Protein AF-A0A0W0X150-F1 (afdb_monomer_lite)

Structure (mmCIF, N/CA/C/O backbone):
data_AF-A0A0W0X150-F1
#
_entry.id   AF-A0A0W0X150-F1
#
loop_
_atom_site.group_PDB
_atom_site.id
_atom_site.type_symbol
_atom_site.label_atom_id
_atom_site.label_alt_id
_atom_site.label_comp_id
_atom_site.label_asym_id
_atom_site.label_entity_id
_atom_site.label_seq_id
_atom_site.pdbx_PDB_ins_code
_atom_site.Cartn_x
_atom_site.Cartn_y
_atom_site.Cartn_z
_atom_site.occupancy
_atom_site.B_iso_or_equiv
_atom_site.auth_seq_id
_atom_site.auth_comp_id
_atom_site.auth_asym_id
_atom_site.auth_atom_id
_atom_site.pdbx_PDB_model_num
ATOM 1 N N . MET A 1 1 ? 81.281 4.777 -25.202 1.00 36.00 1 MET A N 1
ATOM 2 C CA . MET A 1 1 ? 81.314 6.003 -26.032 1.00 36.00 1 MET A CA 1
ATOM 3 C C . MET A 1 1 ? 80.060 6.037 -26.894 1.00 36.00 1 MET A C 1
ATOM 5 O O . MET A 1 1 ? 79.896 5.154 -27.713 1.00 36.00 1 MET A O 1
ATOM 9 N N . SER A 1 2 ? 79.093 6.901 -26.568 1.00 34.28 2 SER A N 1
ATOM 10 C CA . SER A 1 2 ? 78.618 8.022 -27.421 1.00 34.28 2 SER A CA 1
ATOM 11 C C . SER A 1 2 ? 77.226 7.690 -27.981 1.00 34.28 2 SER A C 1
ATOM 13 O O . SER A 1 2 ? 77.055 6.601 -28.500 1.00 34.28 2 SER A O 1
ATOM 15 N N . LYS A 1 3 ? 76.172 8.507 -27.938 1.00 34.38 3 LYS A N 1
ATOM 16 C CA . LYS A 1 3 ? 75.819 9.760 -27.252 1.00 34.38 3 LYS A CA 1
ATOM 17 C C . LYS A 1 3 ? 74.277 9.763 -27.249 1.00 34.38 3 LYS A C 1
ATOM 19 O O . LYS A 1 3 ? 73.666 9.504 -28.280 1.00 34.38 3 LYS A O 1
ATOM 24 N N . LYS A 1 4 ? 73.656 10.029 -26.097 1.00 40.16 4 LYS A N 1
ATOM 25 C CA . LYS A 1 4 ? 72.238 10.409 -25.986 1.00 40.16 4 LYS A CA 1
ATOM 26 C C . LYS A 1 4 ? 72.115 11.868 -26.438 1.00 40.16 4 LYS A C 1
ATOM 28 O O . LYS A 1 4 ? 72.812 12.707 -25.876 1.00 40.16 4 LYS A O 1
ATOM 33 N N . THR A 1 5 ? 71.206 12.169 -27.363 1.00 36.09 5 THR A N 1
ATOM 34 C CA . THR A 1 5 ? 70.790 13.548 -27.674 1.00 36.09 5 THR A CA 1
ATOM 35 C C . THR A 1 5 ? 69.266 13.620 -27.784 1.00 36.09 5 THR A C 1
ATOM 37 O O . THR A 1 5 ? 68.652 13.138 -28.729 1.00 36.09 5 THR A O 1
ATOM 40 N N . THR A 1 6 ? 68.695 14.145 -26.703 1.00 43.50 6 THR A N 1
ATOM 41 C CA . THR A 1 6 ? 67.537 15.045 -26.579 1.00 43.50 6 THR A CA 1
ATOM 42 C C . THR A 1 6 ? 66.741 15.405 -27.843 1.00 43.50 6 THR A C 1
ATOM 44 O O . THR A 1 6 ? 67.219 16.131 -28.708 1.00 43.50 6 THR A O 1
ATOM 47 N N . PHE A 1 7 ? 65.462 15.008 -27.852 1.00 33.72 7 PHE A N 1
ATOM 48 C CA . PHE A 1 7 ? 64.378 15.597 -28.652 1.00 33.72 7 PHE A CA 1
ATOM 49 C C . PHE A 1 7 ? 63.140 15.748 -27.747 1.00 33.72 7 PHE A C 1
ATOM 51 O O . PHE A 1 7 ? 62.187 14.978 -27.816 1.00 33.72 7 PHE A O 1
ATOM 58 N N . LEU A 1 8 ? 63.198 16.697 -26.813 1.00 37.88 8 LEU A N 1
ATOM 59 C CA . LEU A 1 8 ? 62.084 17.098 -25.948 1.00 37.88 8 LEU A CA 1
ATOM 60 C C . LEU A 1 8 ? 62.239 18.590 -25.648 1.00 37.88 8 LEU A C 1
ATOM 62 O O . LEU A 1 8 ? 62.600 18.967 -24.550 1.00 37.88 8 LEU A O 1
ATOM 66 N N . GLU A 1 9 ? 62.034 19.430 -26.658 1.00 40.25 9 GLU A N 1
ATOM 67 C CA . GLU A 1 9 ? 61.907 20.884 -26.506 1.00 40.25 9 GLU A CA 1
ATOM 68 C C . GLU A 1 9 ? 61.312 21.407 -27.818 1.00 40.25 9 GLU A C 1
ATOM 70 O O . GLU A 1 9 ? 62.031 21.621 -28.785 1.00 40.25 9 GLU A O 1
ATOM 75 N N . ASN A 1 10 ? 59.975 21.439 -27.908 1.00 38.06 10 ASN A N 1
ATOM 76 C CA . ASN A 1 10 ? 59.202 22.262 -28.865 1.00 38.06 10 ASN A CA 1
ATOM 77 C C . ASN A 1 10 ? 57.669 22.090 -28.747 1.00 38.06 10 ASN A C 1
ATOM 79 O O . ASN A 1 10 ? 56.921 22.730 -29.488 1.00 38.06 10 ASN A O 1
ATOM 83 N N . SER A 1 11 ? 57.154 21.273 -27.815 1.00 38.38 11 SER A N 1
ATOM 84 C CA . SER A 1 11 ? 55.702 21.138 -27.585 1.00 38.38 11 SER A CA 1
ATOM 85 C C . SER A 1 11 ? 55.129 22.058 -26.501 1.00 38.38 11 SER A C 1
ATOM 87 O O . SER A 1 11 ? 53.908 22.157 -26.395 1.00 38.38 11 SER A O 1
ATOM 89 N N . GLU A 1 12 ? 55.958 22.746 -25.712 1.00 38.12 12 GLU A N 1
ATOM 90 C CA . GLU A 1 12 ? 55.471 23.629 -24.635 1.00 38.12 12 GLU A CA 1
ATOM 91 C C . GLU A 1 12 ? 55.167 25.059 -25.110 1.00 38.12 12 GLU A C 1
ATOM 93 O O . GLU A 1 12 ? 54.197 25.660 -24.655 1.00 38.12 12 GLU A O 1
ATOM 98 N N . VAL A 1 13 ? 55.850 25.557 -26.146 1.00 38.59 13 VAL A N 1
ATOM 99 C CA . VAL A 1 13 ? 55.680 26.947 -26.624 1.00 38.59 13 VAL A CA 1
ATOM 100 C C . VAL A 1 13 ? 54.357 27.168 -27.393 1.00 38.59 13 VAL A C 1
ATOM 102 O O . VAL A 1 13 ? 53.830 28.281 -27.455 1.00 38.59 13 VAL A O 1
ATOM 105 N N . LYS A 1 14 ? 53.740 26.109 -27.944 1.00 39.78 14 LYS A N 1
ATOM 106 C CA . LYS A 1 14 ? 52.446 26.211 -28.661 1.00 39.78 14 LYS A CA 1
ATOM 107 C C . LYS A 1 14 ? 51.209 26.117 -27.757 1.00 39.78 14 LYS A C 1
ATOM 109 O O . LYS A 1 14 ? 50.135 26.546 -28.172 1.00 39.78 14 LYS A O 1
ATOM 114 N N . ASN A 1 15 ? 51.340 25.608 -26.528 1.00 39.72 15 ASN A N 1
ATOM 115 C CA . ASN A 1 15 ? 50.216 25.520 -25.585 1.00 39.72 15 ASN A CA 1
ATOM 116 C C . ASN A 1 15 ? 50.018 26.810 -24.771 1.00 39.72 15 ASN A C 1
ATOM 118 O O . ASN A 1 15 ? 48.884 27.128 -24.409 1.00 39.72 15 ASN A O 1
ATOM 122 N N . GLU A 1 16 ? 51.072 27.597 -24.542 1.00 38.59 16 GLU A N 1
ATOM 123 C CA . GLU A 1 16 ? 50.953 28.884 -23.841 1.00 38.59 16 GLU A CA 1
ATOM 124 C C . GLU A 1 16 ? 50.303 29.975 -24.699 1.00 38.59 16 GLU A C 1
ATOM 126 O O . GLU A 1 16 ? 49.507 30.770 -24.200 1.00 38.59 16 GLU A O 1
ATOM 131 N N . THR A 1 17 ? 50.551 29.979 -26.010 1.00 42.19 17 THR A N 1
ATOM 132 C CA . THR A 1 17 ? 49.971 30.976 -26.926 1.00 42.19 17 THR A CA 1
ATOM 133 C C . THR A 1 17 ? 48.467 30.776 -27.140 1.00 42.19 17 THR A C 1
ATOM 135 O O . THR A 1 17 ? 47.725 31.755 -27.178 1.00 42.19 17 THR A O 1
ATOM 138 N N . HIS A 1 18 ? 47.974 29.532 -27.186 1.00 40.69 18 HIS A N 1
ATOM 139 C CA . HIS A 1 18 ? 46.530 29.252 -27.240 1.00 40.69 18 HIS A CA 1
ATOM 140 C C . HIS A 1 18 ? 45.820 29.497 -25.900 1.00 40.69 18 HIS A C 1
ATOM 142 O O . HIS A 1 18 ? 44.736 30.077 -25.895 1.00 40.69 18 HIS A O 1
ATOM 148 N N . SER A 1 19 ? 46.448 29.144 -24.773 1.00 48.34 19 SER A N 1
ATOM 149 C CA . SER A 1 19 ? 45.926 29.436 -23.428 1.00 48.34 19 SER A CA 1
ATOM 150 C C . SER A 1 19 ? 45.799 30.946 -23.180 1.00 48.34 19 SER A C 1
ATOM 152 O O . SER A 1 19 ? 44.786 31.411 -22.658 1.00 48.34 19 SER A O 1
ATOM 154 N N . ASN A 1 20 ? 46.778 31.744 -23.623 1.00 44.44 20 ASN A N 1
ATOM 155 C CA . ASN A 1 20 ? 46.743 33.198 -23.463 1.00 44.44 20 ASN A CA 1
ATOM 156 C C . ASN A 1 20 ? 45.708 33.876 -24.368 1.00 44.44 20 ASN A C 1
ATOM 158 O O . ASN A 1 20 ? 45.008 34.771 -23.905 1.00 44.44 20 ASN A O 1
ATOM 162 N N . ILE A 1 21 ? 45.524 33.425 -25.614 1.00 43.38 21 ILE A N 1
ATOM 163 C CA . ILE A 1 21 ? 44.463 33.955 -26.490 1.00 43.38 21 ILE A CA 1
ATOM 164 C C . ILE A 1 21 ? 43.072 33.575 -25.951 1.00 43.38 21 ILE A C 1
ATOM 166 O O . ILE A 1 21 ? 42.173 34.417 -25.918 1.00 43.38 21 ILE A O 1
ATOM 170 N N . GLU A 1 22 ? 42.890 32.345 -25.453 1.00 43.34 22 GLU A N 1
ATOM 171 C CA . GLU A 1 22 ? 41.641 31.917 -24.810 1.00 43.34 22 GLU A CA 1
ATOM 172 C C . GLU A 1 22 ? 41.333 32.721 -23.544 1.00 43.34 22 GLU A C 1
ATOM 174 O O . GLU A 1 22 ? 40.193 33.149 -23.357 1.00 43.34 22 GLU A O 1
ATOM 179 N N . ASN A 1 23 ? 42.325 32.964 -22.688 1.00 48.62 23 ASN A N 1
ATOM 180 C CA . ASN A 1 23 ? 42.135 33.727 -21.457 1.00 48.62 23 ASN A CA 1
ATOM 181 C C . ASN A 1 23 ? 41.847 35.208 -21.732 1.00 48.62 23 ASN A C 1
ATOM 183 O O . ASN A 1 23 ? 40.995 35.782 -21.051 1.00 48.62 23 ASN A O 1
ATOM 187 N N . THR A 1 24 ? 42.465 35.803 -22.757 1.00 51.09 24 THR A N 1
ATOM 188 C CA . THR A 1 24 ? 42.191 37.185 -23.182 1.00 51.09 24 THR A CA 1
ATOM 189 C C . THR A 1 24 ? 40.777 37.321 -23.742 1.00 51.09 24 THR A C 1
ATOM 191 O O . THR A 1 24 ? 40.008 38.140 -23.249 1.00 51.09 24 THR A O 1
ATOM 194 N N . ILE A 1 25 ? 40.349 36.432 -24.649 1.00 46.19 25 ILE A N 1
ATOM 195 C CA . ILE A 1 25 ? 38.984 36.463 -25.209 1.00 46.19 25 ILE A CA 1
ATOM 196 C C . ILE A 1 25 ? 37.925 36.203 -24.121 1.00 46.19 25 ILE A C 1
ATOM 198 O O . ILE A 1 25 ? 36.866 36.833 -24.112 1.00 46.19 25 ILE A O 1
ATOM 202 N N . ILE A 1 26 ? 38.198 35.298 -23.170 1.00 47.09 26 ILE A N 1
ATOM 203 C CA . ILE A 1 26 ? 37.326 35.042 -22.009 1.00 47.09 26 ILE A CA 1
ATOM 204 C C . ILE A 1 26 ? 37.263 36.263 -21.083 1.00 47.09 26 ILE A C 1
ATOM 206 O O . ILE A 1 26 ? 36.188 36.567 -20.559 1.00 47.09 26 ILE A O 1
ATOM 210 N N . SER A 1 27 ? 38.387 36.947 -20.864 1.00 52.75 27 SER A N 1
ATOM 211 C CA . SER A 1 27 ? 38.464 38.171 -20.065 1.00 52.75 27 SER A CA 1
ATOM 212 C C . SER A 1 27 ? 37.675 39.307 -20.719 1.00 52.75 27 SER A C 1
ATOM 214 O O . SER A 1 27 ? 36.865 39.946 -20.048 1.00 52.75 27 SER A O 1
ATOM 216 N N . ASP A 1 28 ? 37.798 39.481 -22.033 1.00 52.59 28 ASP A N 1
ATOM 217 C CA . ASP A 1 28 ? 37.138 40.553 -22.781 1.00 52.59 28 ASP A CA 1
ATOM 218 C C . ASP A 1 28 ? 35.619 40.360 -22.846 1.00 52.59 28 ASP A C 1
ATOM 220 O O . ASP A 1 28 ? 34.867 41.277 -22.515 1.00 52.59 28 ASP A O 1
ATOM 224 N N . LEU A 1 29 ? 35.137 39.143 -23.128 1.00 46.56 29 LEU A N 1
ATOM 225 C CA . LEU A 1 29 ? 33.701 38.817 -23.081 1.00 46.56 29 LEU A CA 1
ATOM 226 C C . LEU A 1 29 ? 33.121 38.927 -21.664 1.00 46.56 29 LEU A C 1
ATOM 228 O O . LEU A 1 29 ? 31.984 39.372 -21.481 1.00 46.56 29 LEU A O 1
ATOM 232 N N . ARG A 1 30 ? 33.894 38.536 -20.642 1.00 51.78 30 ARG A N 1
ATOM 233 C CA . ARG A 1 30 ? 33.520 38.705 -19.231 1.00 51.78 30 ARG A CA 1
ATOM 234 C C . ARG A 1 30 ? 33.397 40.184 -18.881 1.00 51.78 30 ARG A C 1
ATOM 236 O O . ARG A 1 30 ? 32.416 40.558 -18.240 1.00 51.78 30 ARG A O 1
ATOM 243 N N . ASN A 1 31 ? 34.357 41.002 -19.297 1.00 55.19 31 ASN A N 1
ATOM 244 C CA . ASN A 1 31 ? 34.361 42.434 -19.043 1.00 55.19 31 ASN A CA 1
ATOM 245 C C . ASN A 1 31 ? 33.222 43.117 -19.795 1.00 55.19 31 ASN A C 1
ATOM 247 O O . ASN A 1 31 ? 32.507 43.901 -19.188 1.00 55.19 31 ASN A O 1
ATOM 251 N N . GLN A 1 32 ? 32.951 42.746 -21.045 1.00 59.16 32 GLN A N 1
ATOM 252 C CA . GLN A 1 32 ? 31.874 43.341 -21.833 1.00 59.16 32 GLN A CA 1
ATOM 253 C C . GLN A 1 32 ? 30.483 43.034 -21.260 1.00 59.16 32 GLN A C 1
ATOM 255 O O . GLN A 1 32 ? 29.685 43.947 -21.069 1.00 59.16 32 GLN A O 1
ATOM 260 N N . ILE A 1 33 ? 30.213 41.786 -20.857 1.00 53.03 33 ILE A N 1
ATOM 261 C CA . ILE A 1 33 ? 28.928 41.413 -20.235 1.00 53.03 33 ILE A CA 1
ATOM 262 C C . ILE A 1 33 ? 28.765 42.061 -18.854 1.00 53.03 33 ILE A C 1
ATOM 264 O O . ILE A 1 33 ? 27.673 42.511 -18.502 1.00 53.03 33 ILE A O 1
ATOM 268 N N . VAL A 1 34 ? 29.836 42.121 -18.054 1.00 56.03 34 VAL A N 1
ATOM 269 C CA . VAL A 1 34 ? 29.802 42.812 -16.758 1.00 56.03 34 VAL A CA 1
ATOM 270 C C . VAL A 1 34 ? 29.566 44.305 -16.962 1.00 56.03 34 VAL A C 1
ATOM 272 O O . VAL A 1 34 ? 28.715 44.854 -16.272 1.00 56.03 34 VAL A O 1
ATOM 275 N N . GLN A 1 35 ? 30.232 44.941 -17.927 1.00 61.25 35 GLN A N 1
ATOM 276 C CA . GLN A 1 35 ? 30.029 46.349 -18.267 1.00 61.25 35 GLN A CA 1
ATOM 277 C C . GLN A 1 35 ? 28.609 46.611 -18.781 1.00 61.25 35 GLN A C 1
ATOM 279 O O . GLN A 1 35 ? 28.001 47.589 -18.364 1.00 61.25 35 GLN A O 1
ATOM 284 N N . ASP A 1 36 ? 28.015 45.719 -19.576 1.00 59.16 36 ASP A N 1
ATOM 285 C CA . ASP A 1 36 ? 26.637 45.870 -20.063 1.00 59.16 36 ASP A CA 1
ATOM 286 C C . ASP A 1 36 ? 25.598 45.753 -18.942 1.00 59.16 36 ASP A C 1
ATOM 288 O O . ASP A 1 36 ? 24.645 46.538 -18.870 1.00 59.16 36 ASP A O 1
ATOM 292 N N . ILE A 1 37 ? 25.784 44.792 -18.030 1.00 57.75 37 ILE A N 1
ATOM 293 C CA . ILE A 1 37 ? 24.934 44.633 -16.844 1.00 57.75 37 ILE A CA 1
ATOM 294 C C . ILE A 1 37 ? 25.127 45.832 -15.911 1.00 57.75 37 ILE A C 1
ATOM 296 O O . ILE A 1 37 ? 24.142 46.399 -15.441 1.00 57.75 37 ILE A O 1
ATOM 300 N N . PHE A 1 38 ? 26.368 46.252 -15.663 1.00 58.53 38 PHE A N 1
ATOM 301 C CA . PHE A 1 38 ? 26.680 47.361 -14.764 1.00 58.53 38 PHE A CA 1
ATOM 302 C C . PHE A 1 38 ? 26.182 48.694 -15.324 1.00 58.53 38 PHE A C 1
ATOM 304 O O . PHE A 1 38 ? 25.575 49.465 -14.589 1.00 58.53 38 PHE A O 1
ATOM 311 N N . LYS A 1 39 ? 26.323 48.934 -16.632 1.00 63.09 39 LYS A N 1
ATOM 312 C CA . LYS A 1 39 ? 25.773 50.100 -17.333 1.00 63.09 39 LYS A CA 1
ATOM 313 C C . LYS A 1 39 ? 24.250 50.119 -17.236 1.00 63.09 39 LYS A C 1
ATOM 315 O O . LYS A 1 39 ? 23.700 51.125 -16.808 1.00 63.09 39 LYS A O 1
ATOM 320 N N . LYS A 1 40 ? 23.562 48.998 -17.502 1.00 60.22 40 LYS A N 1
ATOM 321 C CA . LYS A 1 40 ? 22.093 48.907 -17.352 1.00 60.22 40 LYS A CA 1
ATOM 322 C C . LYS A 1 40 ? 21.628 49.136 -15.912 1.00 60.22 40 LYS A C 1
ATOM 324 O O . LYS A 1 40 ? 20.663 49.866 -15.696 1.00 60.22 40 LYS A O 1
ATOM 329 N N . VAL A 1 41 ? 22.314 48.550 -14.931 1.00 56.91 41 VAL A N 1
ATOM 330 C CA . VAL A 1 41 ? 22.003 48.725 -13.504 1.00 56.91 41 VAL A CA 1
ATOM 331 C C . VAL A 1 41 ? 22.292 50.157 -13.046 1.00 56.91 41 VAL A C 1
ATOM 333 O O . VAL A 1 41 ? 21.482 50.725 -12.322 1.00 56.91 41 VAL A O 1
ATOM 336 N N . SER A 1 42 ? 23.382 50.770 -13.509 1.00 56.66 42 SER A N 1
ATOM 337 C CA . SER A 1 42 ? 23.773 52.142 -13.166 1.00 56.66 42 SER A CA 1
ATOM 338 C C . SER A 1 42 ? 22.843 53.185 -13.798 1.00 56.66 42 SER A C 1
ATOM 340 O O . SER A 1 42 ? 22.397 54.098 -13.112 1.00 56.66 42 SER A O 1
ATOM 342 N N . THR A 1 43 ? 22.420 53.003 -15.056 1.00 61.09 43 THR A N 1
ATOM 343 C CA . THR A 1 43 ? 21.396 53.855 -15.695 1.00 61.09 43 THR A CA 1
ATOM 344 C C . THR A 1 43 ? 20.043 53.760 -14.981 1.00 61.09 43 THR A C 1
ATOM 346 O O . THR A 1 43 ? 19.336 54.758 -14.856 1.00 61.09 43 THR A O 1
ATOM 349 N N . LEU A 1 44 ? 19.678 52.577 -14.474 1.00 55.22 44 LEU A N 1
ATOM 350 C CA . LEU A 1 44 ? 18.490 52.399 -13.629 1.00 55.22 44 LEU A CA 1
ATOM 351 C C . LEU A 1 44 ? 18.666 53.043 -12.246 1.00 55.22 44 LEU A C 1
ATOM 353 O O . LEU A 1 44 ? 17.704 53.576 -11.699 1.00 55.22 44 LEU A O 1
ATOM 357 N N . HIS A 1 45 ? 19.885 53.026 -11.702 1.00 52.19 45 HIS A N 1
ATOM 358 C CA . HIS A 1 45 ? 20.218 53.644 -10.422 1.00 52.19 45 HIS A CA 1
ATOM 359 C C . HIS A 1 45 ? 20.229 55.178 -10.489 1.00 52.19 45 HIS A C 1
ATOM 361 O O . HIS A 1 45 ? 19.740 55.827 -9.576 1.00 52.19 45 HIS A O 1
ATOM 367 N N . GLN A 1 46 ? 20.696 55.775 -11.587 1.00 51.94 46 GLN A N 1
ATOM 368 C CA . GLN A 1 46 ? 20.675 57.231 -11.788 1.00 51.94 46 GLN A CA 1
ATOM 369 C C . GLN A 1 46 ? 19.266 57.791 -12.039 1.00 51.94 46 GLN A C 1
ATOM 371 O O . GLN A 1 46 ? 19.007 58.952 -11.745 1.00 51.94 46 GLN A O 1
ATOM 376 N N . LYS A 1 47 ? 18.327 56.967 -12.523 1.00 53.19 47 LYS A N 1
ATOM 377 C CA . LYS A 1 47 ? 16.906 57.340 -12.663 1.00 53.19 47 LYS A CA 1
ATOM 378 C C . LYS A 1 47 ? 16.121 57.294 -11.340 1.00 53.19 47 LYS A C 1
ATOM 380 O O . LYS A 1 47 ? 14.937 57.619 -11.327 1.00 53.19 47 LYS A O 1
ATOM 385 N N . LEU A 1 48 ? 16.757 56.911 -10.229 1.00 43.34 48 LEU A N 1
ATOM 386 C CA . LEU A 1 48 ? 16.172 56.929 -8.885 1.00 43.34 48 LEU A CA 1
ATOM 387 C C . LEU A 1 48 ? 16.381 58.300 -8.213 1.00 43.34 48 LEU A C 1
ATOM 389 O O . LEU A 1 48 ? 17.160 58.434 -7.274 1.00 43.34 48 LEU A O 1
ATOM 393 N N . ILE A 1 49 ? 15.631 59.308 -8.662 1.00 46.19 49 ILE A N 1
ATOM 394 C CA . ILE A 1 49 ? 15.291 60.485 -7.846 1.00 46.19 49 ILE A CA 1
ATOM 395 C C . ILE A 1 49 ? 13.778 60.421 -7.571 1.00 46.19 49 ILE A C 1
ATOM 397 O O . ILE A 1 49 ? 12.982 60.068 -8.441 1.00 46.19 49 ILE A O 1
ATOM 401 N N . TYR A 1 50 ? 13.409 60.615 -6.305 1.00 52.78 50 TYR A N 1
ATOM 402 C CA . TYR A 1 50 ? 12.191 60.097 -5.674 1.00 52.78 50 TYR A CA 1
ATOM 403 C C . TYR A 1 50 ? 10.892 60.842 -6.039 1.00 52.78 50 TYR A C 1
ATOM 405 O O . TYR A 1 50 ? 10.730 61.994 -5.650 1.00 52.78 50 TYR A O 1
ATOM 413 N N . THR A 1 51 ? 9.915 60.123 -6.616 1.00 51.81 51 THR A N 1
ATOM 414 C CA . THR A 1 51 ? 8.459 60.382 -6.502 1.00 51.81 51 THR A CA 1
ATOM 415 C C . THR A 1 51 ? 7.666 59.051 -6.458 1.00 51.81 51 THR A C 1
ATOM 417 O O . THR A 1 51 ? 8.209 57.978 -6.739 1.00 51.81 51 THR A O 1
ATOM 420 N N . GLU A 1 52 ? 6.394 59.073 -6.024 1.00 51.66 52 GLU A N 1
ATOM 421 C CA . GLU A 1 52 ? 5.549 57.868 -5.844 1.00 51.66 52 GLU A CA 1
ATOM 422 C C . GLU A 1 52 ? 5.271 57.094 -7.147 1.00 51.66 52 GLU A C 1
ATOM 424 O O . GLU A 1 52 ? 5.227 55.858 -7.128 1.00 51.66 52 GLU A O 1
ATOM 429 N N . ASP A 1 53 ? 5.152 57.785 -8.281 1.00 53.34 53 ASP A N 1
ATOM 430 C CA . ASP A 1 53 ? 4.916 57.153 -9.584 1.00 53.34 53 ASP A CA 1
ATOM 431 C C . ASP A 1 53 ? 6.134 56.359 -10.073 1.00 53.34 53 ASP A C 1
ATOM 433 O O . ASP A 1 53 ? 5.997 55.259 -10.623 1.00 53.34 53 ASP A O 1
ATOM 437 N N . THR A 1 54 ? 7.345 56.812 -9.734 1.00 52.81 54 THR A N 1
ATOM 438 C CA . THR A 1 54 ? 8.598 56.104 -10.030 1.00 52.81 54 THR A CA 1
ATOM 439 C C . THR A 1 54 ? 8.644 54.735 -9.348 1.00 52.81 54 THR A C 1
ATOM 441 O O . THR A 1 54 ? 9.220 53.791 -9.884 1.00 52.81 54 THR A O 1
ATOM 444 N N . LYS A 1 55 ? 7.987 54.566 -8.190 1.00 53.47 55 LYS A N 1
ATOM 445 C CA . LYS A 1 55 ? 7.981 53.309 -7.419 1.00 53.47 55 LYS A CA 1
ATOM 446 C C . LYS A 1 55 ? 7.085 52.229 -8.035 1.00 53.47 55 LYS A C 1
ATOM 448 O O . LYS A 1 55 ? 7.455 51.052 -8.005 1.00 53.47 55 LYS A O 1
ATOM 453 N N . LYS A 1 56 ? 5.934 52.602 -8.611 1.00 58.34 56 LYS A N 1
ATOM 454 C CA . LYS A 1 56 ? 5.088 51.674 -9.391 1.00 58.34 56 LYS A CA 1
ATOM 455 C C . LYS A 1 56 ? 5.797 51.254 -10.678 1.00 58.34 56 LYS A C 1
ATOM 457 O O . LYS A 1 56 ? 5.840 50.059 -10.976 1.00 58.34 56 LYS A O 1
ATOM 462 N N . GLN A 1 57 ? 6.429 52.208 -11.361 1.00 58.12 57 GLN A N 1
ATOM 463 C CA . GLN A 1 57 ? 7.224 51.938 -12.556 1.00 58.12 57 GLN A CA 1
ATOM 464 C C . GLN A 1 57 ? 8.405 51.000 -12.250 1.00 58.12 57 GLN A C 1
ATOM 466 O O . GLN A 1 57 ? 8.592 50.004 -12.939 1.00 58.12 57 GLN A O 1
ATOM 471 N N . LEU A 1 58 ? 9.113 51.209 -11.134 1.00 52.00 58 LEU A N 1
ATOM 472 C CA . LEU A 1 58 ? 10.211 50.345 -10.675 1.00 52.00 58 LEU A CA 1
ATOM 473 C C . LEU A 1 58 ? 9.781 48.911 -10.341 1.00 52.00 58 LEU A C 1
ATOM 475 O O . LEU A 1 58 ? 10.538 47.970 -10.578 1.00 52.00 58 LEU A O 1
ATOM 479 N N . LEU A 1 59 ? 8.589 48.714 -9.770 1.00 57.97 59 LEU A N 1
ATOM 480 C CA . LEU A 1 59 ? 8.069 47.369 -9.496 1.00 57.97 59 LEU A CA 1
ATOM 481 C C . LEU A 1 59 ? 7.679 46.643 -10.788 1.00 57.97 59 LEU A C 1
ATOM 483 O O . LEU A 1 59 ? 7.965 45.449 -10.912 1.00 57.97 59 LEU A O 1
ATOM 487 N N . SER A 1 60 ? 7.099 47.369 -11.747 1.00 65.31 60 SER A N 1
ATOM 488 C CA . SER A 1 60 ? 6.802 46.864 -13.092 1.00 65.31 60 SER A CA 1
ATOM 489 C C . SER A 1 60 ? 8.086 46.496 -13.846 1.00 65.31 60 SER A C 1
ATOM 491 O O . SER A 1 60 ? 8.244 45.361 -14.300 1.00 65.31 60 SER A O 1
ATOM 493 N N . ASP A 1 61 ? 9.075 47.393 -13.863 1.00 55.69 61 ASP A N 1
ATOM 494 C CA . ASP A 1 61 ? 10.372 47.168 -14.506 1.00 55.69 61 ASP A CA 1
ATOM 495 C C . ASP A 1 61 ? 11.149 46.019 -13.850 1.00 55.69 61 ASP A C 1
ATOM 497 O O . ASP A 1 61 ? 11.779 45.217 -14.541 1.00 55.69 61 ASP A O 1
ATOM 501 N N . ARG A 1 62 ? 11.051 45.862 -12.523 1.00 58.09 62 ARG A N 1
ATOM 502 C CA . ARG A 1 62 ? 11.620 44.712 -11.808 1.00 58.09 62 ARG A CA 1
ATOM 503 C C . ARG A 1 62 ? 10.948 43.400 -12.208 1.00 58.09 62 ARG A C 1
ATOM 505 O O . ARG A 1 62 ? 11.648 42.406 -12.389 1.00 58.09 62 ARG A O 1
ATOM 512 N N . ALA A 1 63 ? 9.620 43.367 -12.313 1.00 61.00 63 ALA A N 1
ATOM 513 C CA . ALA A 1 63 ? 8.894 42.173 -12.742 1.00 61.00 63 ALA A CA 1
ATOM 514 C C . ALA A 1 63 ? 9.262 41.793 -14.184 1.00 61.00 63 ALA A C 1
ATOM 516 O O . ALA A 1 63 ? 9.573 40.627 -14.446 1.00 61.00 63 ALA A O 1
ATOM 517 N N . ARG A 1 64 ? 9.340 42.787 -15.081 1.00 68.62 64 ARG A N 1
ATOM 518 C CA . ARG A 1 64 ? 9.807 42.616 -16.462 1.00 68.62 64 ARG A CA 1
ATOM 519 C C . ARG A 1 64 ? 11.226 42.046 -16.511 1.00 68.62 64 ARG A C 1
ATOM 521 O O . ARG A 1 64 ? 11.435 41.018 -17.144 1.00 68.62 64 ARG A O 1
ATOM 528 N N . LEU A 1 65 ? 12.173 42.631 -15.774 1.00 53.12 65 LEU A N 1
ATOM 529 C CA . LEU A 1 65 ? 13.567 42.168 -15.729 1.00 53.12 65 LEU A CA 1
ATOM 530 C C . LEU A 1 65 ? 13.704 40.748 -15.165 1.00 53.12 65 LEU A C 1
ATOM 532 O O . LEU A 1 65 ? 14.473 39.945 -15.688 1.00 53.12 65 LEU A O 1
ATOM 536 N N . VAL A 1 66 ? 12.942 40.396 -14.124 1.00 58.69 66 VAL A N 1
ATOM 537 C CA . VAL A 1 66 ? 12.922 39.019 -13.599 1.00 58.69 66 VAL A CA 1
ATOM 538 C C . VAL A 1 66 ? 12.402 38.043 -14.655 1.00 58.69 66 VAL A C 1
ATOM 540 O O . VAL A 1 66 ? 12.920 36.930 -14.759 1.00 58.69 66 VAL A O 1
ATOM 543 N N . ASN A 1 67 ? 11.404 38.441 -15.443 1.00 63.00 67 ASN A N 1
ATOM 544 C CA . ASN A 1 67 ? 10.875 37.613 -16.519 1.00 63.00 67 ASN A CA 1
ATOM 545 C C . ASN A 1 67 ? 11.882 37.456 -17.671 1.00 63.00 67 ASN A C 1
ATOM 547 O O . ASN A 1 67 ? 12.149 36.337 -18.101 1.00 63.00 67 ASN A O 1
ATOM 551 N N . GLU A 1 68 ? 12.525 38.543 -18.100 1.00 62.84 68 GLU A N 1
ATOM 552 C CA . GLU A 1 68 ? 13.593 38.514 -19.108 1.00 62.84 68 GLU A CA 1
ATOM 553 C C . GLU A 1 68 ? 14.770 37.634 -18.664 1.00 62.84 68 GLU A C 1
ATOM 555 O O . GLU A 1 68 ? 15.257 36.810 -19.439 1.00 62.84 68 GLU A O 1
ATOM 560 N N . MET A 1 69 ? 15.182 37.718 -17.392 1.00 57.62 69 MET A N 1
ATOM 561 C CA . MET A 1 69 ? 16.221 36.842 -16.839 1.00 57.62 69 MET A CA 1
ATOM 562 C C . MET A 1 69 ? 15.795 35.370 -16.839 1.00 57.62 69 MET A C 1
ATOM 564 O O . MET A 1 69 ? 16.608 34.505 -17.162 1.00 57.62 69 MET A O 1
ATOM 568 N N . LYS A 1 70 ? 14.534 35.060 -16.510 1.00 57.81 70 LYS A N 1
ATOM 569 C CA . LYS A 1 70 ? 14.012 33.684 -16.579 1.00 57.81 70 LYS A CA 1
ATOM 570 C C . LYS A 1 70 ? 14.031 33.144 -18.008 1.00 57.81 70 LYS A C 1
ATOM 572 O O . LYS A 1 70 ? 14.489 32.021 -18.210 1.00 57.81 70 LYS A O 1
ATOM 577 N N . ILE A 1 71 ? 13.596 33.943 -18.983 1.00 68.62 71 ILE A N 1
ATOM 578 C CA . ILE A 1 71 ? 13.614 33.582 -20.408 1.00 68.62 71 ILE A CA 1
ATOM 579 C C . ILE A 1 71 ? 15.054 33.318 -20.867 1.00 68.62 71 ILE A C 1
ATOM 581 O O . ILE A 1 71 ? 15.332 32.285 -21.478 1.00 68.62 71 ILE A O 1
ATOM 585 N N . LEU A 1 72 ? 15.994 34.198 -20.506 1.00 60.22 72 LEU A N 1
ATOM 586 C CA . LEU A 1 72 ? 17.407 34.050 -20.857 1.00 60.22 72 LEU A CA 1
ATOM 587 C C . LEU A 1 72 ? 18.034 32.793 -20.227 1.00 60.22 72 LEU A C 1
ATOM 589 O O . LEU A 1 72 ? 18.802 32.085 -20.880 1.00 60.22 72 LEU A O 1
ATOM 593 N N . ILE A 1 73 ? 17.696 32.482 -18.970 1.00 58.00 73 ILE A N 1
ATOM 594 C CA . ILE A 1 73 ? 18.142 31.256 -18.291 1.00 58.00 73 ILE A CA 1
ATOM 595 C C . ILE A 1 73 ? 17.560 30.016 -18.980 1.00 58.00 73 ILE A C 1
ATOM 597 O O . ILE A 1 73 ? 18.305 29.070 -19.237 1.00 58.00 73 ILE A O 1
ATOM 601 N N . SER A 1 74 ? 16.268 30.028 -19.321 1.00 62.41 74 SER A N 1
ATOM 602 C CA . SER A 1 74 ? 15.600 28.909 -19.998 1.00 62.41 74 SER A CA 1
ATOM 603 C C . SER A 1 74 ? 16.238 28.610 -21.356 1.00 62.41 74 SER A C 1
ATOM 605 O O . SER A 1 74 ? 16.673 27.485 -21.600 1.00 62.41 74 SER A O 1
ATOM 607 N N . LYS A 1 75 ? 16.425 29.641 -22.190 1.00 64.50 75 LYS A N 1
ATOM 608 C CA . LYS A 1 75 ? 17.069 29.521 -23.508 1.00 64.50 75 LYS A CA 1
ATOM 609 C C . LYS A 1 75 ? 18.495 28.965 -23.402 1.00 64.50 75 LYS A C 1
ATOM 611 O O . LYS A 1 75 ? 18.914 28.123 -24.195 1.00 64.50 75 LYS A O 1
ATOM 616 N N . ASN A 1 76 ? 19.246 29.386 -22.383 1.00 57.22 76 ASN A N 1
ATOM 617 C CA . ASN A 1 76 ? 20.595 28.875 -22.143 1.00 57.22 76 ASN A CA 1
ATOM 618 C C . ASN A 1 76 ? 20.613 27.401 -21.706 1.00 57.22 76 ASN A C 1
ATOM 620 O O . ASN A 1 76 ? 21.522 26.668 -22.115 1.00 57.22 76 ASN A O 1
ATOM 624 N N . LEU A 1 77 ? 19.630 26.966 -20.907 1.00 57.81 77 LEU A N 1
ATOM 625 C CA . LEU A 1 77 ? 19.474 25.575 -20.465 1.00 57.81 77 LEU A CA 1
ATOM 626 C C . LEU A 1 77 ? 19.071 24.642 -21.611 1.00 57.81 77 LEU A C 1
ATOM 628 O O . LEU A 1 77 ? 19.620 23.545 -21.712 1.00 57.81 77 LEU A O 1
ATOM 632 N N . GLU A 1 78 ? 18.179 25.069 -22.501 1.00 64.12 78 GLU A N 1
ATOM 633 C CA . GLU A 1 78 ? 17.827 24.304 -23.706 1.00 64.12 78 GLU A CA 1
ATOM 634 C C . GLU A 1 78 ? 19.041 24.083 -24.603 1.00 64.12 78 GLU A C 1
ATOM 636 O O . GLU A 1 78 ? 19.345 22.953 -24.984 1.00 64.12 78 GLU A O 1
ATOM 641 N N . GLN A 1 79 ? 19.826 25.134 -24.839 1.00 57.94 79 GLN A N 1
ATOM 642 C CA . GLN A 1 79 ? 21.074 24.999 -25.580 1.00 57.94 79 GLN A CA 1
ATOM 643 C C . GLN A 1 79 ? 22.067 24.049 -24.881 1.00 57.94 79 GLN A C 1
ATOM 645 O O . GLN A 1 79 ? 22.760 23.299 -25.561 1.00 57.94 79 GLN A O 1
ATOM 650 N N . CYS A 1 80 ? 22.156 24.037 -23.538 1.00 51.16 80 CYS A N 1
ATOM 651 C CA . CYS A 1 80 ? 22.966 23.037 -22.816 1.00 51.16 80 CYS A CA 1
ATOM 652 C C . CYS A 1 80 ? 22.503 21.606 -23.106 1.00 51.16 80 CYS A C 1
ATOM 654 O O . CYS A 1 80 ? 23.337 20.719 -23.287 1.00 51.16 80 CYS A O 1
ATOM 656 N N . ARG A 1 81 ? 21.185 21.374 -23.106 1.00 59.91 81 ARG A N 1
ATOM 657 C CA . ARG A 1 81 ? 20.595 20.052 -23.355 1.00 59.91 81 ARG A CA 1
ATOM 658 C C . ARG A 1 81 ? 20.886 19.584 -24.778 1.00 59.91 81 ARG A C 1
ATOM 660 O O . ARG A 1 81 ? 21.371 18.469 -24.944 1.00 59.91 81 ARG A O 1
ATOM 667 N N . ALA A 1 82 ? 20.703 20.456 -25.770 1.00 65.31 82 ALA A N 1
ATOM 668 C CA . ALA A 1 82 ? 21.034 20.167 -27.165 1.00 65.31 82 ALA A CA 1
ATOM 669 C C . ALA A 1 82 ? 22.518 19.782 -27.336 1.00 65.31 82 ALA A C 1
ATOM 671 O O . ALA A 1 82 ? 22.844 18.767 -27.950 1.00 65.31 82 ALA A O 1
ATOM 672 N N . LEU A 1 83 ? 23.426 20.531 -26.700 1.00 56.81 83 LEU A N 1
ATOM 673 C CA . LEU A 1 83 ? 24.863 20.233 -26.696 1.00 56.81 83 LEU A CA 1
ATOM 674 C C . LEU A 1 83 ? 25.202 18.891 -26.033 1.00 56.81 83 LEU A C 1
ATOM 676 O O . LEU A 1 83 ? 26.036 18.146 -26.551 1.00 56.81 83 LEU A O 1
ATOM 680 N N . LYS A 1 84 ? 24.551 18.564 -24.911 1.00 59.62 84 LYS A N 1
ATOM 681 C CA . LYS A 1 84 ? 24.736 17.287 -24.205 1.00 59.62 84 LYS A CA 1
ATOM 682 C C . LYS A 1 84 ? 24.269 16.096 -25.049 1.00 59.62 84 LYS A C 1
ATOM 684 O O . LYS A 1 84 ? 24.963 15.083 -25.089 1.00 59.62 84 LYS A O 1
ATOM 689 N N . ASN A 1 85 ? 23.132 16.217 -25.733 1.00 65.00 85 ASN A N 1
ATOM 690 C CA . ASN A 1 85 ? 22.611 15.159 -26.604 1.00 65.00 85 ASN A CA 1
ATOM 691 C C . ASN A 1 85 ? 23.530 14.931 -27.809 1.00 65.00 85 ASN A C 1
ATOM 693 O O . ASN A 1 85 ? 23.946 13.802 -28.053 1.00 65.00 85 ASN A O 1
ATOM 697 N N . SER A 1 86 ? 23.973 16.012 -28.454 1.00 66.12 86 SER A N 1
ATOM 698 C CA . SER A 1 86 ? 24.927 15.939 -29.562 1.00 66.12 86 SER A CA 1
ATOM 699 C C . SER A 1 86 ? 26.273 15.309 -29.153 1.00 66.12 86 SER A C 1
ATOM 701 O O . SER A 1 86 ? 26.896 14.594 -29.933 1.00 66.12 86 SER A O 1
ATOM 703 N N . LEU A 1 87 ? 26.738 15.524 -27.916 1.00 57.94 87 LEU A N 1
ATOM 704 C CA . LEU A 1 87 ? 27.917 14.833 -27.370 1.00 57.94 87 LEU A CA 1
ATOM 705 C C . LEU A 1 87 ? 27.698 13.325 -27.196 1.00 57.94 87 LEU A C 1
ATOM 707 O O . LEU A 1 87 ? 28.606 12.539 -27.461 1.00 57.94 87 LEU A O 1
ATOM 711 N N . LYS A 1 88 ? 26.508 12.922 -26.741 1.00 68.19 88 LYS A N 1
ATOM 712 C CA . LYS A 1 88 ? 26.150 11.512 -26.548 1.00 68.19 88 LYS A CA 1
ATOM 713 C C . LYS A 1 88 ? 26.115 10.765 -27.884 1.00 68.19 88 LYS A C 1
ATOM 715 O O . LYS A 1 88 ? 26.648 9.664 -27.973 1.00 68.19 88 LYS A O 1
ATOM 720 N N . GLU A 1 89 ? 25.559 11.387 -28.920 1.00 71.38 89 GLU A N 1
ATOM 721 C CA . GLU A 1 89 ? 25.564 10.858 -30.290 1.00 71.38 89 GLU A CA 1
ATOM 722 C C . GLU A 1 89 ? 26.992 10.651 -30.805 1.00 71.38 89 GLU A C 1
ATOM 724 O O . GLU A 1 89 ? 27.341 9.543 -31.209 1.00 71.38 89 GLU A O 1
ATOM 729 N N . LYS A 1 90 ? 27.860 11.666 -30.679 1.00 66.94 90 LYS A N 1
ATOM 730 C CA . LYS A 1 90 ? 29.273 11.551 -31.080 1.00 66.94 90 LYS A CA 1
ATOM 731 C C . LYS A 1 90 ? 30.042 10.492 -30.288 1.00 66.94 90 LYS A C 1
ATOM 733 O O . LYS A 1 90 ? 30.893 9.802 -30.842 1.00 66.94 90 LYS A O 1
ATOM 738 N N . HIS A 1 91 ? 29.736 10.309 -29.005 1.00 65.12 91 HIS A N 1
ATOM 739 C CA . HIS A 1 91 ? 30.337 9.241 -28.206 1.00 65.12 91 HIS A CA 1
ATOM 740 C C . HIS A 1 91 ? 29.932 7.839 -28.698 1.00 65.12 91 HIS A C 1
ATOM 742 O O . HIS A 1 91 ? 30.780 6.950 -28.799 1.00 65.12 91 HIS A O 1
ATOM 748 N N . ASN A 1 92 ? 28.658 7.647 -29.048 1.00 67.00 92 ASN A N 1
ATOM 749 C CA . ASN A 1 92 ? 28.158 6.388 -29.604 1.00 67.00 92 ASN A CA 1
ATOM 750 C C . ASN A 1 92 ? 28.745 6.093 -30.995 1.00 67.00 92 ASN A C 1
ATOM 752 O O . ASN A 1 92 ? 29.068 4.941 -31.295 1.00 67.00 92 ASN A O 1
ATOM 756 N N . GLU A 1 93 ? 28.941 7.128 -31.815 1.00 71.75 93 GLU A N 1
ATOM 757 C CA . GLU A 1 93 ? 29.636 7.037 -33.104 1.00 71.75 93 GLU A CA 1
ATOM 758 C C . GLU A 1 93 ? 31.066 6.498 -32.908 1.00 71.75 93 GLU A C 1
ATOM 760 O O . GLU A 1 93 ? 31.438 5.492 -33.510 1.00 71.75 93 GLU A O 1
ATOM 765 N N . ILE A 1 94 ? 31.828 7.051 -31.952 1.00 65.56 94 ILE A N 1
ATOM 766 C CA . ILE A 1 94 ? 33.175 6.559 -31.601 1.00 65.56 94 ILE A CA 1
ATOM 767 C C . ILE A 1 94 ? 33.152 5.094 -31.139 1.00 65.56 94 ILE A C 1
ATOM 769 O O . ILE A 1 94 ? 34.031 4.316 -31.513 1.00 65.56 94 ILE A O 1
ATOM 773 N N . LEU A 1 95 ? 32.182 4.694 -30.311 1.00 66.75 95 LEU A N 1
ATOM 774 C CA . LEU A 1 95 ? 32.071 3.305 -29.846 1.00 66.75 95 LEU A CA 1
ATOM 775 C C . LEU A 1 95 ? 31.791 2.334 -30.999 1.00 66.75 95 LEU A C 1
ATOM 777 O O . LEU A 1 95 ? 32.360 1.242 -31.032 1.00 66.75 95 LEU A O 1
ATOM 781 N N . THR A 1 96 ? 30.958 2.742 -31.954 1.00 72.50 96 THR A N 1
ATOM 782 C CA . THR A 1 96 ? 30.644 1.959 -33.156 1.00 72.50 96 THR A CA 1
ATOM 783 C C . THR A 1 96 ? 31.878 1.811 -34.042 1.00 72.50 96 THR A C 1
ATOM 785 O O . THR A 1 96 ? 32.238 0.694 -34.411 1.00 72.50 96 THR A O 1
ATOM 788 N N . LEU A 1 97 ? 32.604 2.906 -34.278 1.00 70.25 97 LEU A N 1
ATOM 789 C CA . LEU A 1 97 ? 33.868 2.904 -35.018 1.00 70.25 97 LEU A CA 1
ATOM 790 C C . LEU A 1 97 ? 34.928 2.003 -34.359 1.00 70.25 97 LEU A C 1
ATOM 792 O O . LEU A 1 97 ? 35.609 1.244 -35.045 1.00 70.25 97 LEU A O 1
ATOM 796 N N . LYS A 1 98 ? 35.023 1.998 -33.022 1.00 67.19 98 LYS A N 1
ATOM 797 C CA . LYS A 1 98 ? 35.904 1.076 -32.280 1.00 67.19 98 LYS A CA 1
ATOM 798 C C . LYS A 1 98 ? 35.506 -0.396 -32.439 1.00 67.19 98 LYS A C 1
ATOM 800 O O . LYS A 1 98 ? 36.385 -1.253 -32.513 1.00 67.19 98 LYS A O 1
ATOM 805 N N . LYS A 1 99 ? 34.205 -0.707 -32.485 1.00 70.00 99 LYS A N 1
ATOM 806 C CA . LYS A 1 99 ? 33.715 -2.075 -32.734 1.00 70.00 99 LYS A CA 1
ATOM 807 C C . LYS A 1 99 ? 34.041 -2.531 -34.154 1.00 70.00 99 LYS A C 1
ATOM 809 O O . LYS A 1 99 ? 34.578 -3.622 -34.315 1.00 70.00 99 LYS A O 1
ATOM 814 N N . LEU A 1 100 ? 33.787 -1.686 -35.154 1.00 69.06 100 LEU A N 1
ATOM 815 C CA . LEU A 1 100 ? 34.139 -1.959 -36.551 1.00 69.06 100 LEU A CA 1
ATOM 816 C C . LEU A 1 100 ? 35.648 -2.164 -36.720 1.00 69.06 100 LEU A C 1
ATOM 818 O O . LEU A 1 100 ? 36.063 -3.097 -37.398 1.00 69.06 100 LEU A O 1
ATOM 822 N N . HIS A 1 101 ? 36.467 -1.369 -36.025 1.00 65.62 101 HIS A N 1
ATOM 823 C CA . HIS A 1 101 ? 37.915 -1.562 -35.986 1.00 65.62 101 HIS A CA 1
ATOM 824 C C . HIS A 1 101 ? 38.306 -2.942 -35.436 1.00 65.62 101 HIS A C 1
ATOM 826 O O . HIS A 1 101 ? 39.124 -3.636 -36.034 1.00 65.62 101 HIS A O 1
ATOM 832 N N . LYS A 1 102 ? 37.684 -3.374 -34.332 1.00 69.62 102 LYS A N 1
ATOM 833 C CA . LYS A 1 102 ? 37.926 -4.697 -33.742 1.00 69.62 102 LYS A CA 1
ATOM 834 C C . LYS A 1 102 ? 37.519 -5.833 -34.688 1.00 69.62 102 LYS A C 1
ATOM 836 O O . LYS A 1 102 ? 38.235 -6.820 -34.773 1.00 69.62 102 LYS A O 1
ATOM 841 N N . ILE A 1 103 ? 36.410 -5.683 -35.414 1.00 66.12 103 ILE A N 1
ATOM 842 C CA . ILE A 1 103 ? 35.944 -6.660 -36.414 1.00 66.12 103 ILE A CA 1
ATOM 843 C C . ILE A 1 103 ? 36.909 -6.720 -37.608 1.00 66.12 103 ILE A C 1
ATOM 845 O O . ILE A 1 103 ? 37.303 -7.807 -38.019 1.00 66.12 103 ILE A O 1
ATOM 849 N N . ALA A 1 104 ? 37.354 -5.566 -38.114 1.00 62.34 104 ALA A N 1
ATOM 850 C CA . ALA A 1 104 ? 38.303 -5.478 -39.226 1.00 62.34 104 ALA A CA 1
ATOM 851 C C . ALA A 1 104 ? 39.680 -6.089 -38.899 1.00 62.34 104 ALA A C 1
ATOM 853 O O . ALA A 1 104 ? 40.358 -6.588 -39.796 1.00 62.34 104 ALA A O 1
ATOM 854 N N . LEU A 1 105 ? 40.085 -6.071 -37.623 1.00 60.25 105 LEU A N 1
ATOM 855 C CA . LEU A 1 105 ? 41.292 -6.750 -37.140 1.00 60.25 105 LEU A CA 1
ATOM 856 C C . LEU A 1 105 ? 41.146 -8.282 -37.089 1.00 60.25 105 LEU A C 1
ATOM 858 O O . LEU A 1 105 ? 42.152 -8.972 -37.193 1.00 60.25 105 LEU A O 1
ATOM 862 N N . ILE A 1 106 ? 39.924 -8.807 -36.933 1.00 64.75 106 ILE A N 1
ATOM 863 C CA . ILE A 1 106 ? 39.647 -10.246 -36.770 1.00 64.75 106 ILE A CA 1
ATOM 864 C C . ILE A 1 106 ? 39.448 -10.958 -38.123 1.00 64.75 106 ILE A C 1
ATOM 866 O O . ILE A 1 106 ? 39.702 -12.154 -38.227 1.00 64.75 106 ILE A O 1
ATOM 870 N N . SER A 1 107 ? 39.026 -10.262 -39.184 1.00 56.38 107 SER A N 1
ATOM 871 C CA . SER A 1 107 ? 38.815 -10.885 -40.501 1.00 56.38 107 SER A CA 1
ATOM 872 C C . SER A 1 107 ? 40.131 -11.079 -41.284 1.00 56.38 107 SER A C 1
ATOM 874 O O . SER A 1 107 ? 40.685 -10.128 -41.852 1.00 56.38 107 SER A O 1
ATOM 876 N N . GLU A 1 108 ? 40.633 -12.313 -41.343 1.00 48.94 108 GLU A N 1
ATOM 877 C CA . GLU A 1 108 ? 41.797 -12.740 -42.137 1.00 48.94 108 GLU A CA 1
ATOM 878 C C . GLU A 1 108 ? 41.444 -13.078 -43.602 1.00 48.94 108 GLU A C 1
ATOM 880 O O . GLU A 1 108 ? 40.611 -13.946 -43.851 1.00 48.94 108 GLU A O 1
ATOM 885 N N . LYS A 1 109 ? 42.137 -12.448 -44.573 1.00 50.09 109 LYS A N 1
ATOM 886 C CA . LYS A 1 109 ? 42.796 -13.105 -45.732 1.00 50.09 109 LYS A CA 1
ATOM 887 C C . LYS A 1 109 ? 43.592 -12.117 -46.625 1.00 50.09 109 LYS A C 1
ATOM 889 O O . LYS A 1 109 ? 43.122 -11.027 -46.945 1.00 50.09 109 LYS A O 1
ATOM 894 N N . LYS A 1 110 ? 44.810 -12.580 -46.952 1.00 55.25 110 LYS A N 1
ATOM 895 C CA . LYS A 1 110 ? 45.849 -12.290 -47.976 1.00 55.25 110 LYS A CA 1
ATOM 896 C C . LYS A 1 110 ? 45.992 -10.909 -48.670 1.00 55.25 110 LYS A C 1
ATOM 898 O O . LYS A 1 110 ? 45.236 -10.543 -49.560 1.00 55.25 110 LYS A O 1
ATOM 903 N N . GLU A 1 111 ? 47.110 -10.267 -48.308 1.00 51.31 111 GLU A N 1
ATOM 904 C CA . GLU A 1 111 ? 48.089 -9.431 -49.048 1.00 51.31 111 GLU A CA 1
ATOM 905 C C . GLU A 1 111 ? 47.688 -8.231 -49.924 1.00 51.31 111 GLU A C 1
ATOM 907 O O . GLU A 1 111 ? 48.453 -7.270 -49.938 1.00 51.31 111 GLU A O 1
ATOM 912 N N . LEU A 1 112 ? 46.496 -8.141 -50.522 1.00 49.97 112 LEU A N 1
ATOM 913 C CA . LEU A 1 112 ? 46.048 -6.861 -51.123 1.00 49.97 112 LEU A CA 1
ATOM 914 C C . LEU A 1 112 ? 45.493 -5.885 -50.060 1.00 49.97 112 LEU A C 1
ATOM 916 O O . LEU A 1 112 ? 45.149 -4.733 -50.318 1.00 49.97 112 LEU A O 1
ATOM 920 N N . THR A 1 113 ? 45.418 -6.356 -48.820 1.00 54.03 113 THR A N 1
ATOM 921 C CA . THR A 1 113 ? 44.648 -5.755 -47.736 1.00 54.03 113 THR A CA 1
ATOM 922 C C . THR A 1 113 ? 45.482 -4.835 -46.844 1.00 54.03 113 THR A C 1
ATOM 924 O O . THR A 1 113 ? 44.898 -4.049 -46.110 1.00 54.03 113 THR A O 1
ATOM 927 N N . GLN A 1 114 ? 46.821 -4.872 -46.867 1.00 58.19 114 GLN A N 1
ATOM 928 C CA . GLN A 1 114 ? 47.631 -4.152 -45.868 1.00 58.19 114 GLN A CA 1
ATOM 929 C C . GLN A 1 114 ? 47.713 -2.637 -46.110 1.00 58.19 114 GLN A C 1
ATOM 931 O O . GLN A 1 114 ? 47.553 -1.871 -45.160 1.00 58.19 114 GLN A O 1
ATOM 936 N N . GLN A 1 115 ? 47.883 -2.190 -47.359 1.00 58.88 115 GLN A N 1
ATOM 937 C CA . GLN A 1 115 ? 47.895 -0.757 -47.693 1.00 58.88 115 GLN A CA 1
ATOM 938 C C . GLN A 1 115 ? 46.507 -0.124 -47.552 1.00 58.88 115 GLN A C 1
ATOM 940 O O . GLN A 1 115 ? 46.376 0.928 -46.929 1.00 58.88 115 GLN A O 1
ATOM 945 N N . ILE A 1 116 ? 45.457 -0.805 -48.028 1.00 61.16 116 ILE A N 1
ATOM 946 C CA . ILE A 1 116 ? 44.066 -0.363 -47.846 1.00 61.16 116 ILE A CA 1
ATOM 947 C C . ILE A 1 116 ? 43.713 -0.325 -46.350 1.00 61.16 116 ILE A C 1
ATOM 949 O O . ILE A 1 116 ? 43.082 0.626 -45.893 1.00 61.16 116 ILE A O 1
ATOM 953 N N . ARG A 1 117 ? 44.183 -1.293 -45.545 1.00 56.22 117 ARG A N 1
ATOM 954 C CA . ARG A 1 117 ? 44.034 -1.269 -44.078 1.00 56.22 117 ARG A CA 1
ATOM 955 C C . ARG A 1 117 ? 44.794 -0.118 -43.437 1.00 56.22 117 ARG A C 1
ATOM 957 O O . ARG A 1 117 ? 44.237 0.514 -42.550 1.00 56.22 117 ARG A O 1
ATOM 964 N N . GLN A 1 118 ? 46.026 0.173 -43.853 1.00 70.06 118 GLN A N 1
ATOM 965 C CA . GLN A 1 118 ? 46.779 1.311 -43.318 1.00 70.06 118 GLN A CA 1
ATOM 966 C C . GLN A 1 118 ? 46.102 2.640 -43.654 1.00 70.06 118 GLN A C 1
ATOM 968 O O . GLN A 1 118 ? 45.963 3.476 -42.765 1.00 70.06 118 GLN A O 1
ATOM 973 N N . GLN A 1 119 ? 45.607 2.813 -44.881 1.00 69.94 119 GLN A N 1
ATOM 974 C CA . GLN A 1 119 ? 44.861 4.010 -45.273 1.00 69.94 119 GLN A CA 1
ATOM 975 C C . GLN A 1 119 ? 43.527 4.125 -44.526 1.00 69.94 119 GLN A C 1
ATOM 977 O O . GLN A 1 119 ? 43.245 5.175 -43.950 1.00 69.94 119 GLN A O 1
ATOM 982 N N . ALA A 1 120 ? 42.740 3.048 -44.439 1.00 63.47 120 ALA A N 1
ATOM 983 C CA . ALA A 1 120 ? 41.495 3.032 -43.669 1.00 63.47 120 ALA A CA 1
ATOM 984 C C . ALA A 1 120 ? 41.747 3.277 -42.170 1.00 63.47 120 ALA A C 1
ATOM 986 O O . ALA A 1 120 ? 40.986 3.987 -41.518 1.00 63.47 120 ALA A O 1
ATOM 987 N N . PHE A 1 121 ? 42.845 2.751 -41.619 1.00 68.75 121 PHE A N 1
ATOM 988 C CA . PHE A 1 121 ? 43.253 2.974 -40.232 1.00 68.75 121 PHE A CA 1
ATOM 989 C C . PHE A 1 121 ? 43.685 4.423 -39.986 1.00 68.75 121 PHE A C 1
ATOM 991 O O . PHE A 1 121 ? 43.295 5.017 -38.983 1.00 68.75 121 PHE A O 1
ATOM 998 N N . GLN A 1 122 ? 44.442 5.024 -40.905 1.00 74.69 122 GLN A N 1
ATOM 999 C CA . GLN A 1 122 ? 44.818 6.437 -40.833 1.00 74.69 122 GLN A CA 1
ATOM 1000 C C . GLN A 1 122 ? 43.588 7.350 -40.935 1.00 74.69 122 GLN A C 1
ATOM 1002 O O . GLN A 1 122 ? 43.445 8.263 -40.123 1.00 74.69 122 GLN A O 1
ATOM 1007 N N . GLN A 1 123 ? 42.661 7.064 -41.855 1.00 72.75 123 GLN A N 1
ATOM 1008 C CA . GLN A 1 123 ? 41.404 7.807 -41.996 1.00 72.75 123 GLN A CA 1
ATOM 1009 C C . GLN A 1 123 ? 40.519 7.677 -40.751 1.00 72.75 123 GLN A C 1
ATOM 1011 O O . GLN A 1 123 ? 40.014 8.679 -40.243 1.00 72.75 123 GLN A O 1
ATOM 1016 N N . LEU A 1 124 ? 40.384 6.466 -40.205 1.00 68.31 124 LEU A N 1
ATOM 1017 C CA . LEU A 1 124 ? 39.617 6.216 -38.988 1.00 68.31 124 LEU A CA 1
ATOM 1018 C C . LEU A 1 124 ? 40.225 6.934 -37.777 1.00 68.31 124 LEU A C 1
ATOM 1020 O O . LEU A 1 124 ? 39.506 7.552 -36.994 1.00 68.31 124 LEU A O 1
ATOM 1024 N N . ASN A 1 125 ? 41.550 6.905 -37.632 1.00 72.00 125 ASN A N 1
ATOM 1025 C CA . ASN A 1 125 ? 42.234 7.610 -36.551 1.00 72.00 125 ASN A CA 1
ATOM 1026 C C . ASN A 1 125 ? 42.127 9.130 -36.692 1.00 72.00 125 ASN A C 1
ATOM 1028 O O . ASN A 1 125 ? 41.934 9.811 -35.686 1.00 72.00 125 ASN A O 1
ATOM 1032 N N . ALA A 1 126 ? 42.175 9.663 -37.915 1.00 78.06 126 ALA A N 1
ATOM 1033 C CA . ALA A 1 126 ? 41.935 11.079 -38.173 1.00 78.06 126 ALA A CA 1
ATOM 1034 C C . ALA A 1 126 ? 40.499 11.486 -37.795 1.00 78.06 126 ALA A C 1
ATOM 1036 O O . ALA A 1 126 ? 40.303 12.496 -37.117 1.00 78.06 126 ALA A O 1
ATOM 1037 N N . GLN A 1 127 ? 39.496 10.670 -38.143 1.00 71.69 127 GLN A N 1
ATOM 1038 C CA . GLN A 1 127 ? 38.101 10.892 -37.742 1.00 71.69 127 GLN A CA 1
ATOM 1039 C C . GLN A 1 127 ? 37.919 10.817 -36.220 1.00 71.69 127 GLN A C 1
ATOM 1041 O O . GLN A 1 127 ? 37.284 11.691 -35.630 1.00 71.69 127 GLN A O 1
ATOM 1046 N N . ILE A 1 128 ? 38.525 9.825 -35.559 1.00 66.69 128 ILE A N 1
ATOM 1047 C CA . ILE A 1 128 ? 38.507 9.703 -34.095 1.00 66.69 128 ILE A CA 1
ATOM 1048 C C . ILE A 1 128 ? 39.190 10.910 -33.440 1.00 66.69 128 ILE A C 1
ATOM 1050 O O . ILE A 1 128 ? 38.690 11.404 -32.430 1.00 66.69 128 ILE A O 1
ATOM 1054 N N . SER A 1 129 ? 40.304 11.400 -33.991 1.00 77.88 129 SER A N 1
ATOM 1055 C CA . SER A 1 129 ? 40.992 12.590 -33.480 1.00 77.88 129 SER A CA 1
ATOM 1056 C C . SER A 1 129 ? 40.108 13.830 -33.595 1.00 77.88 129 SER A C 1
ATOM 1058 O O . SER A 1 129 ? 39.873 14.502 -32.594 1.00 77.88 129 SER A O 1
ATOM 1060 N N . LYS A 1 130 ? 39.512 14.066 -34.771 1.00 79.81 130 LYS A N 1
ATOM 1061 C CA . LYS A 1 130 ? 38.589 15.186 -34.999 1.00 79.81 130 LYS A CA 1
ATOM 1062 C C . LYS A 1 130 ? 37.391 15.147 -34.043 1.00 79.81 130 LYS A C 1
ATOM 1064 O O . LYS A 1 130 ? 37.032 16.161 -33.452 1.00 79.81 130 LYS A O 1
ATOM 1069 N N . LEU A 1 131 ? 36.813 13.965 -33.820 1.00 62.69 131 LEU A N 1
ATOM 1070 C CA . LEU A 1 131 ? 35.712 13.785 -32.869 1.00 62.69 131 LEU A CA 1
ATOM 1071 C C . LEU A 1 131 ? 36.142 14.008 -31.411 1.00 62.69 131 LEU A C 1
ATOM 1073 O O . LEU A 1 131 ? 35.369 14.554 -30.624 1.00 62.69 131 LEU A O 1
ATOM 1077 N N . LYS A 1 132 ? 37.365 13.618 -31.029 1.00 68.81 132 LYS A N 1
ATOM 1078 C CA . LYS A 1 132 ? 37.914 13.920 -29.696 1.00 68.81 132 LYS A CA 1
ATOM 1079 C C . LYS A 1 132 ? 38.064 15.425 -29.484 1.00 68.81 132 LYS A C 1
ATOM 1081 O O . LYS A 1 132 ? 37.702 15.906 -28.409 1.00 68.81 132 LYS A O 1
ATOM 1086 N N . ASP A 1 133 ? 38.521 16.157 -30.495 1.00 73.69 133 ASP A N 1
ATOM 1087 C CA . ASP A 1 133 ? 38.651 17.616 -30.437 1.00 73.69 133 ASP A CA 1
ATOM 1088 C C . ASP A 1 133 ? 37.280 18.304 -30.359 1.00 73.69 133 ASP A C 1
ATOM 1090 O O . ASP A 1 133 ? 37.069 19.188 -29.526 1.00 73.69 133 ASP A O 1
ATOM 1094 N N . GLU A 1 134 ? 36.289 17.835 -31.124 1.00 68.69 134 GLU A N 1
ATOM 1095 C CA . GLU A 1 134 ? 34.903 18.311 -31.016 1.00 68.69 134 GLU A CA 1
ATOM 1096 C C . GLU A 1 134 ? 34.303 18.051 -29.624 1.00 68.69 134 GLU A C 1
ATOM 1098 O O . GLU A 1 134 ? 33.645 18.926 -29.049 1.00 68.69 134 GLU A O 1
ATOM 1103 N N . ILE A 1 135 ? 34.547 16.869 -29.045 1.00 64.38 135 ILE A N 1
ATOM 1104 C CA . ILE A 1 135 ? 34.107 16.531 -27.684 1.00 64.38 135 ILE A CA 1
ATOM 1105 C C . ILE A 1 135 ? 34.792 17.435 -26.655 1.00 64.38 135 ILE A C 1
ATOM 1107 O O . ILE A 1 135 ? 34.127 17.944 -25.748 1.00 64.38 135 ILE A O 1
ATOM 1111 N N . LYS A 1 136 ? 36.100 17.674 -26.799 1.00 76.88 136 LYS A N 1
ATOM 1112 C CA . LYS A 1 136 ? 36.870 18.578 -25.937 1.00 76.88 136 LYS A CA 1
ATOM 1113 C C . LYS A 1 136 ? 36.285 19.994 -25.976 1.00 76.88 136 LYS A C 1
ATOM 1115 O O . LYS A 1 136 ? 35.977 20.548 -24.920 1.00 76.88 136 LYS A O 1
ATOM 1120 N N . ASN A 1 137 ? 36.006 20.522 -27.168 1.00 68.38 137 ASN A N 1
ATOM 1121 C CA . ASN A 1 137 ? 35.409 21.847 -27.359 1.00 68.38 137 ASN A CA 1
ATOM 1122 C C . ASN A 1 137 ? 33.998 21.953 -26.755 1.00 68.38 137 ASN A C 1
ATOM 1124 O O . ASN A 1 137 ? 33.675 22.927 -26.066 1.00 68.38 137 ASN A O 1
ATOM 1128 N N . LYS A 1 138 ? 33.154 20.928 -26.923 1.00 65.88 138 LYS A N 1
ATOM 1129 C CA . LYS A 1 138 ? 31.816 20.904 -26.304 1.00 65.88 138 LYS A CA 1
ATOM 1130 C C . LYS A 1 138 ? 31.878 20.763 -24.777 1.00 65.88 138 LYS A C 1
ATOM 1132 O O . LYS A 1 138 ? 31.073 21.383 -24.082 1.00 65.88 138 LYS A O 1
ATOM 1137 N N . ASN A 1 139 ? 32.843 20.019 -24.235 1.00 60.06 139 ASN A N 1
ATOM 1138 C CA . ASN A 1 139 ? 33.064 19.918 -22.788 1.00 60.06 139 ASN A CA 1
ATOM 1139 C C . ASN A 1 139 ? 33.512 21.253 -22.176 1.00 60.06 139 ASN A C 1
ATOM 1141 O O . ASN A 1 139 ? 33.022 21.629 -21.108 1.00 60.06 139 ASN A O 1
ATOM 1145 N N . ILE A 1 140 ? 34.363 22.012 -22.875 1.00 70.06 140 ILE A N 1
ATOM 1146 C CA . ILE A 1 140 ? 34.723 23.385 -22.491 1.00 70.06 140 ILE A CA 1
ATOM 1147 C C . ILE A 1 140 ? 33.463 24.260 -22.425 1.00 70.06 140 ILE A C 1
ATOM 1149 O O . ILE A 1 140 ? 33.241 24.955 -21.430 1.00 70.06 140 ILE A O 1
ATOM 1153 N N . LEU A 1 141 ? 32.580 24.175 -23.425 1.00 58.94 141 LEU A N 1
ATOM 1154 C CA . LEU A 1 141 ? 31.330 24.938 -23.450 1.00 58.94 141 LEU A CA 1
ATOM 1155 C C . LEU A 1 141 ? 30.366 24.547 -22.312 1.00 58.94 141 LEU A C 1
ATOM 1157 O O . LEU A 1 141 ? 29.752 25.418 -21.693 1.00 58.94 141 LEU A O 1
ATOM 1161 N N . ILE A 1 142 ? 30.267 23.256 -21.980 1.00 57.28 142 ILE A N 1
ATOM 1162 C CA . ILE A 1 142 ? 29.485 22.772 -20.830 1.00 57.28 142 ILE A CA 1
ATOM 1163 C C . ILE A 1 142 ? 30.044 23.323 -19.518 1.00 57.28 142 ILE A C 1
ATOM 1165 O O . ILE A 1 142 ? 29.275 23.795 -18.679 1.00 57.28 142 ILE A O 1
ATOM 1169 N N . ASN A 1 143 ? 31.363 23.300 -19.338 1.00 63.56 143 ASN A N 1
ATOM 1170 C CA . ASN A 1 143 ? 31.997 23.823 -18.132 1.00 63.56 143 ASN A CA 1
ATOM 1171 C C . ASN A 1 143 ? 31.791 25.341 -18.003 1.00 63.56 143 ASN A C 1
ATOM 1173 O O . ASN A 1 143 ? 31.437 25.810 -16.919 1.00 63.56 143 ASN A O 1
ATOM 1177 N N . ARG A 1 144 ? 31.872 26.094 -19.113 1.00 59.47 144 ARG A N 1
ATOM 1178 C CA . ARG A 1 144 ? 31.514 27.526 -19.159 1.00 59.47 144 ARG A CA 1
ATOM 1179 C C . ARG A 1 144 ? 30.070 27.764 -18.703 1.00 59.47 144 ARG A C 1
ATOM 1181 O O . ARG A 1 144 ? 29.821 28.637 -17.872 1.00 59.47 144 ARG A O 1
ATOM 1188 N N . LYS A 1 145 ? 29.114 26.958 -19.173 1.00 59.69 145 LYS A N 1
ATOM 1189 C CA . LYS A 1 145 ? 27.701 27.098 -18.782 1.00 59.69 145 LYS A CA 1
ATOM 1190 C C . LYS A 1 145 ? 27.421 26.652 -17.338 1.00 59.69 145 LYS A C 1
ATOM 1192 O O . LYS A 1 145 ? 26.624 27.298 -16.662 1.00 59.69 145 LYS A O 1
ATOM 1197 N N . LYS A 1 146 ? 28.108 25.625 -16.819 1.00 56.66 146 LYS A N 1
ATOM 1198 C CA . LYS A 1 146 ? 28.041 25.226 -15.395 1.00 56.66 146 LYS A CA 1
ATOM 1199 C C . LYS A 1 146 ? 28.518 26.342 -14.463 1.00 56.66 146 LYS A C 1
ATOM 1201 O O . LYS A 1 146 ? 27.848 26.633 -13.477 1.00 56.66 146 LYS A O 1
ATOM 1206 N N . GLN A 1 147 ? 29.624 27.001 -14.806 1.00 62.59 147 GLN A N 1
ATOM 1207 C CA . GLN A 1 147 ? 30.126 28.159 -14.058 1.00 62.59 147 GLN A CA 1
ATOM 1208 C C . GLN A 1 147 ? 29.125 29.326 -14.071 1.00 62.59 147 GLN A C 1
ATOM 1210 O O . GLN A 1 147 ? 28.918 29.985 -13.053 1.00 62.59 147 GLN A O 1
ATOM 1215 N N . LEU A 1 148 ? 28.432 29.540 -15.196 1.00 56.22 148 LEU A N 1
ATOM 1216 C CA . LEU A 1 148 ? 27.356 30.531 -15.298 1.00 56.22 148 LEU A CA 1
ATOM 1217 C C . LEU A 1 148 ? 26.172 30.207 -14.367 1.00 56.22 148 LEU A C 1
ATOM 1219 O O . LEU A 1 148 ? 25.622 31.097 -13.720 1.00 56.22 148 LEU A O 1
ATOM 1223 N N . ILE A 1 149 ? 25.795 28.929 -14.269 1.00 55.03 149 ILE A N 1
ATOM 1224 C CA . ILE A 1 149 ? 24.728 28.459 -13.374 1.00 55.03 149 ILE A CA 1
ATOM 1225 C C . ILE A 1 149 ? 25.114 28.668 -11.905 1.00 55.03 149 ILE A C 1
ATOM 1227 O O . ILE A 1 149 ? 24.294 29.177 -11.144 1.00 55.03 149 ILE A O 1
ATOM 1231 N N . LEU A 1 150 ? 26.348 28.335 -11.515 1.00 60.78 150 LEU A N 1
ATOM 1232 C CA . LEU A 1 150 ? 26.846 28.544 -10.149 1.00 60.78 150 LEU A CA 1
ATOM 1233 C C . LEU A 1 150 ? 26.814 30.028 -9.756 1.00 60.78 150 LEU A C 1
ATOM 1235 O O . LEU A 1 150 ? 26.279 30.377 -8.705 1.00 60.78 150 LEU A O 1
ATOM 1239 N N . LYS A 1 151 ? 27.256 30.925 -10.643 1.00 54.03 151 LYS A N 1
ATOM 1240 C CA . LYS A 1 151 ? 27.160 32.377 -10.410 1.00 54.03 151 LYS A CA 1
ATOM 1241 C C . LYS A 1 151 ? 25.713 32.860 -10.294 1.00 54.03 151 LYS A C 1
ATOM 1243 O O . LYS A 1 151 ? 25.395 33.669 -9.424 1.00 54.03 151 LYS A O 1
ATOM 1248 N N . ASN A 1 152 ? 24.803 32.334 -11.112 1.00 54.34 152 ASN A N 1
ATOM 1249 C CA . ASN A 1 152 ? 23.377 32.647 -10.984 1.00 54.34 152 ASN A CA 1
ATOM 1250 C C . ASN A 1 152 ? 22.797 32.143 -9.652 1.00 54.34 152 ASN A C 1
ATOM 1252 O O . ASN A 1 152 ? 21.958 32.818 -9.055 1.00 54.34 152 ASN A O 1
ATOM 1256 N N . GLN A 1 153 ? 23.259 30.998 -9.145 1.00 54.50 153 GLN A N 1
ATOM 1257 C CA . GLN A 1 153 ? 22.876 30.494 -7.825 1.00 54.50 153 GLN A CA 1
ATOM 1258 C C . GLN A 1 153 ? 23.389 31.391 -6.690 1.00 54.50 153 GLN A C 1
ATOM 1260 O O . GLN A 1 153 ? 22.632 31.653 -5.755 1.00 54.50 153 GLN A O 1
ATOM 1265 N N . GLU A 1 154 ? 24.607 31.930 -6.787 1.00 61.72 154 GLU A N 1
ATOM 1266 C CA . GLU A 1 154 ? 25.128 32.922 -5.833 1.00 61.72 154 GLU A CA 1
ATOM 1267 C C . GLU A 1 154 ? 24.295 34.209 -5.829 1.00 61.72 154 GLU A C 1
ATOM 1269 O O . GLU A 1 154 ? 23.949 34.729 -4.765 1.00 61.72 154 GLU A O 1
ATOM 1274 N N . VAL A 1 155 ? 23.910 34.705 -7.009 1.00 55.25 155 VAL A N 1
ATOM 1275 C CA . VAL A 1 155 ? 23.025 35.873 -7.140 1.00 55.25 155 VAL A CA 1
ATOM 1276 C C . VAL A 1 155 ? 21.664 35.587 -6.500 1.00 55.25 155 VAL A C 1
ATOM 1278 O O . VAL A 1 155 ? 21.186 36.377 -5.684 1.00 55.25 155 VAL A O 1
ATOM 1281 N N . ILE A 1 156 ? 21.062 34.427 -6.781 1.00 53.97 156 ILE A N 1
ATOM 1282 C CA . ILE A 1 156 ? 19.805 33.991 -6.151 1.00 53.97 156 ILE A CA 1
ATOM 1283 C C . ILE A 1 156 ? 19.960 33.892 -4.627 1.00 53.97 156 ILE A C 1
ATOM 1285 O O . ILE A 1 156 ? 19.056 34.292 -3.891 1.00 53.97 156 ILE A O 1
ATOM 1289 N N . HIS A 1 157 ? 21.092 33.389 -4.135 1.00 61.53 157 HIS A N 1
ATOM 1290 C CA . HIS A 1 157 ? 21.372 33.292 -2.706 1.00 61.53 157 HIS A CA 1
ATOM 1291 C C . HIS A 1 157 ? 21.465 34.680 -2.050 1.00 61.53 157 HIS A C 1
ATOM 1293 O O . HIS A 1 157 ? 20.816 34.918 -1.029 1.00 61.53 157 HIS A O 1
ATOM 1299 N N . LYS A 1 158 ? 22.168 35.636 -2.676 1.00 61.53 158 LYS A N 1
ATOM 1300 C CA . LYS A 1 158 ? 22.196 37.042 -2.234 1.00 61.53 158 LYS A CA 1
ATOM 1301 C C . LYS A 1 158 ? 20.786 37.640 -2.185 1.00 61.53 158 LYS A C 1
ATOM 1303 O O . LYS A 1 158 ? 20.414 38.238 -1.177 1.00 61.53 158 LYS A O 1
ATOM 1308 N N . PHE A 1 159 ? 19.956 37.396 -3.202 1.00 52.03 159 PHE A N 1
ATOM 1309 C CA . PHE A 1 159 ? 18.555 37.835 -3.205 1.00 52.03 159 PHE A CA 1
ATOM 1310 C C . PHE A 1 159 ? 17.723 37.202 -2.085 1.00 52.03 159 PHE A C 1
ATOM 1312 O O . PHE A 1 159 ? 16.952 37.903 -1.428 1.00 52.03 159 PHE A O 1
ATOM 1319 N N . LYS A 1 160 ? 17.889 35.901 -1.816 1.00 55.69 160 LYS A N 1
ATOM 1320 C CA . LYS A 1 160 ? 17.220 35.226 -0.691 1.00 55.69 160 LYS A CA 1
ATOM 1321 C C . LYS A 1 160 ? 17.616 35.838 0.653 1.00 55.69 160 LYS A C 1
ATOM 1323 O O . LYS A 1 160 ? 16.744 36.031 1.498 1.00 55.69 160 LYS A O 1
ATOM 1328 N N . ASN A 1 161 ? 18.886 36.198 0.837 1.00 64.06 161 ASN A N 1
ATOM 1329 C CA . ASN A 1 161 ? 19.357 36.856 2.057 1.00 64.06 161 ASN A CA 1
ATOM 1330 C C . ASN A 1 161 ? 18.780 38.269 2.211 1.00 64.06 161 ASN A C 1
ATOM 1332 O O . ASN A 1 161 ? 18.322 38.620 3.298 1.00 64.06 161 ASN A O 1
ATOM 1336 N N . ILE A 1 162 ? 18.694 39.042 1.123 1.00 62.28 162 ILE A N 1
ATOM 1337 C CA . ILE A 1 162 ? 18.017 40.349 1.122 1.00 62.28 162 ILE A CA 1
ATOM 1338 C C . ILE A 1 162 ? 16.542 40.191 1.525 1.00 62.28 162 ILE A C 1
ATOM 1340 O O . ILE A 1 162 ? 16.063 40.914 2.398 1.00 62.28 162 ILE A O 1
ATOM 1344 N N . ILE A 1 163 ? 15.829 39.212 0.953 1.00 54.50 163 ILE A N 1
ATOM 1345 C CA . ILE A 1 163 ? 14.426 38.922 1.301 1.00 54.50 163 ILE A CA 1
ATOM 1346 C C . ILE A 1 163 ? 14.298 38.516 2.774 1.00 54.50 163 ILE A C 1
ATOM 1348 O O . ILE A 1 163 ? 13.421 39.013 3.477 1.00 54.50 163 ILE A O 1
ATOM 1352 N N . LYS A 1 164 ? 15.185 37.646 3.268 1.00 67.50 164 LYS A N 1
ATOM 1353 C CA . LYS A 1 164 ? 15.205 37.211 4.670 1.00 67.50 164 LYS A CA 1
ATOM 1354 C C . LYS A 1 164 ? 15.407 38.393 5.622 1.00 67.50 164 LYS A C 1
ATOM 1356 O O . LYS A 1 164 ? 14.692 38.489 6.616 1.00 67.50 164 LYS A O 1
ATOM 1361 N N . ASN A 1 165 ? 16.326 39.303 5.305 1.00 65.12 165 ASN A N 1
ATOM 1362 C CA . ASN A 1 165 ? 16.565 40.507 6.101 1.00 65.12 165 ASN A CA 1
ATOM 1363 C C . ASN A 1 165 ? 15.354 41.446 6.078 1.00 65.12 165 ASN A C 1
ATOM 1365 O O . ASN A 1 165 ? 14.927 41.907 7.133 1.00 65.12 165 ASN A O 1
ATOM 1369 N N . LYS A 1 166 ? 14.723 41.638 4.914 1.00 62.16 166 LYS A N 1
ATOM 1370 C CA . LYS A 1 166 ? 13.487 42.427 4.807 1.00 62.16 166 LYS A CA 1
ATOM 1371 C C . LYS A 1 166 ? 12.322 41.803 5.579 1.00 62.16 166 LYS A C 1
ATOM 1373 O O . LYS A 1 166 ? 11.561 42.522 6.214 1.00 62.16 166 LYS A O 1
ATOM 1378 N N . ASN A 1 167 ? 12.215 40.476 5.621 1.00 58.38 167 ASN A N 1
ATOM 1379 C CA . ASN A 1 167 ? 11.213 39.791 6.442 1.00 58.38 167 ASN A CA 1
ATOM 1380 C C . ASN A 1 167 ? 11.472 39.951 7.949 1.00 58.38 167 ASN A C 1
ATOM 1382 O O . ASN A 1 167 ? 10.517 40.084 8.711 1.00 58.38 167 ASN A O 1
ATOM 1386 N N . LYS A 1 168 ? 12.739 39.978 8.389 1.00 70.50 168 LYS A N 1
ATOM 1387 C CA . LYS A 1 168 ? 13.086 40.304 9.784 1.00 70.50 168 LYS A CA 1
ATOM 1388 C C . LYS A 1 168 ? 12.686 41.735 10.139 1.00 70.50 168 LYS A C 1
ATOM 1390 O O . LYS A 1 168 ? 12.102 41.947 11.194 1.00 70.50 168 LYS A O 1
ATOM 1395 N N . GLU A 1 169 ? 12.945 42.683 9.244 1.00 64.00 169 GLU A N 1
ATOM 1396 C CA . GLU A 1 169 ? 12.546 44.086 9.398 1.00 64.00 169 GLU A CA 1
ATOM 1397 C C . GLU A 1 169 ? 11.016 44.217 9.503 1.00 64.00 169 GLU A C 1
ATOM 1399 O O . GLU A 1 169 ? 10.508 44.834 10.433 1.00 64.00 169 GLU A O 1
ATOM 1404 N N . ILE A 1 170 ? 10.265 43.521 8.638 1.00 58.59 170 ILE A N 1
ATOM 1405 C CA . ILE A 1 170 ? 8.796 43.440 8.717 1.00 58.59 170 ILE A CA 1
ATOM 1406 C C . ILE A 1 170 ? 8.339 42.826 10.049 1.00 58.59 170 ILE A C 1
ATOM 1408 O O . ILE A 1 170 ? 7.408 43.329 10.674 1.00 58.59 170 ILE A O 1
ATOM 1412 N N . SER A 1 171 ? 8.983 41.751 10.507 1.00 66.75 171 SER A N 1
ATOM 1413 C CA . SER A 1 171 ? 8.658 41.117 11.790 1.00 66.75 171 SER A CA 1
ATOM 1414 C C . SER A 1 171 ? 8.915 42.049 12.975 1.00 66.75 171 SER A C 1
ATOM 1416 O O . SER A 1 171 ? 8.118 42.076 13.911 1.00 66.75 171 SER A O 1
ATOM 1418 N N . PHE A 1 172 ? 10.007 42.814 12.940 1.00 71.81 172 PHE A N 1
ATOM 1419 C CA . PHE A 1 172 ? 10.333 43.814 13.952 1.00 71.81 172 PHE A CA 1
ATOM 1420 C C . PHE A 1 172 ? 9.296 44.942 13.970 1.00 71.81 172 PHE A C 1
ATOM 1422 O O . PHE A 1 172 ? 8.750 45.252 15.026 1.00 71.81 172 PHE A O 1
ATOM 1429 N N . LEU A 1 173 ? 8.936 45.475 12.799 1.00 59.88 173 LEU A N 1
ATOM 1430 C CA . LEU A 1 173 ? 7.885 46.487 12.665 1.00 59.88 173 LEU A CA 1
ATOM 1431 C C . LEU A 1 173 ? 6.529 45.977 13.174 1.00 59.88 173 LEU A C 1
ATOM 1433 O O . LEU A 1 173 ? 5.821 46.701 13.868 1.00 59.88 173 LEU A O 1
ATOM 1437 N N . ASN A 1 174 ? 6.183 44.714 12.909 1.00 59.28 174 ASN A N 1
ATOM 1438 C CA . ASN A 1 174 ? 4.969 44.097 13.450 1.00 59.28 174 ASN A CA 1
ATOM 1439 C C . ASN A 1 174 ? 5.012 43.970 14.980 1.00 59.28 174 ASN A C 1
ATOM 1441 O O . ASN A 1 174 ? 3.999 44.204 15.638 1.00 59.28 174 ASN A O 1
ATOM 1445 N N . LYS A 1 175 ? 6.171 43.632 15.559 1.00 71.81 175 LYS A N 1
ATOM 1446 C CA . LYS A 1 175 ? 6.349 43.577 17.017 1.00 71.81 175 LYS A CA 1
ATOM 1447 C C . LYS A 1 175 ? 6.195 44.966 17.642 1.00 71.81 175 LYS A C 1
ATOM 1449 O O . LYS A 1 175 ? 5.414 45.116 18.577 1.00 71.81 175 LYS A O 1
ATOM 1454 N N . MET A 1 176 ? 6.833 45.981 17.056 1.00 61.12 176 MET A N 1
ATOM 1455 C CA . MET A 1 176 ? 6.661 47.382 17.448 1.00 61.12 176 MET A CA 1
ATOM 1456 C C . MET A 1 176 ? 5.204 47.833 17.343 1.00 61.12 176 MET A C 1
ATOM 1458 O O . MET A 1 176 ? 4.705 48.510 18.237 1.00 61.12 176 MET A O 1
ATOM 1462 N N . LEU A 1 177 ? 4.480 47.424 16.299 1.00 59.34 177 LEU A N 1
ATOM 1463 C CA . LEU A 1 177 ? 3.059 47.735 16.146 1.00 59.34 177 LEU A CA 1
ATOM 1464 C C . LEU A 1 177 ? 2.221 47.115 17.278 1.00 59.34 177 LEU A C 1
ATOM 1466 O O . LEU A 1 177 ? 1.322 47.767 17.808 1.00 59.34 177 LEU A O 1
ATOM 1470 N N . VAL A 1 178 ? 2.511 45.870 17.665 1.00 68.88 178 VAL A N 1
ATOM 1471 C CA . VAL A 1 178 ? 1.836 45.185 18.780 1.00 68.88 178 VAL A CA 1
ATOM 1472 C C . VAL A 1 178 ? 2.155 45.852 20.119 1.00 68.88 178 VAL A C 1
ATOM 1474 O O . VAL A 1 178 ? 1.242 46.079 20.910 1.00 68.88 178 VAL A O 1
ATOM 1477 N N . GLU A 1 179 ? 3.414 46.200 20.374 1.00 67.31 179 GLU A N 1
ATOM 1478 C CA . GLU A 1 179 ? 3.826 46.906 21.594 1.00 67.31 179 GLU A CA 1
ATOM 1479 C C . GLU A 1 179 ? 3.213 48.306 21.670 1.00 67.31 179 GLU A C 1
ATOM 1481 O O . GLU A 1 179 ? 2.663 48.670 22.704 1.00 67.31 179 GLU A O 1
ATOM 1486 N N . THR A 1 180 ? 3.177 49.043 20.557 1.00 61.97 180 THR A N 1
ATOM 1487 C CA . THR A 1 180 ? 2.515 50.356 20.475 1.00 61.97 180 THR A CA 1
ATOM 1488 C C . THR A 1 180 ? 1.017 50.240 20.774 1.00 61.97 180 THR A C 1
ATOM 1490 O O . THR A 1 180 ? 0.465 51.054 21.511 1.00 61.97 180 THR A O 1
ATOM 1493 N N . LYS A 1 181 ? 0.348 49.187 20.276 1.00 61.09 181 LYS A N 1
ATOM 1494 C CA . LYS A 1 181 ? -1.058 48.892 20.611 1.00 61.09 181 LYS A CA 1
ATOM 1495 C C . LYS A 1 181 ? -1.249 48.568 22.096 1.00 61.09 181 LYS A C 1
ATOM 1497 O O . LYS A 1 181 ? -2.224 49.020 22.688 1.00 61.09 181 LYS A O 1
ATOM 1502 N N . LYS A 1 182 ? -0.327 47.815 22.709 1.00 68.44 182 LYS A N 1
ATOM 1503 C CA . LYS A 1 182 ? -0.355 47.518 24.152 1.00 68.44 182 LYS A CA 1
ATOM 1504 C C . LYS A 1 182 ? -0.149 48.777 24.997 1.00 68.44 182 LYS A C 1
ATOM 1506 O O . LYS A 1 182 ? -0.905 48.982 25.940 1.00 68.44 182 LYS A O 1
ATOM 1511 N N . LEU A 1 183 ? 0.809 49.627 24.627 1.00 62.94 183 LEU A N 1
ATOM 1512 C CA . LEU A 1 183 ? 1.105 50.885 25.316 1.00 62.94 183 LEU A CA 1
ATOM 1513 C C . LEU A 1 183 ? -0.060 51.878 25.214 1.00 62.94 183 LEU A C 1
ATOM 1515 O O . LEU A 1 183 ? -0.392 52.545 26.187 1.00 62.94 183 LEU A O 1
ATOM 1519 N N . ASN A 1 184 ? -0.716 51.946 24.051 1.00 58.59 184 ASN A N 1
ATOM 1520 C CA . ASN A 1 184 ? -1.916 52.761 23.882 1.00 58.59 184 ASN A CA 1
ATOM 1521 C C . ASN A 1 184 ? -3.079 52.232 24.722 1.00 58.59 184 ASN A C 1
ATOM 1523 O O . ASN A 1 184 ? -3.792 53.039 25.303 1.00 58.59 184 ASN A O 1
ATOM 1527 N N . ASN A 1 185 ? -3.238 50.912 24.856 1.00 58.47 185 ASN A N 1
ATOM 1528 C CA . ASN A 1 185 ? -4.257 50.324 25.729 1.00 58.47 185 ASN A CA 1
ATOM 1529 C C . ASN A 1 185 ? -3.952 50.509 27.228 1.00 58.47 185 ASN A C 1
ATOM 1531 O O . ASN A 1 185 ? -4.893 50.661 28.003 1.00 58.47 185 ASN A O 1
ATOM 1535 N N . SER A 1 186 ? -2.679 50.511 27.652 1.00 55.50 186 SER A N 1
ATOM 1536 C CA . SER A 1 186 ? -2.318 50.781 29.054 1.00 55.50 186 SER A CA 1
ATOM 1537 C C . SER A 1 186 ? -2.475 52.263 29.392 1.00 55.50 186 SER A C 1
ATOM 1539 O O . SER A 1 186 ? -3.142 52.588 30.364 1.00 55.50 186 SER A O 1
ATOM 1541 N N . LYS A 1 187 ? -2.006 53.168 28.521 1.00 56.50 187 LYS A N 1
ATOM 1542 C CA . LYS A 1 187 ? -2.234 54.612 28.673 1.00 56.50 187 LYS A CA 1
ATOM 1543 C C . LYS A 1 187 ? -3.718 54.973 28.621 1.00 56.50 187 LYS A C 1
ATOM 1545 O O . LYS A 1 187 ? -4.125 55.886 29.325 1.00 56.50 187 LYS A O 1
ATOM 1550 N N . LEU A 1 188 ? -4.544 54.262 27.843 1.00 48.31 188 LEU A N 1
ATOM 1551 C CA . LEU A 1 188 ? -6.001 54.443 27.880 1.00 48.31 188 LEU A CA 1
ATOM 1552 C C . LEU A 1 188 ? -6.587 54.082 29.253 1.00 48.31 188 LEU A C 1
ATOM 1554 O O . LEU A 1 188 ? -7.516 54.746 29.693 1.00 48.31 188 LEU A O 1
ATOM 1558 N N . LYS A 1 189 ? -6.053 53.052 29.925 1.00 49.28 189 LYS A N 1
ATOM 1559 C CA . LYS A 1 189 ? -6.483 52.653 31.274 1.00 49.28 189 LYS A CA 1
ATOM 1560 C C . LYS A 1 189 ? -6.025 53.651 32.341 1.00 49.28 189 LYS A C 1
ATOM 1562 O O . LYS A 1 189 ? -6.843 54.035 33.167 1.00 49.28 189 LYS A O 1
ATOM 1567 N N . ASP A 1 190 ? -4.789 54.141 32.258 1.00 47.66 190 ASP A N 1
ATOM 1568 C CA . ASP A 1 190 ? -4.243 55.119 33.215 1.00 47.66 190 ASP A CA 1
ATOM 1569 C C . ASP A 1 190 ? -4.903 56.509 33.077 1.00 47.66 190 ASP A C 1
ATOM 1571 O O . ASP A 1 190 ? -5.076 57.237 34.055 1.00 47.66 190 ASP A O 1
ATOM 1575 N N . VAL A 1 191 ? -5.343 56.872 31.864 1.00 45.62 191 VAL A N 1
ATOM 1576 C CA . VAL A 1 191 ? -6.077 58.122 31.580 1.00 45.62 191 VAL A CA 1
ATOM 1577 C C . VAL A 1 191 ? -7.541 58.059 32.036 1.00 45.62 191 VAL A C 1
ATOM 1579 O O . VAL A 1 191 ? -8.129 59.095 32.333 1.00 45.62 191 VAL A O 1
ATOM 1582 N N . ILE A 1 192 ? -8.131 56.865 32.161 1.00 48.78 192 ILE A N 1
ATOM 1583 C CA . ILE A 1 192 ? -9.475 56.701 32.741 1.00 48.78 192 ILE A CA 1
ATOM 1584 C C . ILE A 1 192 ? -9.444 56.862 34.276 1.00 48.78 192 ILE A C 1
ATOM 1586 O O . ILE A 1 192 ? -10.455 57.247 34.858 1.00 48.78 192 ILE A O 1
ATOM 1590 N N . SER A 1 193 ? -8.291 56.668 34.935 1.00 43.97 193 SER A N 1
ATOM 1591 C CA . SER A 1 193 ? -8.144 56.837 36.393 1.00 43.97 193 SER A CA 1
ATOM 1592 C C . SER A 1 193 ? -7.718 58.232 36.868 1.00 43.97 193 SER A C 1
ATOM 1594 O O . SER A 1 193 ? -7.808 58.506 38.061 1.00 43.97 193 SER A O 1
ATOM 1596 N N . VAL A 1 194 ? -7.284 59.140 35.986 1.00 43.69 194 VAL A N 1
ATOM 1597 C CA . VAL A 1 194 ? -6.887 60.504 36.381 1.00 43.69 194 VAL A CA 1
ATOM 1598 C C . VAL A 1 194 ? -7.503 61.514 35.427 1.00 43.69 194 VAL A C 1
ATOM 1600 O O . VAL A 1 194 ? -6.982 61.797 34.350 1.00 43.69 194 VAL A O 1
ATOM 1603 N N . ASN A 1 195 ? -8.631 62.082 35.842 1.00 49.91 195 ASN A N 1
ATOM 1604 C CA . ASN A 1 195 ? -9.289 63.158 35.122 1.00 49.91 195 ASN A CA 1
ATOM 1605 C C . ASN A 1 195 ? -9.120 64.472 35.893 1.00 49.91 195 ASN A C 1
ATOM 1607 O O . ASN A 1 195 ? -9.739 64.647 36.940 1.00 49.91 195 ASN A O 1
ATOM 1611 N N . LYS A 1 196 ? -8.300 65.385 35.357 1.00 48.78 196 LYS A N 1
ATOM 1612 C CA . LYS A 1 196 ? -8.589 66.823 35.159 1.00 48.78 196 LYS A CA 1
ATOM 1613 C C . LYS A 1 196 ? -7.305 67.556 34.727 1.00 48.78 196 LYS A C 1
ATOM 1615 O O . LYS A 1 196 ? -6.295 67.473 35.406 1.00 48.78 196 LYS A O 1
ATOM 1620 N N . GLN A 1 197 ? -7.408 68.313 33.624 1.00 47.91 197 GLN A N 1
ATOM 1621 C CA . GLN A 1 197 ? -6.477 69.352 33.113 1.00 47.91 197 GLN A CA 1
ATOM 1622 C C . GLN A 1 197 ? -5.528 69.087 31.912 1.00 47.91 197 GLN A C 1
ATOM 1624 O O . GLN A 1 197 ? -4.522 69.777 31.781 1.00 47.91 197 GLN A O 1
ATOM 1629 N N . SER A 1 198 ? -5.855 68.249 30.914 1.00 47.81 198 SER A N 1
ATOM 1630 C CA . SER A 1 198 ? -5.086 68.291 29.634 1.00 47.81 198 SER A CA 1
ATOM 1631 C C . SER A 1 198 ? -5.865 67.981 28.340 1.00 47.81 198 SER A C 1
ATOM 1633 O O . SER A 1 198 ? -5.309 67.531 27.335 1.00 47.81 198 SER A O 1
ATOM 1635 N N . ASN A 1 199 ? -7.160 68.304 28.307 1.00 49.31 199 ASN A N 1
ATOM 1636 C CA . ASN A 1 199 ? -8.098 67.827 27.278 1.00 49.31 199 ASN A CA 1
ATOM 1637 C C . ASN A 1 199 ? -7.884 68.315 25.822 1.00 49.31 199 ASN A C 1
ATOM 1639 O O . ASN A 1 199 ? -8.514 67.764 24.918 1.00 49.31 199 ASN A O 1
ATOM 1643 N N . LEU A 1 200 ? -7.012 69.297 25.541 1.00 45.94 200 LEU A N 1
ATOM 1644 C CA . LEU A 1 200 ? -6.830 69.831 24.174 1.00 45.94 200 LEU A CA 1
ATOM 1645 C C . LEU A 1 200 ? -5.594 69.278 23.432 1.00 45.94 200 LEU A C 1
ATOM 1647 O O . LEU A 1 200 ? -5.716 68.832 22.291 1.00 45.94 200 LEU A O 1
ATOM 1651 N N . LYS A 1 201 ? -4.415 69.220 24.073 1.00 45.16 201 LYS A N 1
ATOM 1652 C CA . LYS A 1 201 ? -3.184 68.672 23.453 1.00 45.16 201 LYS A CA 1
ATOM 1653 C C . LYS A 1 201 ? -3.269 67.157 23.218 1.00 45.16 201 LYS A C 1
ATOM 1655 O O . LYS A 1 201 ? -2.761 66.656 22.215 1.00 45.16 201 LYS A O 1
ATOM 1660 N N . GLN A 1 202 ? -3.978 66.439 24.089 1.00 49.94 202 GLN A N 1
ATOM 1661 C CA . GLN A 1 202 ? -4.118 64.983 24.017 1.00 49.94 202 GLN A CA 1
ATOM 1662 C C . GLN A 1 202 ? -5.110 64.532 22.926 1.00 49.94 202 GLN A C 1
ATOM 1664 O O . GLN A 1 202 ? -4.892 63.506 22.280 1.00 49.94 202 GLN A O 1
ATOM 1669 N N . LYS A 1 203 ? -6.148 65.333 22.630 1.00 49.72 203 LYS A N 1
ATOM 1670 C CA . LYS A 1 203 ? -7.060 65.097 21.492 1.00 49.72 203 LYS A CA 1
ATOM 1671 C C . LYS A 1 203 ? -6.358 65.265 20.139 1.00 49.72 203 LYS A C 1
ATOM 1673 O O . LYS A 1 203 ? -6.596 64.464 19.238 1.00 49.72 203 LYS A O 1
ATOM 1678 N N . LEU A 1 204 ? -5.460 66.245 20.005 1.00 46.38 204 LEU A N 1
ATOM 1679 C CA . LEU A 1 204 ? -4.668 66.464 18.785 1.00 46.38 204 LEU A CA 1
ATOM 1680 C C . LEU A 1 204 ? -3.616 65.362 18.550 1.00 46.38 204 LEU A C 1
ATOM 1682 O O . LEU A 1 204 ? -3.476 64.886 17.424 1.00 46.38 204 LEU A O 1
ATOM 1686 N N . GLN A 1 205 ? -2.940 64.880 19.600 1.00 49.69 205 GLN A N 1
ATOM 1687 C CA . GLN A 1 205 ? -1.992 63.759 19.483 1.00 49.69 205 GLN A CA 1
ATOM 1688 C C . GLN A 1 205 ? -2.675 62.417 19.172 1.00 49.69 205 GLN A C 1
ATOM 1690 O O . GLN A 1 205 ? -2.177 61.668 18.330 1.00 49.69 205 GLN A O 1
ATOM 1695 N N . ASN A 1 206 ? -3.838 62.132 19.770 1.00 54.88 206 ASN A N 1
ATOM 1696 C CA . ASN A 1 206 ? -4.592 60.911 19.465 1.00 54.88 206 ASN A CA 1
ATOM 1697 C C . ASN A 1 206 ? -5.159 60.908 18.039 1.00 54.88 206 ASN A C 1
ATOM 1699 O O . ASN A 1 206 ? -5.173 59.858 17.399 1.00 54.88 206 ASN A O 1
ATOM 1703 N N . LYS A 1 207 ? -5.568 62.067 17.504 1.00 56.38 207 LYS A N 1
ATOM 1704 C CA . LYS A 1 207 ? -6.077 62.163 16.128 1.00 56.38 207 LYS A CA 1
ATOM 1705 C C . LYS A 1 207 ? -4.976 61.879 15.096 1.00 56.38 207 LYS A C 1
ATOM 1707 O O . LYS A 1 207 ? -5.187 61.064 14.202 1.00 56.38 207 LYS A O 1
ATOM 1712 N N . ASN A 1 208 ? -3.773 62.432 15.292 1.00 59.66 208 ASN A N 1
ATOM 1713 C CA . ASN A 1 208 ? -2.618 62.150 14.428 1.00 59.66 208 ASN A CA 1
ATOM 1714 C C . ASN A 1 208 ? -2.152 60.688 14.515 1.00 59.66 208 ASN A C 1
ATOM 1716 O O . ASN A 1 208 ? -1.852 60.075 13.492 1.00 59.66 208 ASN A O 1
ATOM 1720 N N . GLN A 1 209 ? -2.129 60.087 15.708 1.00 56.50 209 GLN A N 1
ATOM 1721 C CA . GLN A 1 209 ? -1.759 58.673 15.851 1.00 56.50 209 GLN A CA 1
ATOM 1722 C C . GLN A 1 209 ? -2.793 57.727 15.226 1.00 56.50 209 GLN A C 1
ATOM 1724 O O . GLN A 1 209 ? -2.415 56.757 14.568 1.00 56.50 209 GLN A O 1
ATOM 1729 N N . GLN A 1 210 ? -4.089 58.012 15.379 1.00 61.34 210 GLN A N 1
ATOM 1730 C CA . GLN A 1 210 ? -5.148 57.235 14.731 1.00 61.34 210 GLN A CA 1
ATOM 1731 C C . GLN A 1 210 ? -5.072 57.337 13.206 1.00 61.34 210 GLN A C 1
ATOM 1733 O O . GLN A 1 210 ? -5.254 56.333 12.516 1.00 61.34 210 GLN A O 1
ATOM 1738 N N . GLU A 1 211 ? -4.739 58.511 12.670 1.00 64.88 211 GLU A N 1
ATOM 1739 C CA . GLU A 1 211 ? -4.574 58.698 11.231 1.00 64.88 211 GLU A CA 1
ATOM 1740 C C . GLU A 1 211 ? -3.352 57.940 10.683 1.00 64.88 211 GLU A C 1
ATOM 1742 O O . GLU A 1 211 ? -3.449 57.277 9.648 1.00 64.88 211 GLU A O 1
ATOM 1747 N N . ILE A 1 212 ? -2.233 57.935 11.414 1.00 58.88 212 ILE A N 1
ATOM 1748 C CA . ILE A 1 212 ? -1.035 57.153 11.066 1.00 58.88 212 ILE A CA 1
ATOM 1749 C C . ILE A 1 212 ? -1.337 55.647 11.090 1.00 58.88 212 ILE A C 1
ATOM 1751 O O . ILE A 1 212 ? -0.994 54.932 10.147 1.00 58.88 212 ILE A O 1
ATOM 1755 N N . ILE A 1 213 ? -2.033 55.150 12.118 1.00 56.91 213 ILE A N 1
ATOM 1756 C CA . ILE A 1 213 ? -2.431 53.734 12.204 1.00 56.91 213 ILE A CA 1
ATOM 1757 C C . ILE A 1 213 ? -3.373 53.363 11.054 1.00 56.91 213 ILE A C 1
ATOM 1759 O O . ILE A 1 213 ? -3.239 52.280 10.474 1.00 56.91 213 ILE A O 1
ATOM 1763 N N . LYS A 1 214 ? -4.300 54.256 10.689 1.00 66.44 214 LYS A N 1
ATOM 1764 C CA . LYS A 1 214 ? -5.214 54.055 9.560 1.00 66.44 214 LYS A CA 1
ATOM 1765 C C . LYS A 1 214 ? -4.444 53.961 8.239 1.00 66.44 214 LYS A C 1
ATOM 1767 O O . LYS A 1 214 ? -4.682 53.014 7.490 1.00 66.44 214 LYS A O 1
ATOM 1772 N N . LYS A 1 215 ? -3.465 54.845 8.007 1.00 64.62 215 LYS A N 1
ATOM 1773 C CA . LYS A 1 215 ? -2.583 54.815 6.824 1.00 64.62 215 LYS A CA 1
ATOM 1774 C C . LYS A 1 215 ? -1.753 53.526 6.757 1.00 64.62 215 LYS A C 1
ATOM 1776 O O . LYS A 1 215 ? -1.786 52.838 5.739 1.00 64.62 215 LYS A O 1
ATOM 1781 N N . ILE A 1 216 ? -1.112 53.119 7.856 1.00 56.50 216 ILE A N 1
ATOM 1782 C CA . ILE A 1 216 ? -0.329 51.866 7.921 1.00 56.50 216 ILE A CA 1
ATOM 1783 C C . ILE A 1 216 ? -1.218 50.640 7.666 1.00 56.50 216 ILE A C 1
ATOM 1785 O O . ILE A 1 216 ? -0.839 49.723 6.937 1.00 56.50 216 ILE A O 1
ATOM 1789 N N . THR A 1 217 ? -2.422 50.615 8.242 1.00 58.00 217 THR A N 1
ATOM 1790 C CA . THR A 1 217 ? -3.360 49.494 8.076 1.00 58.00 217 THR A CA 1
ATOM 1791 C C . THR A 1 217 ? -3.845 49.387 6.630 1.00 58.00 217 THR A C 1
ATOM 1793 O O . THR A 1 217 ? -3.869 48.288 6.074 1.00 58.00 217 THR A O 1
ATOM 1796 N N . GLN A 1 218 ? -4.171 50.514 5.991 1.00 66.50 218 GLN A N 1
ATOM 1797 C CA . GLN A 1 218 ? -4.534 50.552 4.572 1.00 66.50 218 GLN A CA 1
ATOM 1798 C C . GLN A 1 218 ? -3.379 50.077 3.680 1.00 66.50 218 GLN A C 1
ATOM 1800 O O . GLN A 1 218 ? -3.599 49.275 2.771 1.00 66.50 218 GLN A O 1
ATOM 1805 N N . GLU A 1 219 ? -2.142 50.475 3.985 1.00 57.84 219 GLU A N 1
ATOM 1806 C CA . GLU A 1 219 ? -0.960 50.041 3.236 1.00 57.84 219 GLU A CA 1
ATOM 1807 C C . GLU A 1 219 ? -0.698 48.529 3.376 1.00 57.84 219 GLU A C 1
ATOM 1809 O O . GLU A 1 219 ? -0.355 47.854 2.401 1.00 57.84 219 GLU A O 1
ATOM 1814 N N . LEU A 1 220 ? -0.909 47.957 4.566 1.00 55.03 220 LEU A N 1
ATOM 1815 C CA . LEU A 1 220 ? -0.786 46.513 4.795 1.00 55.03 220 LEU A CA 1
ATOM 1816 C C . LEU A 1 220 ? -1.880 45.712 4.074 1.00 55.03 220 LEU A C 1
ATOM 1818 O O . LEU A 1 220 ? -1.580 44.677 3.473 1.00 55.03 220 LEU A O 1
ATOM 1822 N N . ILE A 1 221 ? -3.127 46.195 4.083 1.00 65.38 221 ILE A N 1
ATOM 1823 C CA . ILE A 1 221 ? -4.236 45.584 3.331 1.00 65.38 221 ILE A CA 1
ATOM 1824 C C . ILE A 1 221 ? -3.925 45.597 1.831 1.00 65.38 221 ILE A C 1
ATOM 1826 O O . ILE A 1 221 ? -4.090 44.579 1.156 1.00 65.38 221 ILE A O 1
ATOM 1830 N N . PHE A 1 222 ? -3.415 46.716 1.315 1.00 64.25 222 PHE A N 1
ATOM 1831 C CA . PHE A 1 222 ? -3.026 46.847 -0.086 1.00 64.25 222 PHE A CA 1
ATOM 1832 C C . PHE A 1 222 ? -1.886 45.887 -0.467 1.00 64.25 222 PHE A C 1
ATOM 1834 O O . PHE A 1 222 ? -1.990 45.155 -1.453 1.00 64.25 222 PHE A O 1
ATOM 1841 N N . LYS A 1 223 ? -0.831 45.791 0.358 1.00 56.91 223 LYS A N 1
ATOM 1842 C CA . LYS A 1 223 ? 0.273 44.833 0.150 1.00 56.91 223 LYS A CA 1
ATOM 1843 C C . LYS A 1 223 ? -0.212 43.382 0.147 1.00 56.91 223 LYS A C 1
ATOM 1845 O O . LYS A 1 223 ? 0.246 42.591 -0.677 1.00 56.91 223 LYS A O 1
ATOM 1850 N N . ARG A 1 224 ? -1.157 43.032 1.025 1.00 56.12 224 ARG A N 1
ATOM 1851 C CA . ARG A 1 224 ? -1.742 41.685 1.083 1.00 56.12 224 ARG A CA 1
ATOM 1852 C C . ARG A 1 224 ? -2.539 41.352 -0.182 1.00 56.12 224 ARG A C 1
ATOM 1854 O O . ARG A 1 224 ? -2.325 40.279 -0.742 1.00 56.12 224 ARG A O 1
ATOM 1861 N N . LYS A 1 225 ? -3.364 42.285 -0.676 1.00 67.62 225 LYS A N 1
ATOM 1862 C CA . LYS A 1 225 ? -4.105 42.126 -1.942 1.00 67.62 225 LYS A CA 1
ATOM 1863 C C . LYS A 1 225 ? -3.169 41.920 -3.139 1.00 67.62 225 LYS A C 1
ATOM 1865 O O . LYS A 1 225 ? -3.413 41.035 -3.953 1.00 67.62 225 LYS A O 1
ATOM 1870 N N . ASN A 1 226 ? -2.057 42.654 -3.205 1.00 56.16 226 ASN A N 1
ATOM 1871 C CA . ASN A 1 226 ? -1.080 42.499 -4.291 1.00 56.16 226 ASN A CA 1
ATOM 1872 C C . ASN A 1 226 ? -0.345 41.151 -4.248 1.00 56.16 226 ASN A C 1
ATOM 1874 O O . ASN A 1 226 ? -0.097 40.557 -5.293 1.00 56.16 226 ASN A O 1
ATOM 1878 N N . ILE A 1 227 ? -0.025 40.635 -3.056 1.00 55.84 227 ILE A N 1
ATOM 1879 C CA . ILE A 1 227 ? 0.574 39.297 -2.908 1.00 55.84 227 ILE A CA 1
ATOM 1880 C C . ILE A 1 227 ? -0.406 38.205 -3.360 1.00 55.84 227 ILE A C 1
ATOM 1882 O O . ILE A 1 227 ? 0.009 37.245 -4.008 1.00 55.84 227 ILE A O 1
ATOM 1886 N N . GLU A 1 228 ? -1.696 38.335 -3.043 1.00 56.41 228 GLU A N 1
ATOM 1887 C CA . GLU A 1 228 ? -2.724 37.400 -3.517 1.00 56.41 228 GLU A CA 1
ATOM 1888 C C . GLU A 1 228 ? -2.926 37.465 -5.033 1.00 56.41 228 GLU A C 1
ATOM 1890 O O . GLU A 1 228 ? -3.014 36.414 -5.668 1.00 56.41 228 GLU A O 1
ATOM 1895 N N . ALA A 1 229 ? -2.930 38.662 -5.626 1.00 62.66 229 ALA A N 1
ATOM 1896 C CA . ALA A 1 229 ? -2.995 38.830 -7.078 1.00 62.66 229 ALA A CA 1
ATOM 1897 C C . ALA A 1 229 ? -1.800 38.157 -7.776 1.00 62.66 229 ALA A C 1
ATOM 1899 O O . ALA A 1 229 ? -1.997 37.357 -8.689 1.00 62.66 229 ALA A O 1
ATOM 1900 N N . LEU A 1 230 ? -0.579 38.368 -7.268 1.00 51.12 230 LEU A N 1
ATOM 1901 C CA . LEU A 1 230 ? 0.627 37.717 -7.792 1.00 51.12 230 LEU A CA 1
ATOM 1902 C C . LEU A 1 230 ? 0.566 36.188 -7.677 1.00 51.12 230 LEU A C 1
ATOM 1904 O O . LEU A 1 230 ? 1.006 35.475 -8.576 1.00 51.12 230 LEU A O 1
ATOM 1908 N N . ARG A 1 231 ? 0.033 35.660 -6.568 1.00 52.28 231 ARG A N 1
ATOM 1909 C CA . ARG A 1 231 ? -0.151 34.210 -6.395 1.00 52.28 231 ARG A CA 1
ATOM 1910 C C . ARG A 1 231 ? -1.122 33.649 -7.431 1.00 52.28 231 ARG A C 1
ATOM 1912 O O . ARG A 1 231 ? -0.818 32.617 -8.020 1.00 52.28 231 ARG A O 1
ATOM 1919 N N . LYS A 1 232 ? -2.245 34.333 -7.677 1.00 62.00 232 LYS A N 1
ATOM 1920 C CA . LYS A 1 232 ? -3.223 33.936 -8.701 1.00 62.00 232 LYS A CA 1
ATOM 1921 C C . LYS A 1 232 ? -2.610 33.956 -10.102 1.00 62.00 232 LYS A C 1
ATOM 1923 O O . LYS A 1 232 ? -2.784 32.999 -10.844 1.00 62.00 232 LYS A O 1
ATOM 1928 N N . GLU A 1 233 ? -1.838 34.987 -10.434 1.00 54.16 233 GLU A N 1
ATOM 1929 C CA . GLU A 1 233 ? -1.177 35.117 -11.738 1.00 54.16 233 GLU A CA 1
ATOM 1930 C C . GLU A 1 233 ? -0.096 34.047 -11.964 1.00 54.16 233 GLU A C 1
ATOM 1932 O O . GLU A 1 233 ? -0.011 33.470 -13.049 1.00 54.16 233 GLU A O 1
ATOM 1937 N N . ILE A 1 234 ? 0.689 33.708 -10.932 1.00 49.88 234 ILE A N 1
ATOM 1938 C CA . ILE A 1 234 ? 1.675 32.617 -10.989 1.00 49.88 234 ILE A CA 1
ATOM 1939 C C . ILE A 1 234 ? 0.989 31.273 -11.256 1.00 49.88 234 ILE A C 1
ATOM 1941 O O . ILE A 1 234 ? 1.461 30.519 -12.106 1.00 49.88 234 ILE A O 1
ATOM 1945 N N . VAL A 1 235 ? -0.120 30.987 -10.566 1.00 49.88 235 VAL A N 1
ATOM 1946 C CA . VAL A 1 235 ? -0.904 29.757 -10.768 1.00 49.88 235 VAL A CA 1
ATOM 1947 C C . VAL A 1 235 ? -1.487 29.716 -12.184 1.00 49.88 235 VAL A C 1
ATOM 1949 O O . VAL A 1 235 ? -1.311 28.718 -12.881 1.00 49.88 235 VAL A O 1
ATOM 1952 N N . LEU A 1 236 ? -2.079 30.819 -12.658 1.00 52.59 236 LEU A N 1
ATOM 1953 C CA . LEU A 1 236 ? -2.630 30.909 -14.015 1.00 52.59 236 LEU A CA 1
ATOM 1954 C C . LEU A 1 236 ? -1.549 30.714 -15.088 1.00 52.59 236 LEU A C 1
ATOM 1956 O O . LEU A 1 236 ? -1.752 29.997 -16.063 1.00 52.59 236 LEU A O 1
ATOM 1960 N N . THR A 1 237 ? -0.378 31.321 -14.905 1.00 47.31 237 THR A N 1
ATOM 1961 C CA . THR A 1 237 ? 0.732 31.222 -15.862 1.00 47.31 237 THR A CA 1
ATOM 1962 C C . THR A 1 237 ? 1.328 29.813 -15.882 1.00 47.31 237 THR A C 1
ATOM 1964 O O . THR A 1 237 ? 1.631 29.303 -16.956 1.00 47.31 237 THR A O 1
ATOM 1967 N N . HIS A 1 238 ? 1.438 29.145 -14.727 1.00 46.91 238 HIS A N 1
ATOM 1968 C CA . HIS A 1 238 ? 1.830 27.731 -14.672 1.00 46.91 238 HIS A CA 1
ATOM 1969 C C . HIS A 1 238 ? 0.813 26.824 -15.374 1.00 46.91 238 HIS A C 1
ATOM 1971 O O . HIS A 1 238 ? 1.227 25.960 -16.142 1.00 46.91 238 HIS A O 1
ATOM 1977 N N . SER A 1 239 ? -0.491 27.057 -15.182 1.00 45.97 239 SER A N 1
ATOM 1978 C CA . SER A 1 239 ? -1.536 26.280 -15.868 1.00 45.97 239 SER A CA 1
ATOM 1979 C C . SER A 1 239 ? -1.480 26.447 -17.391 1.00 45.97 239 SER A C 1
ATOM 1981 O O . SER A 1 239 ? -1.545 25.467 -18.119 1.00 45.97 239 SER A O 1
ATOM 1983 N N . LYS A 1 240 ? -1.233 27.666 -17.894 1.00 47.19 240 LYS A N 1
ATOM 1984 C CA . LYS A 1 240 ? -1.119 27.941 -19.338 1.00 47.19 240 LYS A CA 1
ATOM 1985 C C . LYS A 1 240 ? 0.123 27.323 -19.984 1.00 47.19 240 LYS A C 1
ATOM 1987 O O . LYS A 1 240 ? 0.069 26.945 -21.150 1.00 47.19 240 LYS A O 1
ATOM 1992 N N . ILE A 1 241 ? 1.237 27.249 -19.253 1.00 49.38 241 ILE A N 1
ATOM 1993 C CA . ILE A 1 241 ? 2.465 26.595 -19.729 1.00 49.38 241 ILE A CA 1
ATOM 1994 C C . ILE A 1 241 ? 2.291 25.070 -19.723 1.00 49.38 241 ILE A C 1
ATOM 1996 O O . ILE A 1 241 ? 2.689 24.434 -20.691 1.00 49.38 241 ILE A O 1
ATOM 2000 N N . SER A 1 242 ? 1.637 24.507 -18.697 1.00 46.12 242 SER A N 1
ATOM 2001 C CA . SER A 1 242 ? 1.283 23.078 -18.658 1.00 46.12 242 SER A CA 1
ATOM 2002 C C . SER A 1 242 ? 0.369 22.712 -19.822 1.00 46.12 242 SER A C 1
ATOM 2004 O O . SER A 1 242 ? 0.701 21.823 -20.592 1.00 46.12 242 SER A O 1
ATOM 2006 N N . ASN A 1 243 ? -0.702 23.481 -20.045 1.00 43.00 243 ASN A N 1
ATOM 2007 C CA . ASN A 1 243 ? -1.694 23.180 -21.079 1.00 43.00 243 ASN A CA 1
ATOM 2008 C C . ASN A 1 243 ? -1.110 23.154 -22.505 1.00 43.00 243 ASN A C 1
ATOM 2010 O O . ASN A 1 243 ? -1.570 22.366 -23.321 1.00 43.00 243 ASN A O 1
ATOM 2014 N N . LYS A 1 244 ? -0.075 23.954 -22.807 1.00 47.69 244 LYS A N 1
ATOM 2015 C CA . LYS A 1 244 ? 0.608 23.922 -24.116 1.00 47.69 244 LYS A CA 1
ATOM 2016 C C . LYS A 1 244 ? 1.549 22.725 -24.306 1.00 47.69 244 LYS A C 1
ATOM 2018 O O . LYS A 1 244 ? 1.765 22.322 -25.443 1.00 47.69 244 LYS A O 1
ATOM 2023 N N . GLU A 1 245 ? 2.124 22.182 -23.232 1.00 49.28 245 GLU A N 1
ATOM 2024 C CA . GLU A 1 245 ? 2.879 20.917 -23.279 1.00 49.28 245 GLU A CA 1
ATOM 2025 C C . GLU A 1 245 ? 1.927 19.707 -23.256 1.00 49.28 245 GLU A C 1
ATOM 2027 O O . GLU A 1 245 ? 2.200 18.694 -23.897 1.00 49.28 245 GLU A O 1
ATOM 2032 N N . ASP A 1 246 ? 0.784 19.834 -22.577 1.00 42.91 246 ASP A N 1
ATOM 2033 C CA . ASP A 1 246 ? -0.243 18.801 -22.473 1.00 42.91 246 ASP A CA 1
ATOM 2034 C C . ASP A 1 246 ? -1.017 18.627 -23.795 1.00 42.91 246 ASP A C 1
ATOM 2036 O O . ASP A 1 246 ? -1.249 17.490 -24.189 1.00 42.91 246 ASP A O 1
ATOM 2040 N N . GLU A 1 247 ? -1.325 19.694 -24.548 1.00 44.09 247 GLU A N 1
ATOM 2041 C CA . GLU A 1 247 ? -2.019 19.617 -25.855 1.00 44.09 247 GLU A CA 1
ATOM 2042 C C . GLU A 1 247 ? -1.262 18.822 -26.939 1.00 44.09 247 GLU A C 1
ATOM 2044 O O . GLU A 1 247 ? -1.884 18.308 -27.866 1.00 44.09 247 GLU A O 1
ATOM 2049 N N . GLN A 1 248 ? 0.061 18.654 -26.825 1.00 46.44 248 GLN A N 1
ATOM 2050 C CA . GLN A 1 248 ? 0.832 17.772 -27.720 1.00 46.44 248 GLN A CA 1
ATOM 2051 C C . GLN A 1 248 ? 0.881 16.306 -27.247 1.00 46.44 248 GLN A C 1
ATOM 2053 O O . GLN A 1 248 ? 1.357 15.442 -27.980 1.00 46.44 248 GLN A O 1
ATOM 2058 N N . VAL A 1 249 ? 0.386 16.007 -26.041 1.00 46.12 249 VAL A N 1
ATOM 2059 C CA . VAL A 1 249 ? 0.495 14.700 -25.365 1.00 46.12 249 VAL A CA 1
ATOM 2060 C C . VAL A 1 249 ? -0.892 14.104 -25.028 1.00 46.12 249 VAL A C 1
ATOM 2062 O O . VAL A 1 249 ? -0.995 12.958 -24.589 1.00 46.12 249 VAL A O 1
ATOM 2065 N N . THR A 1 250 ? -1.990 14.834 -25.249 1.00 39.03 250 THR A N 1
ATOM 2066 C CA . THR A 1 250 ? -3.348 14.486 -24.780 1.00 39.03 250 THR A CA 1
ATOM 2067 C C . THR A 1 250 ? -4.227 13.673 -25.730 1.00 39.03 250 THR A C 1
ATOM 2069 O O . THR A 1 250 ? -5.395 13.465 -25.412 1.00 39.03 250 THR A O 1
ATOM 2072 N N . ASN A 1 251 ? -3.708 13.097 -26.814 1.00 40.38 251 ASN A N 1
ATOM 2073 C CA . ASN A 1 251 ? -4.484 12.111 -27.577 1.00 40.38 251 ASN A CA 1
ATOM 2074 C C . ASN A 1 251 ? -4.329 10.706 -26.972 1.00 40.38 251 ASN A C 1
ATOM 2076 O O . ASN A 1 251 ? -3.497 9.931 -27.418 1.00 40.38 251 ASN A O 1
ATOM 2080 N N . ASN A 1 252 ? -5.130 10.406 -25.938 1.00 42.31 252 ASN A N 1
ATOM 2081 C CA . ASN A 1 252 ? -5.566 9.075 -25.458 1.00 42.31 252 ASN A CA 1
ATOM 2082 C C . ASN A 1 252 ? -4.541 7.927 -25.255 1.00 42.31 252 ASN A C 1
ATOM 2084 O O . ASN A 1 252 ? -4.940 6.833 -24.873 1.00 42.31 252 ASN A O 1
ATOM 2088 N N . SER A 1 253 ? -3.233 8.142 -25.403 1.00 45.59 253 SER A N 1
ATOM 2089 C CA . SER A 1 253 ? -2.208 7.086 -25.354 1.00 45.59 253 SER A CA 1
ATOM 2090 C C . SER A 1 253 ? -1.537 6.880 -23.982 1.00 45.59 253 SER A C 1
ATOM 2092 O O . SER A 1 253 ? -0.506 6.220 -23.910 1.00 45.59 253 SER A O 1
ATOM 2094 N N . ASN A 1 254 ? -2.057 7.464 -22.891 1.00 56.44 254 ASN A N 1
ATOM 2095 C CA . ASN A 1 254 ? -1.292 7.668 -21.641 1.00 56.44 254 ASN A CA 1
ATOM 2096 C C . ASN A 1 254 ? -1.835 6.984 -20.365 1.00 56.44 254 ASN A C 1
ATOM 2098 O O . ASN A 1 254 ? -1.351 7.288 -19.275 1.00 56.44 254 ASN A O 1
ATOM 2102 N N . LEU A 1 255 ? -2.795 6.058 -20.459 1.00 77.88 255 LEU A N 1
ATOM 2103 C CA . LEU A 1 255 ? -3.261 5.236 -19.322 1.00 77.88 255 LEU A CA 1
ATOM 2104 C C . LEU A 1 255 ? -2.755 3.791 -19.419 1.00 77.88 255 LEU A C 1
ATOM 2106 O O . LEU A 1 255 ? -3.497 2.851 -19.150 1.00 77.88 255 LEU A O 1
ATOM 2110 N N . THR A 1 256 ? -1.496 3.603 -19.807 1.00 85.88 256 THR A N 1
ATOM 2111 C CA . THR A 1 256 ? -0.932 2.266 -20.022 1.00 85.88 256 THR A CA 1
ATOM 2112 C C . THR A 1 256 ? 0.380 2.108 -19.275 1.00 85.88 256 THR A C 1
ATOM 2114 O O . THR A 1 256 ? 1.288 2.938 -19.387 1.00 85.88 256 THR A O 1
ATOM 2117 N N . LEU A 1 257 ? 0.490 1.023 -18.512 1.00 89.25 257 LEU A N 1
ATOM 2118 C CA . LEU A 1 257 ? 1.772 0.550 -18.010 1.00 89.25 257 LEU A CA 1
ATOM 2119 C C . LEU A 1 257 ? 2.458 -0.267 -19.103 1.00 89.25 257 LEU A C 1
ATOM 2121 O O . LEU A 1 257 ? 1.835 -1.096 -19.767 1.00 89.25 257 LEU A O 1
ATOM 2125 N N . ASN A 1 258 ? 3.759 -0.043 -19.274 1.00 88.69 258 ASN A N 1
ATOM 2126 C CA . ASN A 1 258 ? 4.575 -0.759 -20.258 1.00 88.69 258 ASN A CA 1
ATOM 2127 C C . ASN A 1 258 ? 4.738 -2.244 -19.903 1.00 88.69 258 ASN A C 1
ATOM 2129 O O . ASN A 1 258 ? 5.198 -3.032 -20.725 1.00 88.69 258 ASN A O 1
ATOM 2133 N N . PHE A 1 259 ? 4.388 -2.612 -18.672 1.00 87.62 259 PHE A N 1
ATOM 2134 C CA . PHE A 1 259 ? 4.545 -3.941 -18.110 1.00 87.62 259 PHE A CA 1
ATOM 2135 C C . PHE A 1 259 ? 3.279 -4.312 -17.348 1.00 87.62 259 PHE A C 1
ATOM 2137 O O . PHE A 1 259 ? 2.598 -3.436 -16.812 1.00 87.62 259 PHE A O 1
ATOM 2144 N N . LYS A 1 260 ? 3.004 -5.614 -17.248 1.00 91.06 260 LYS A N 1
ATOM 2145 C CA . LYS A 1 260 ? 2.038 -6.137 -16.280 1.00 91.06 260 LYS A CA 1
ATOM 2146 C C . LYS A 1 260 ? 2.516 -5.731 -14.882 1.00 91.06 260 LYS A C 1
ATOM 2148 O O . LYS A 1 260 ? 3.658 -6.003 -14.521 1.00 91.06 260 LYS A O 1
ATOM 2153 N N . SER A 1 261 ? 1.688 -5.023 -14.124 1.00 93.12 261 SER A N 1
ATOM 2154 C CA . SER A 1 261 ? 2.023 -4.540 -12.781 1.00 93.12 261 SER A CA 1
ATOM 2155 C C . SER A 1 261 ? 0.972 -4.999 -11.791 1.00 93.12 261 SER A C 1
ATOM 2157 O O . SER A 1 261 ? -0.219 -4.762 -11.985 1.00 93.12 261 SER A O 1
ATOM 2159 N N . ILE A 1 262 ? 1.426 -5.652 -10.725 1.00 96.62 262 ILE A N 1
ATOM 2160 C CA . ILE A 1 262 ? 0.554 -6.309 -9.754 1.00 96.62 262 ILE A CA 1
ATOM 2161 C C . ILE A 1 262 ? 0.603 -5.535 -8.445 1.00 96.62 262 ILE A C 1
ATOM 2163 O O . ILE A 1 262 ? 1.682 -5.267 -7.911 1.00 96.62 262 ILE A O 1
ATOM 2167 N N . PHE A 1 263 ? -0.579 -5.206 -7.935 1.00 97.38 263 PHE A N 1
ATOM 2168 C CA . PHE A 1 263 ? -0.780 -4.477 -6.695 1.00 97.38 263 PHE A CA 1
ATOM 2169 C C . PHE A 1 263 ? -1.577 -5.340 -5.724 1.00 97.38 263 PHE A C 1
ATOM 2171 O O . PHE A 1 263 ? -2.753 -5.622 -5.948 1.00 97.38 263 PHE A O 1
ATOM 2178 N N . ILE A 1 264 ? -0.945 -5.741 -4.624 1.00 98.00 264 ILE A N 1
ATOM 2179 C CA . ILE A 1 264 ? -1.612 -6.447 -3.531 1.00 98.00 264 ILE A CA 1
ATOM 2180 C C . ILE A 1 264 ? -2.007 -5.432 -2.466 1.00 98.00 264 ILE A C 1
ATOM 2182 O O . ILE A 1 264 ? -1.163 -4.693 -1.950 1.00 98.00 264 ILE A O 1
ATOM 2186 N N . ALA A 1 265 ? -3.286 -5.414 -2.105 1.00 96.56 265 ALA A N 1
ATOM 2187 C CA . ALA A 1 265 ? -3.810 -4.476 -1.123 1.00 96.56 265 ALA A CA 1
ATOM 2188 C C . ALA A 1 265 ? -4.829 -5.111 -0.185 1.00 96.56 265 ALA A C 1
ATOM 2190 O O . ALA A 1 265 ? -5.357 -6.184 -0.468 1.00 96.56 265 ALA A O 1
ATOM 2191 N N . SER A 1 266 ? -5.077 -4.462 0.953 1.00 94.50 266 SER A N 1
ATOM 2192 C CA . SER A 1 266 ? -5.913 -5.026 2.009 1.00 94.50 266 SER A CA 1
ATOM 2193 C C . SER A 1 266 ? -6.277 -4.029 3.100 1.00 94.50 266 SER A C 1
ATOM 2195 O O . SER A 1 266 ? -5.572 -3.050 3.328 1.00 94.50 266 SER A O 1
ATOM 2197 N N . GLY A 1 267 ? -7.261 -4.366 3.932 1.00 90.31 267 GLY A N 1
ATOM 2198 C CA . GLY A 1 267 ? -7.321 -3.851 5.299 1.00 90.31 267 GLY A CA 1
ATOM 2199 C C . GLY A 1 267 ? -6.029 -4.154 6.078 1.00 90.31 267 GLY A C 1
ATOM 2200 O O . GLY A 1 267 ? -5.335 -5.144 5.812 1.00 90.31 267 GLY A O 1
ATOM 2201 N N . GLY A 1 268 ? -5.684 -3.320 7.062 1.00 86.44 268 GLY A N 1
ATOM 2202 C CA . GLY A 1 268 ? -4.537 -3.578 7.940 1.00 86.44 268 GLY A CA 1
ATOM 2203 C C . GLY A 1 268 ? -4.623 -4.960 8.609 1.00 86.44 268 GLY A C 1
ATOM 2204 O O . GLY A 1 268 ? -5.707 -5.419 8.952 1.00 86.44 268 GLY A O 1
ATOM 2205 N N . SER A 1 269 ? -3.478 -5.627 8.799 1.00 90.31 269 SER A N 1
ATOM 2206 C CA . SER A 1 269 ? -3.383 -6.976 9.404 1.00 90.31 269 SER A CA 1
ATOM 2207 C C . SER A 1 269 ? -4.015 -8.137 8.602 1.00 90.31 269 SER A C 1
ATOM 2209 O O . SER A 1 269 ? -4.285 -9.183 9.193 1.00 90.31 269 SER A O 1
ATOM 2211 N N . SER A 1 270 ? -4.209 -8.015 7.283 1.00 93.50 270 SER A N 1
ATOM 2212 C CA . SER A 1 270 ? -4.908 -9.044 6.475 1.00 93.50 270 SER A CA 1
ATOM 2213 C C . SER A 1 270 ? -4.005 -9.979 5.655 1.00 93.50 270 SER A C 1
ATOM 2215 O O . SER A 1 270 ? -4.506 -10.805 4.908 1.00 93.50 270 SER A O 1
ATOM 2217 N N . GLY A 1 271 ? -2.677 -9.880 5.785 1.00 93.00 271 GLY A N 1
ATOM 2218 C CA . GLY A 1 271 ? -1.747 -10.829 5.152 1.00 93.00 271 GLY A CA 1
ATOM 2219 C C . GLY A 1 271 ? -1.279 -10.480 3.733 1.00 93.00 271 GLY A C 1
ATOM 2220 O O . GLY A 1 271 ? -0.740 -11.354 3.062 1.00 93.00 271 GLY A O 1
ATOM 2221 N N . SER A 1 272 ? -1.404 -9.225 3.288 1.00 94.25 272 SER A N 1
ATOM 2222 C CA . SER A 1 272 ? -0.861 -8.750 1.997 1.00 94.25 272 SER A CA 1
ATOM 2223 C C . SER A 1 272 ? 0.620 -9.083 1.804 1.00 94.25 272 SER A C 1
ATOM 2225 O O . SER A 1 272 ? 1.021 -9.566 0.750 1.00 94.25 272 SER A O 1
ATOM 2227 N N . HIS A 1 273 ? 1.420 -8.887 2.849 1.00 91.88 273 HIS A N 1
ATOM 2228 C CA . HIS A 1 273 ? 2.846 -9.183 2.826 1.00 91.88 273 HIS A CA 1
ATOM 2229 C C . HIS A 1 273 ? 3.140 -10.690 2.716 1.00 91.88 273 HIS A C 1
ATOM 2231 O O . HIS A 1 273 ? 4.008 -11.087 1.945 1.00 91.88 273 HIS A O 1
ATOM 2237 N N . LEU A 1 274 ? 2.377 -11.537 3.425 1.00 92.62 274 LEU A N 1
ATOM 2238 C CA . LEU A 1 274 ? 2.473 -12.995 3.285 1.00 92.62 274 LEU A CA 1
ATOM 2239 C C . LEU A 1 274 ? 2.157 -13.409 1.845 1.00 92.62 274 LEU A C 1
ATOM 2241 O O . LEU A 1 274 ? 2.927 -14.154 1.252 1.00 92.62 274 LEU A O 1
ATOM 2245 N N . LEU A 1 275 ? 1.063 -12.901 1.271 1.00 94.94 275 LEU A N 1
ATOM 2246 C CA . LEU A 1 275 ? 0.676 -13.230 -0.099 1.00 94.94 275 LEU A CA 1
ATOM 2247 C C . LEU A 1 275 ? 1.758 -12.834 -1.112 1.00 94.94 275 LEU A C 1
ATOM 2249 O O . LEU A 1 275 ? 2.128 -13.651 -1.951 1.00 94.94 275 LEU A O 1
ATOM 2253 N N . ALA A 1 276 ? 2.304 -11.621 -0.998 1.00 94.69 276 ALA A N 1
ATOM 2254 C CA . ALA A 1 276 ? 3.371 -11.146 -1.875 1.00 94.69 276 ALA A CA 1
ATOM 2255 C C . ALA A 1 276 ? 4.601 -12.064 -1.834 1.00 94.69 276 ALA A C 1
ATOM 2257 O O . ALA A 1 276 ? 5.136 -12.436 -2.877 1.00 94.69 276 ALA A O 1
ATOM 2258 N N . VAL A 1 277 ? 5.018 -12.468 -0.630 1.00 92.12 277 VAL A N 1
ATOM 2259 C CA . VAL A 1 277 ? 6.142 -13.391 -0.429 1.00 92.12 277 VAL A CA 1
ATOM 2260 C C . VAL A 1 277 ? 5.842 -14.780 -0.992 1.00 92.12 277 VAL A C 1
ATOM 2262 O O . VAL A 1 277 ? 6.704 -15.381 -1.627 1.00 92.12 277 VAL A O 1
ATOM 2265 N N . GLN A 1 278 ? 4.621 -15.286 -0.814 1.00 91.62 278 GLN A N 1
ATOM 2266 C CA . GLN A 1 278 ? 4.239 -16.585 -1.367 1.00 91.62 278 GLN A CA 1
ATOM 2267 C C . GLN A 1 278 ? 4.215 -16.577 -2.895 1.00 91.62 278 GLN A C 1
ATOM 2269 O O . GLN A 1 278 ? 4.716 -17.516 -3.507 1.00 91.62 278 GLN A O 1
ATOM 2274 N N . MET A 1 279 ? 3.719 -15.504 -3.513 1.00 92.81 279 MET A N 1
ATOM 2275 C CA . MET A 1 279 ? 3.785 -15.331 -4.965 1.00 92.81 279 MET A CA 1
ATOM 2276 C C . MET A 1 279 ? 5.232 -15.231 -5.460 1.00 92.81 279 MET A C 1
ATOM 2278 O O . MET A 1 279 ? 5.570 -15.854 -6.460 1.00 92.81 279 MET A O 1
ATOM 2282 N N . ALA A 1 280 ? 6.110 -14.526 -4.739 1.00 92.12 280 ALA A N 1
ATOM 2283 C CA . ALA A 1 280 ? 7.526 -14.397 -5.093 1.00 92.12 280 ALA A CA 1
ATOM 2284 C C . ALA A 1 280 ? 8.307 -15.728 -5.070 1.00 92.12 280 ALA A C 1
ATOM 2286 O O . ALA A 1 280 ? 9.401 -15.810 -5.624 1.00 92.12 280 ALA A O 1
ATOM 2287 N N . ASN A 1 281 ? 7.748 -16.803 -4.505 1.00 90.19 281 ASN A N 1
ATOM 2288 C CA . ASN A 1 281 ? 8.336 -18.141 -4.619 1.00 90.19 281 ASN A CA 1
ATOM 2289 C C . ASN A 1 281 ? 8.157 -18.766 -6.010 1.00 90.19 281 ASN A C 1
ATOM 2291 O O . ASN A 1 281 ? 8.596 -19.892 -6.219 1.00 90.19 281 ASN A O 1
ATOM 2295 N N . PHE A 1 282 ? 7.520 -18.079 -6.959 1.00 90.00 282 PHE A N 1
ATOM 2296 C CA . PHE A 1 282 ? 7.229 -18.599 -8.291 1.00 90.00 282 PHE A CA 1
ATOM 2297 C C . PHE A 1 282 ? 7.644 -17.598 -9.377 1.00 90.00 282 PHE A C 1
ATOM 2299 O O . PHE A 1 282 ? 7.442 -16.392 -9.234 1.00 90.00 282 PHE A O 1
ATOM 2306 N N . LYS A 1 283 ? 8.210 -18.077 -10.494 1.00 87.00 283 LYS A N 1
ATOM 2307 C CA . LYS A 1 283 ? 8.439 -17.251 -11.695 1.00 87.00 283 LYS A CA 1
ATOM 2308 C C . LYS A 1 283 ? 7.076 -16.823 -12.268 1.00 87.00 283 LYS A C 1
ATOM 2310 O O . LYS A 1 283 ? 6.182 -17.666 -12.301 1.00 87.00 283 LYS A O 1
ATOM 2315 N N . PRO A 1 284 ? 6.899 -15.578 -12.749 1.00 90.38 284 PRO A N 1
ATOM 2316 C CA . PRO A 1 284 ? 7.880 -14.503 -12.928 1.00 90.38 284 PRO A CA 1
ATOM 2317 C C . PRO A 1 284 ? 7.941 -13.488 -11.778 1.00 90.38 284 PRO A C 1
ATOM 2319 O O . PRO A 1 284 ? 8.251 -12.330 -12.017 1.00 90.38 284 PRO A O 1
ATOM 2322 N N . PHE A 1 285 ? 7.626 -13.837 -10.536 1.00 92.06 285 PHE A N 1
ATOM 2323 C CA . PHE A 1 285 ? 7.407 -12.818 -9.513 1.00 92.06 285 PHE A CA 1
ATOM 2324 C C . PHE A 1 285 ? 8.614 -12.475 -8.657 1.00 92.06 285 PHE A C 1
ATOM 2326 O O . PHE A 1 285 ? 9.408 -13.328 -8.270 1.00 92.06 285 PHE A O 1
ATOM 2333 N N . ILE A 1 286 ? 8.685 -11.192 -8.312 1.00 92.25 286 ILE A N 1
ATOM 2334 C CA . ILE A 1 286 ? 9.612 -10.636 -7.334 1.00 92.25 286 ILE A CA 1
ATOM 2335 C C . ILE A 1 286 ? 8.888 -9.588 -6.493 1.00 92.25 286 ILE A C 1
ATOM 2337 O O . ILE A 1 286 ? 8.090 -8.801 -7.003 1.00 92.25 286 ILE A O 1
ATOM 2341 N N . THR A 1 287 ? 9.169 -9.555 -5.195 1.00 93.00 287 THR A N 1
ATOM 2342 C CA . THR A 1 287 ? 8.618 -8.541 -4.290 1.00 93.00 287 THR A CA 1
ATOM 2343 C C . THR A 1 287 ? 9.701 -7.972 -3.379 1.00 93.00 287 THR A C 1
ATOM 2345 O O . THR A 1 287 ? 10.831 -8.455 -3.346 1.00 93.00 287 THR A O 1
ATOM 2348 N N . GLY A 1 288 ? 9.361 -6.921 -2.646 1.00 90.69 288 GLY A N 1
ATOM 2349 C CA . GLY A 1 288 ? 10.242 -6.276 -1.682 1.00 90.69 288 GLY A CA 1
ATOM 2350 C C . GLY A 1 288 ? 9.439 -5.386 -0.741 1.00 90.69 288 GLY A C 1
ATOM 2351 O O . GLY A 1 288 ? 8.219 -5.507 -0.709 1.00 90.69 288 GLY A O 1
ATOM 2352 N N . PRO A 1 289 ? 10.069 -4.508 0.048 1.00 88.31 289 PRO A N 1
ATOM 2353 C CA . PRO A 1 289 ? 9.370 -3.711 1.052 1.00 88.31 289 PRO A CA 1
ATOM 2354 C C . PRO A 1 289 ? 8.275 -2.805 0.463 1.00 88.31 289 PRO A C 1
ATOM 2356 O O . PRO A 1 289 ? 8.378 -2.333 -0.668 1.00 88.31 289 PRO A O 1
ATOM 2359 N N . GLU A 1 290 ? 7.248 -2.517 1.273 1.00 89.62 290 GLU A N 1
ATOM 2360 C CA . GLU A 1 290 ? 6.107 -1.674 0.886 1.00 89.62 290 GLU A CA 1
ATOM 2361 C C . GLU A 1 290 ? 6.578 -0.307 0.372 1.00 89.62 290 GLU A C 1
ATOM 2363 O O . GLU A 1 290 ? 7.321 0.396 1.073 1.00 89.62 290 GLU A O 1
ATOM 2368 N N . LEU A 1 291 ? 6.113 0.111 -0.810 1.00 89.50 291 LEU A N 1
ATOM 2369 C CA . LEU A 1 291 ? 6.449 1.417 -1.391 1.00 89.50 291 LEU A CA 1
ATOM 2370 C C . LEU A 1 291 ? 5.302 2.415 -1.291 1.00 89.50 291 LEU A C 1
ATOM 2372 O O . LEU A 1 291 ? 5.543 3.623 -1.381 1.00 89.50 291 LEU A O 1
ATOM 2376 N N . ASN A 1 292 ? 4.074 1.937 -1.076 1.00 90.81 292 ASN A N 1
ATOM 2377 C CA . ASN A 1 292 ? 2.867 2.752 -1.008 1.00 90.81 292 ASN A CA 1
ATOM 2378 C C . ASN A 1 292 ? 2.739 3.650 -2.251 1.00 90.81 292 ASN A C 1
ATOM 2380 O O . ASN A 1 292 ? 2.437 4.838 -2.150 1.00 90.81 292 ASN A O 1
ATOM 2384 N N . ILE A 1 293 ? 3.052 3.120 -3.439 1.00 91.00 293 ILE A N 1
ATOM 2385 C CA . ILE A 1 293 ? 3.061 3.924 -4.673 1.00 91.00 293 ILE A CA 1
ATOM 2386 C C . ILE A 1 293 ? 1.658 4.173 -5.232 1.00 91.00 293 ILE A C 1
ATOM 2388 O O . ILE A 1 293 ? 1.532 5.020 -6.107 1.00 91.00 293 ILE A O 1
ATOM 2392 N N . ALA A 1 294 ? 0.620 3.498 -4.726 1.00 91.69 294 ALA A N 1
ATOM 2393 C CA . ALA A 1 294 ? -0.780 3.669 -5.123 1.00 91.69 294 ALA A CA 1
ATOM 2394 C C . ALA A 1 294 ? -1.714 3.870 -3.916 1.00 91.69 294 ALA A C 1
ATOM 2396 O O . ALA A 1 294 ? -2.860 3.452 -3.918 1.00 91.69 294 ALA A O 1
ATOM 2397 N N . SER A 1 295 ? -1.226 4.504 -2.861 1.00 89.19 295 SER A N 1
ATOM 2398 C CA . SER A 1 295 ? -1.883 4.604 -1.549 1.00 89.19 295 SER A CA 1
ATOM 2399 C C . SER A 1 295 ? -2.761 5.847 -1.348 1.00 89.19 295 SER A C 1
ATOM 2401 O O . SER A 1 295 ? -3.317 6.046 -0.267 1.00 89.19 295 SER A O 1
ATOM 2403 N N . HIS A 1 296 ? -2.811 6.756 -2.327 1.00 87.50 296 HIS A N 1
ATOM 2404 C CA . HIS A 1 296 ? -3.456 8.056 -2.165 1.00 87.50 296 HIS A CA 1
ATOM 2405 C C . HIS A 1 296 ? -4.100 8.542 -3.476 1.00 87.50 296 HIS A C 1
ATOM 2407 O O . HIS A 1 296 ? -3.384 8.688 -4.470 1.00 87.50 296 HIS A O 1
ATOM 2413 N N . PRO A 1 297 ? -5.398 8.919 -3.490 1.00 85.12 297 PRO A N 1
ATOM 2414 C CA . PRO A 1 297 ? -6.107 9.323 -4.716 1.00 85.12 297 PRO A CA 1
ATOM 2415 C C . PRO A 1 297 ? -5.453 10.494 -5.461 1.00 85.12 297 PRO A C 1
ATOM 2417 O O . PRO A 1 297 ? -5.379 10.527 -6.684 1.00 85.12 297 PRO A O 1
ATOM 2420 N N . GLY A 1 298 ? -4.859 11.435 -4.719 1.00 83.94 298 GLY A N 1
ATOM 2421 C CA . GLY A 1 298 ? -4.072 12.536 -5.290 1.00 83.94 298 GLY A CA 1
ATOM 2422 C C . GLY A 1 298 ? -2.827 12.113 -6.094 1.00 83.94 298 GLY A C 1
ATOM 2423 O O . GLY A 1 298 ? -2.140 12.984 -6.631 1.00 83.94 298 GLY A O 1
ATOM 2424 N N . LEU A 1 299 ? -2.488 10.822 -6.159 1.00 87.50 299 LEU A N 1
ATOM 2425 C CA . LEU A 1 299 ? -1.482 10.299 -7.084 1.00 87.50 299 LEU A CA 1
ATOM 2426 C C . LEU A 1 299 ? -2.058 10.073 -8.493 1.00 87.50 299 LEU A C 1
ATOM 2428 O O . LEU A 1 299 ? -1.336 10.193 -9.474 1.00 87.50 299 LEU A O 1
ATOM 2432 N N . PHE A 1 300 ? -3.359 9.823 -8.615 1.00 88.56 300 PHE A N 1
ATOM 2433 C CA . PHE A 1 300 ? -4.018 9.574 -9.900 1.00 88.56 300 PHE A CA 1
ATOM 2434 C C . PHE A 1 300 ? -4.545 10.858 -10.556 1.00 88.56 300 PHE A C 1
ATOM 2436 O O . PHE A 1 300 ? -4.848 10.874 -11.745 1.00 88.56 300 PHE A O 1
ATOM 2443 N N . ASN A 1 301 ? -4.557 11.974 -9.823 1.00 87.06 301 ASN A N 1
ATOM 2444 C CA . ASN A 1 301 ? -4.835 13.302 -10.363 1.00 87.06 301 ASN A CA 1
ATOM 2445 C C . ASN A 1 301 ? -3.544 13.973 -10.878 1.00 87.06 301 ASN A C 1
ATOM 2447 O O . ASN A 1 301 ? -2.597 14.176 -10.115 1.00 87.06 301 ASN A O 1
ATOM 2451 N N . LYS A 1 302 ? -3.520 14.352 -12.166 1.00 84.31 302 LYS A N 1
ATOM 2452 C CA . LYS A 1 302 ? -2.349 14.954 -12.839 1.00 84.31 302 LYS A CA 1
ATOM 2453 C C . LYS A 1 302 ? -1.833 16.222 -12.145 1.00 84.31 302 LYS A C 1
ATOM 2455 O O . LYS A 1 302 ? -0.625 16.365 -11.949 1.00 84.31 302 LYS A O 1
ATOM 2460 N N . GLU A 1 303 ? -2.729 17.119 -11.734 1.00 83.50 303 GLU A N 1
ATOM 2461 C CA . GLU A 1 303 ? -2.363 18.399 -11.111 1.00 83.50 303 GLU A CA 1
ATOM 2462 C C . GLU A 1 303 ? -1.678 18.192 -9.756 1.00 83.50 303 GLU A C 1
ATOM 2464 O O . GLU A 1 303 ? -0.651 18.811 -9.455 1.00 83.50 303 GLU A O 1
ATOM 2469 N N . SER A 1 304 ? -2.210 17.283 -8.934 1.00 85.00 304 SER A N 1
ATOM 2470 C CA . SER A 1 304 ? -1.643 16.995 -7.617 1.00 85.00 304 SER A CA 1
ATOM 2471 C C . SER A 1 304 ? -0.474 16.013 -7.659 1.00 85.00 304 SER A C 1
ATOM 2473 O O . SER A 1 304 ? 0.352 16.028 -6.740 1.00 85.00 304 SER A O 1
ATOM 2475 N N . PHE A 1 305 ? -0.352 15.195 -8.710 1.00 88.06 305 PHE A N 1
ATOM 2476 C CA . PHE A 1 305 ? 0.659 14.143 -8.789 1.00 88.06 305 PHE A CA 1
ATOM 2477 C C . PHE A 1 305 ? 2.075 14.699 -8.645 1.00 88.06 305 PHE A C 1
ATOM 2479 O O . PHE A 1 305 ? 2.828 14.229 -7.798 1.00 88.06 305 PHE A O 1
ATOM 2486 N N . ARG A 1 306 ? 2.439 15.755 -9.384 1.00 84.75 306 ARG A N 1
ATOM 2487 C CA . ARG A 1 306 ? 3.796 16.335 -9.314 1.00 84.75 306 ARG A CA 1
ATOM 2488 C C . ARG A 1 306 ? 4.143 16.853 -7.919 1.00 84.75 306 ARG A C 1
ATOM 2490 O O . ARG A 1 306 ? 5.272 16.685 -7.458 1.00 84.75 306 ARG A O 1
ATOM 2497 N N . ILE A 1 307 ? 3.173 17.461 -7.235 1.00 84.38 307 ILE A N 1
ATOM 2498 C CA . ILE A 1 307 ? 3.341 17.960 -5.865 1.00 84.38 307 ILE A CA 1
ATOM 2499 C C . ILE A 1 307 ? 3.572 16.784 -4.912 1.00 84.38 307 ILE A C 1
ATOM 2501 O O . ILE A 1 307 ? 4.478 16.826 -4.078 1.00 84.38 307 ILE A O 1
ATOM 2505 N N . ASN A 1 308 ? 2.777 15.727 -5.051 1.00 84.44 308 ASN A N 1
ATOM 2506 C CA . ASN A 1 308 ? 2.849 14.540 -4.206 1.00 84.44 308 ASN A CA 1
ATOM 2507 C C . ASN A 1 308 ? 4.119 13.721 -4.469 1.00 84.44 308 ASN A C 1
ATOM 2509 O O . ASN A 1 308 ? 4.787 13.314 -3.519 1.00 84.44 308 ASN A O 1
ATOM 2513 N N . LEU A 1 309 ? 4.532 13.604 -5.731 1.00 86.00 309 LEU A N 1
ATOM 2514 C CA . LEU A 1 309 ? 5.800 13.012 -6.139 1.00 86.00 309 LEU A CA 1
ATOM 2515 C C . LEU A 1 309 ? 6.985 13.768 -5.530 1.00 86.00 309 LEU A C 1
ATOM 2517 O O . LEU A 1 309 ? 7.894 13.165 -4.957 1.00 86.00 309 LEU A O 1
ATOM 2521 N N . HIS A 1 310 ? 6.961 15.101 -5.601 1.00 83.38 310 HIS A N 1
ATOM 2522 C CA . HIS A 1 310 ? 7.997 15.937 -5.003 1.00 83.38 310 HIS A CA 1
ATOM 2523 C C . HIS A 1 310 ? 8.058 15.770 -3.478 1.00 83.38 310 HIS A C 1
ATOM 2525 O O . HIS A 1 310 ? 9.150 15.614 -2.926 1.00 83.38 310 HIS A O 1
ATOM 2531 N N . LYS A 1 311 ? 6.902 15.751 -2.796 1.00 81.50 311 LYS A N 1
ATOM 2532 C CA . LYS A 1 311 ? 6.820 15.481 -1.351 1.00 81.50 311 LYS A CA 1
ATOM 2533 C C . LYS A 1 311 ? 7.393 14.105 -1.005 1.00 81.50 311 LYS A C 1
ATOM 2535 O O . LYS A 1 311 ? 8.236 14.022 -0.119 1.00 81.50 311 LYS A O 1
ATOM 2540 N N . GLY A 1 312 ? 7.009 13.058 -1.735 1.00 79.56 312 GLY A N 1
ATOM 2541 C CA . GLY A 1 312 ? 7.515 11.700 -1.530 1.00 79.56 312 GLY A CA 1
ATOM 2542 C C . GLY A 1 312 ? 9.022 11.580 -1.706 1.00 79.56 312 GLY A C 1
ATOM 2543 O O . GLY A 1 312 ? 9.697 10.960 -0.890 1.00 79.56 312 GLY A O 1
ATOM 2544 N N . LEU A 1 313 ? 9.584 12.205 -2.741 1.00 80.69 313 LEU A N 1
ATOM 2545 C CA . LEU A 1 313 ? 11.015 12.099 -3.029 1.00 80.69 313 LEU A CA 1
ATOM 2546 C C . LEU A 1 313 ? 11.878 12.966 -2.101 1.00 80.69 313 LEU A C 1
ATOM 2548 O O . LEU A 1 313 ? 12.912 12.494 -1.626 1.00 80.69 313 LEU A O 1
ATOM 2552 N N . TYR A 1 314 ? 11.477 14.205 -1.805 1.00 77.56 314 TYR A N 1
ATOM 2553 C CA . TYR A 1 314 ? 12.335 15.166 -1.092 1.00 77.56 314 TYR A CA 1
ATOM 2554 C C . TYR A 1 314 ? 11.896 15.522 0.327 1.00 77.56 314 TYR A C 1
ATOM 2556 O O . TYR A 1 314 ? 12.716 16.028 1.092 1.00 77.56 314 TYR A O 1
ATOM 2564 N N . ALA A 1 315 ? 10.635 15.297 0.685 1.00 75.31 315 ALA A N 1
ATOM 2565 C CA . ALA A 1 315 ? 10.089 15.655 1.987 1.00 75.31 315 ALA A CA 1
ATOM 2566 C C . ALA A 1 315 ? 9.726 14.398 2.800 1.00 75.31 315 ALA A C 1
ATOM 2568 O O . ALA A 1 315 ? 10.344 13.338 2.660 1.00 75.31 315 ALA A O 1
ATOM 2569 N N . LYS A 1 316 ? 8.754 14.540 3.709 1.00 66.19 316 LYS A N 1
ATOM 2570 C CA . LYS A 1 316 ? 8.195 13.422 4.474 1.00 66.19 316 LYS A CA 1
ATOM 2571 C C . LYS A 1 316 ? 7.346 12.548 3.550 1.00 66.19 316 LYS A C 1
ATOM 2573 O O . LYS A 1 316 ? 6.644 13.074 2.692 1.00 66.19 316 LYS A O 1
ATOM 2578 N N . ASN A 1 317 ? 7.338 11.241 3.803 1.00 63.53 317 ASN A N 1
ATOM 2579 C CA . ASN A 1 317 ? 6.559 10.246 3.056 1.00 63.53 317 ASN A CA 1
ATOM 2580 C C . ASN A 1 317 ? 5.031 10.398 3.243 1.00 63.53 317 ASN A C 1
ATOM 2582 O O . ASN A 1 317 ? 4.312 9.461 2.948 1.00 63.53 317 ASN A O 1
ATOM 2586 N N . HIS A 1 318 ? 4.533 11.526 3.764 1.00 67.50 318 HIS A N 1
ATOM 2587 C CA . HIS A 1 318 ? 3.126 11.758 4.088 1.00 67.50 318 HIS A CA 1
ATOM 2588 C C . HIS A 1 318 ? 2.499 12.774 3.116 1.00 67.50 318 HIS A C 1
ATOM 2590 O O . HIS A 1 318 ? 2.940 13.922 3.039 1.00 67.50 318 HIS A O 1
ATOM 2596 N N . ILE A 1 319 ? 1.461 12.364 2.389 1.00 61.44 319 ILE A N 1
ATOM 2597 C CA . ILE A 1 319 ? 0.720 13.150 1.393 1.00 61.44 319 ILE A CA 1
ATOM 2598 C C . ILE A 1 319 ? -0.552 13.810 1.968 1.00 61.44 319 ILE A C 1
ATOM 2600 O O . ILE A 1 319 ? -0.913 14.904 1.533 1.00 61.44 319 ILE A O 1
ATOM 2604 N N . GLY A 1 320 ? -1.194 13.192 2.961 1.00 60.56 320 GLY A N 1
ATOM 2605 C CA . GLY A 1 320 ? -2.464 13.610 3.567 1.00 60.56 320 GLY A CA 1
ATOM 2606 C C . GLY A 1 320 ? -2.361 14.092 5.020 1.00 60.56 320 GLY A C 1
ATOM 2607 O O . GLY A 1 320 ? -1.311 13.993 5.659 1.00 60.56 320 GLY A O 1
ATOM 2608 N N . SER A 1 321 ? -3.475 14.605 5.548 1.00 55.72 321 SER A N 1
ATOM 2609 C CA . SER A 1 321 ? -3.581 15.122 6.919 1.00 55.72 321 SER A CA 1
ATOM 2610 C C . SER A 1 321 ? -3.772 13.988 7.937 1.00 55.72 321 SER A C 1
ATOM 2612 O O . SER A 1 321 ? -4.639 13.138 7.738 1.00 55.72 321 SER A O 1
ATOM 2614 N N . PRO A 1 322 ? -2.994 13.942 9.029 1.00 65.81 322 PRO A N 1
ATOM 2615 C CA . PRO A 1 322 ? -3.266 13.025 10.129 1.00 65.81 322 PRO A CA 1
ATOM 2616 C C . PRO A 1 322 ? -4.461 13.484 10.961 1.00 65.81 322 PRO A C 1
ATOM 2618 O O . PRO A 1 322 ? -4.700 14.679 11.123 1.00 65.81 322 PRO A O 1
ATOM 2621 N N . ILE A 1 323 ? -5.153 12.525 11.562 1.00 59.47 323 ILE A N 1
ATOM 2622 C CA . ILE A 1 323 ? -6.085 12.740 12.665 1.00 59.47 323 ILE A CA 1
ATOM 2623 C C . ILE A 1 323 ? -5.279 12.841 13.954 1.00 59.47 323 ILE A C 1
ATOM 2625 O O . ILE A 1 323 ? -4.327 12.093 14.160 1.00 59.47 323 ILE A O 1
ATOM 2629 N N . ARG A 1 324 ? -5.657 13.762 14.837 1.00 70.12 324 ARG A N 1
ATOM 2630 C CA . ARG A 1 324 ? -5.057 13.862 16.165 1.00 70.12 324 ARG A CA 1
ATOM 2631 C C . ARG A 1 324 ? -5.775 12.919 17.128 1.00 70.12 324 ARG A C 1
ATOM 2633 O O . ARG A 1 324 ? -6.981 13.036 17.316 1.00 70.12 324 ARG A O 1
ATOM 2640 N N . LEU A 1 325 ? -5.026 11.991 17.701 1.00 69.12 325 LEU A N 1
ATOM 2641 C CA . LEU A 1 325 ? -5.445 11.076 18.755 1.00 69.12 325 LEU A CA 1
ATOM 2642 C C . LEU A 1 325 ? -5.615 11.821 20.083 1.00 69.12 325 LEU A C 1
ATOM 2644 O O . LEU A 1 325 ? -5.093 12.928 20.255 1.00 69.12 325 LEU A O 1
ATOM 2648 N N . LYS A 1 326 ? -6.316 11.206 21.045 1.00 67.19 326 LYS A N 1
ATOM 2649 C CA . LYS A 1 326 ? -6.580 11.820 22.361 1.00 67.19 326 LYS A CA 1
ATOM 2650 C C . LYS A 1 326 ? -5.305 12.134 23.146 1.00 67.19 326 LYS A C 1
ATOM 2652 O O . LYS A 1 326 ? -5.234 13.162 23.808 1.00 67.19 326 LYS A O 1
ATOM 2657 N N . ASN A 1 327 ? -4.280 11.297 23.011 1.00 65.62 327 ASN A N 1
ATOM 2658 C CA . ASN A 1 327 ? -2.952 11.509 23.598 1.00 65.62 327 ASN A CA 1
ATOM 2659 C C . ASN A 1 327 ? -2.107 12.570 22.856 1.00 65.62 327 ASN A C 1
ATOM 2661 O O . ASN A 1 327 ? -0.956 12.808 23.205 1.00 65.62 327 ASN A O 1
ATOM 2665 N N . GLY A 1 328 ? -2.656 13.207 21.817 1.00 64.19 328 GLY A N 1
ATOM 2666 C CA . GLY A 1 328 ? -1.9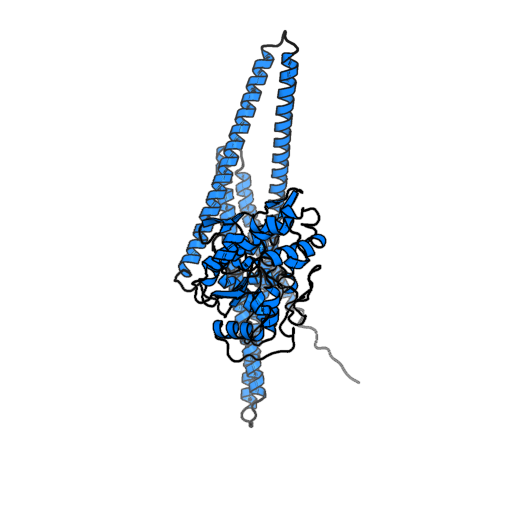74 14.209 21.006 1.00 64.19 328 GLY A CA 1
ATOM 2667 C C . GLY A 1 328 ? -1.168 13.651 19.829 1.00 64.19 328 GLY A C 1
ATOM 2668 O O . GLY A 1 328 ? -0.757 14.460 18.987 1.00 64.19 328 GLY A O 1
ATOM 2669 N N . ASN A 1 329 ? -0.991 12.323 19.727 1.00 65.81 329 ASN A N 1
ATOM 2670 C CA . ASN A 1 329 ? -0.326 11.666 18.597 1.00 65.81 329 ASN A CA 1
ATOM 2671 C C . ASN A 1 329 ? -1.133 11.826 17.304 1.00 65.81 329 ASN A C 1
ATOM 2673 O O . ASN A 1 329 ? -2.314 12.162 17.309 1.00 65.81 329 ASN A O 1
ATOM 2677 N N . LEU A 1 330 ? -0.485 11.604 16.166 1.00 63.72 330 LEU A N 1
ATOM 2678 C CA . LEU A 1 330 ? -1.078 11.752 14.841 1.00 63.72 330 LEU A CA 1
ATOM 2679 C C . LEU A 1 330 ? -1.292 10.364 14.217 1.00 63.72 330 LEU A C 1
ATOM 2681 O O . LEU A 1 330 ? -0.334 9.614 14.059 1.00 63.72 330 LEU A O 1
ATOM 2685 N N . PHE A 1 331 ? -2.531 10.027 13.853 1.00 63.06 331 PHE A N 1
ATOM 2686 C CA . PHE A 1 331 ? -2.912 8.778 13.192 1.00 63.06 331 PHE A CA 1
ATOM 2687 C C . PHE A 1 331 ? -3.561 9.038 11.837 1.00 63.06 331 PHE A C 1
ATOM 2689 O O . PHE A 1 331 ? -4.441 9.880 11.693 1.00 63.06 331 PHE A O 1
ATOM 2696 N N . HIS A 1 332 ? -3.161 8.284 10.826 1.00 62.03 332 HIS A N 1
ATOM 2697 C CA . HIS A 1 332 ? -3.726 8.390 9.491 1.00 62.03 332 HIS A CA 1
ATOM 2698 C C . HIS A 1 332 ? -4.702 7.230 9.262 1.00 62.03 332 HIS A C 1
ATOM 2700 O O . HIS A 1 332 ? -4.269 6.126 8.944 1.00 62.03 332 HIS A O 1
ATOM 2706 N N . VAL A 1 333 ? -6.014 7.478 9.409 1.00 57.47 333 VAL A N 1
ATOM 2707 C CA . VAL A 1 333 ? -7.053 6.489 9.030 1.00 57.47 333 VAL A CA 1
ATOM 2708 C C . VAL A 1 333 ? -6.917 6.137 7.548 1.00 57.47 333 VAL A C 1
ATOM 2710 O O . VAL A 1 333 ? -6.963 4.963 7.195 1.00 57.47 333 VAL A O 1
ATOM 2713 N N . LEU A 1 334 ? -6.646 7.149 6.716 1.00 60.88 334 LEU A N 1
ATOM 2714 C CA . LEU A 1 334 ? -6.165 6.984 5.350 1.00 60.88 334 LEU A CA 1
ATOM 2715 C C . LEU A 1 334 ? -4.649 7.166 5.326 1.00 60.88 334 LEU A C 1
ATOM 2717 O O . LEU A 1 334 ? -4.181 8.304 5.453 1.00 60.88 334 LEU A O 1
ATOM 2721 N N . PRO A 1 335 ? -3.874 6.079 5.229 1.00 60.41 335 PRO A N 1
ATOM 2722 C CA . PRO A 1 335 ? -2.427 6.156 5.229 1.00 60.41 335 PRO A CA 1
ATOM 2723 C C . PRO A 1 335 ? -1.948 7.067 4.104 1.00 60.41 335 PRO A C 1
ATOM 2725 O O . PRO A 1 335 ? -2.108 6.813 2.920 1.00 60.41 335 PRO A O 1
ATOM 2728 N N . SER A 1 336 ? -1.330 8.163 4.515 1.00 64.56 336 SER A N 1
ATOM 2729 C CA . SER A 1 336 ? -0.772 9.198 3.656 1.00 64.56 336 SER A CA 1
ATOM 2730 C C . SER A 1 336 ? 0.566 8.790 3.037 1.00 64.56 336 SER A C 1
ATOM 2732 O O . SER A 1 336 ? 1.307 9.650 2.581 1.00 64.56 336 SER A O 1
ATOM 2734 N N . LEU A 1 337 ? 0.926 7.514 3.095 1.00 77.19 337 LEU A N 1
ATOM 2735 C CA . LEU A 1 337 ? 2.275 7.036 2.835 1.00 77.19 337 LEU A CA 1
ATOM 2736 C C . LEU A 1 337 ? 2.582 7.064 1.345 1.00 77.19 337 LEU A C 1
ATOM 2738 O O . LEU A 1 337 ? 1.742 6.660 0.572 1.00 77.19 337 LEU A O 1
ATOM 2742 N N . PHE A 1 338 ? 3.760 7.495 0.919 1.00 84.00 338 PHE A N 1
ATOM 2743 C CA . PHE A 1 338 ? 4.186 7.358 -0.475 1.00 84.00 338 PHE A CA 1
ATOM 2744 C C . PHE A 1 338 ? 5.700 7.303 -0.566 1.00 84.00 338 PHE A C 1
ATOM 2746 O O . PHE A 1 338 ? 6.391 8.084 0.101 1.00 84.00 338 PHE A O 1
ATOM 2753 N N . LEU A 1 339 ? 6.204 6.382 -1.390 1.00 82.31 339 LEU A N 1
ATOM 2754 C CA . LEU A 1 339 ? 7.624 6.041 -1.471 1.00 82.31 339 LEU A CA 1
ATOM 2755 C C . LEU A 1 339 ? 8.207 5.719 -0.088 1.00 82.31 339 LEU A C 1
ATOM 2757 O O . LEU A 1 339 ? 9.270 6.210 0.312 1.00 82.31 339 LEU A O 1
ATOM 2761 N N . THR A 1 340 ? 7.483 4.901 0.673 1.00 82.38 340 THR A N 1
ATOM 2762 C CA . THR A 1 340 ? 8.033 4.272 1.877 1.00 82.38 340 THR A CA 1
ATOM 2763 C C . THR A 1 340 ? 9.189 3.362 1.500 1.00 82.38 340 THR A C 1
ATOM 2765 O O . THR A 1 340 ? 9.297 2.938 0.355 1.00 82.38 340 THR A O 1
ATOM 2768 N N . ASN A 1 341 ? 10.110 3.134 2.441 1.00 81.94 341 ASN A N 1
ATOM 2769 C CA . ASN A 1 341 ? 11.242 2.220 2.245 1.00 81.94 341 ASN A CA 1
ATOM 2770 C C . ASN A 1 341 ? 12.114 2.528 1.007 1.00 81.94 341 ASN A C 1
ATOM 2772 O O . ASN A 1 341 ? 12.909 1.715 0.558 1.00 81.94 341 ASN A O 1
ATOM 2776 N N . LYS A 1 342 ? 12.043 3.764 0.489 1.00 80.88 342 LYS A N 1
ATOM 2777 C CA . LYS A 1 342 ? 12.787 4.231 -0.692 1.00 80.88 342 LYS A CA 1
ATOM 2778 C C . LYS A 1 342 ? 14.311 4.089 -0.584 1.00 80.88 342 LYS A C 1
ATOM 2780 O O . LYS A 1 342 ? 14.989 4.096 -1.605 1.00 80.88 342 LYS A O 1
ATOM 2785 N N . LYS A 1 343 ? 14.843 3.974 0.638 1.00 83.25 343 LYS A N 1
ATOM 2786 C CA . LYS A 1 343 ? 16.265 3.708 0.903 1.00 83.25 343 LYS A CA 1
ATOM 2787 C C . LYS A 1 343 ? 16.672 2.296 0.497 1.00 83.25 343 LYS A C 1
ATOM 2789 O O . LYS A 1 343 ? 17.732 2.130 -0.092 1.00 83.25 343 LYS A O 1
ATOM 2794 N N . ASP A 1 344 ? 15.800 1.320 0.734 1.00 79.50 344 ASP A N 1
ATOM 2795 C CA . ASP A 1 344 ? 16.053 -0.096 0.439 1.00 79.50 344 ASP A CA 1
ATOM 2796 C C . ASP A 1 344 ? 16.163 -0.342 -1.074 1.00 79.50 344 ASP A C 1
ATOM 2798 O O . ASP A 1 344 ? 16.737 -1.330 -1.517 1.00 79.50 344 ASP A O 1
ATOM 2802 N N . LEU A 1 345 ? 15.659 0.609 -1.866 1.00 74.88 345 LEU A N 1
ATOM 2803 C CA . LEU A 1 345 ? 15.716 0.640 -3.323 1.00 74.88 345 LEU A CA 1
ATOM 2804 C C . LEU A 1 345 ? 16.664 1.710 -3.892 1.00 74.88 345 LEU A C 1
ATOM 2806 O O . LEU A 1 345 ? 16.636 1.969 -5.093 1.00 74.88 345 LEU A O 1
ATOM 2810 N N . ILE A 1 346 ? 17.471 2.382 -3.060 1.00 81.56 346 ILE A N 1
ATOM 2811 C CA . ILE A 1 346 ? 18.421 3.438 -3.485 1.00 81.56 346 ILE A CA 1
ATOM 2812 C C . ILE A 1 346 ? 17.716 4.623 -4.201 1.00 81.56 346 ILE A C 1
ATOM 2814 O O . ILE A 1 346 ? 18.328 5.486 -4.845 1.00 81.56 346 ILE A O 1
ATOM 2818 N N . LEU A 1 347 ? 16.396 4.743 -4.030 1.00 79.56 347 LEU A N 1
ATOM 2819 C CA . LEU A 1 347 ? 15.583 5.816 -4.611 1.00 79.56 347 LEU A CA 1
ATOM 2820 C C . LEU A 1 347 ? 15.785 7.143 -3.865 1.00 79.56 347 LEU A C 1
ATOM 2822 O O . LEU A 1 347 ? 15.301 8.191 -4.299 1.00 79.56 347 LEU A O 1
ATOM 2826 N N . ASP A 1 348 ? 16.478 7.127 -2.723 1.00 79.75 348 ASP A N 1
ATOM 2827 C CA . ASP A 1 348 ? 16.809 8.322 -1.958 1.00 79.75 348 ASP A CA 1
ATOM 2828 C C . ASP A 1 348 ? 18.065 9.057 -2.471 1.00 79.75 348 ASP A C 1
ATOM 2830 O O . ASP A 1 348 ? 18.302 10.209 -2.078 1.00 79.75 348 ASP A O 1
ATOM 2834 N N . SER A 1 349 ? 18.815 8.455 -3.399 1.00 81.88 349 SER A N 1
ATOM 2835 C CA . SER A 1 349 ? 19.949 9.101 -4.057 1.00 81.88 349 SER A CA 1
ATOM 2836 C C . SER A 1 349 ? 19.504 10.305 -4.900 1.00 81.88 349 SER A C 1
ATOM 2838 O O . SER A 1 349 ? 18.433 10.317 -5.513 1.00 81.88 349 SER A O 1
ATOM 2840 N N . SER A 1 350 ? 20.333 11.353 -4.956 1.00 80.94 350 SER A N 1
ATOM 2841 C CA . SER A 1 350 ? 20.046 12.550 -5.766 1.00 80.94 350 SER A CA 1
ATOM 2842 C C . SER A 1 350 ? 19.840 12.214 -7.246 1.00 80.94 350 SER A C 1
ATOM 2844 O O . SER A 1 350 ? 19.013 12.838 -7.910 1.00 80.94 350 SER A O 1
ATOM 2846 N N . GLU A 1 351 ? 20.567 11.215 -7.750 1.00 81.06 351 GLU A N 1
ATOM 2847 C CA . GLU A 1 351 ? 20.446 10.740 -9.126 1.00 81.06 351 GLU A CA 1
ATOM 2848 C C . GLU A 1 351 ? 19.109 10.035 -9.375 1.00 81.06 351 GLU A C 1
ATOM 2850 O O . GLU A 1 351 ? 18.419 10.385 -10.335 1.00 81.06 351 GLU A O 1
ATOM 2855 N N . ALA A 1 352 ? 18.707 9.095 -8.511 1.00 79.44 352 ALA A N 1
ATOM 2856 C CA . ALA A 1 352 ? 17.424 8.408 -8.649 1.00 79.44 352 ALA A CA 1
ATOM 2857 C C . ALA A 1 352 ? 16.255 9.397 -8.561 1.00 79.44 352 ALA A C 1
ATOM 2859 O O . ALA A 1 352 ? 15.390 9.404 -9.435 1.00 79.44 352 ALA A O 1
ATOM 2860 N N . LYS A 1 353 ? 16.278 10.319 -7.587 1.00 83.62 353 LYS A N 1
ATOM 2861 C CA . LYS A 1 353 ? 15.259 11.375 -7.451 1.00 83.62 353 LYS A CA 1
ATOM 2862 C C . LYS A 1 353 ? 15.121 12.218 -8.712 1.00 83.62 353 LYS A C 1
ATOM 2864 O O . LYS A 1 353 ? 14.004 12.501 -9.133 1.00 83.62 353 LYS A O 1
ATOM 2869 N N . PHE A 1 354 ? 16.244 12.614 -9.313 1.00 78.56 354 PHE A N 1
ATOM 2870 C CA . PHE A 1 354 ? 16.235 13.388 -10.550 1.00 78.56 354 PHE A CA 1
ATOM 2871 C C . PHE A 1 354 ? 15.620 12.583 -11.706 1.00 78.56 354 PHE A C 1
ATOM 2873 O O . PHE A 1 354 ? 14.700 13.066 -12.365 1.00 78.56 354 PHE A O 1
ATOM 2880 N N . LYS A 1 355 ? 16.065 11.335 -11.909 1.00 81.38 355 LYS A N 1
ATOM 2881 C CA . LYS A 1 355 ? 15.567 10.460 -12.987 1.00 81.38 355 LYS A CA 1
ATOM 2882 C C . LYS A 1 355 ? 14.071 10.152 -12.862 1.00 81.38 355 LYS A C 1
ATOM 2884 O O . LYS A 1 355 ? 13.364 10.159 -13.870 1.00 81.38 355 LYS A O 1
ATOM 2889 N N . LEU A 1 356 ? 13.590 9.920 -11.639 1.00 81.38 356 LEU A N 1
ATOM 2890 C CA . LEU A 1 356 ? 12.188 9.603 -11.344 1.00 81.38 356 LEU A CA 1
ATOM 2891 C C . LEU A 1 356 ? 11.243 10.808 -11.467 1.00 81.38 356 LEU A C 1
ATOM 2893 O O . LEU A 1 356 ? 10.033 10.617 -11.470 1.00 81.38 356 LEU A O 1
ATOM 2897 N N . GLN A 1 357 ? 11.761 12.036 -11.563 1.00 82.62 357 GLN A N 1
ATOM 2898 C CA . GLN A 1 357 ? 10.947 13.247 -11.747 1.00 82.62 357 GLN A CA 1
ATOM 2899 C C . GLN A 1 357 ? 11.019 13.832 -13.148 1.00 82.62 357 GLN A C 1
ATOM 2901 O O . GLN A 1 357 ? 10.098 14.531 -13.571 1.00 82.62 357 GLN A O 1
ATOM 2906 N N . GLU A 1 358 ? 12.121 13.598 -13.856 1.00 77.06 358 GLU A N 1
ATOM 2907 C CA . GLU A 1 358 ? 12.327 14.125 -15.198 1.00 77.06 358 GLU A CA 1
ATOM 2908 C C . GLU A 1 358 ? 11.169 13.692 -16.106 1.00 77.06 358 GLU A C 1
ATOM 2910 O O . GLU A 1 358 ? 10.901 12.507 -16.210 1.00 77.06 358 GLU A O 1
ATOM 2915 N N . ASN A 1 359 ? 10.461 14.614 -16.756 1.00 74.75 359 ASN A N 1
ATOM 2916 C CA . ASN A 1 359 ? 9.357 14.306 -17.683 1.00 74.75 359 ASN A CA 1
ATOM 2917 C C . ASN A 1 359 ? 8.265 13.374 -17.109 1.00 74.75 359 ASN A C 1
ATOM 2919 O O . ASN A 1 359 ? 7.678 12.573 -17.839 1.00 74.75 359 ASN A O 1
ATOM 2923 N N . VAL A 1 360 ? 8.013 13.437 -15.799 1.00 79.62 360 VAL A N 1
ATOM 2924 C CA . VAL A 1 360 ? 6.938 12.679 -15.153 1.00 79.62 360 VAL A CA 1
ATOM 2925 C C . VAL A 1 360 ? 5.800 13.615 -14.775 1.00 79.62 360 VAL A C 1
ATOM 2927 O O . VAL A 1 360 ? 5.939 14.478 -13.907 1.00 79.62 360 VAL A O 1
ATOM 2930 N N . TYR A 1 361 ? 4.659 13.407 -15.426 1.00 80.88 361 TYR A N 1
ATOM 2931 C CA . TYR A 1 361 ? 3.475 14.256 -15.295 1.00 80.88 361 TYR A CA 1
ATOM 2932 C C . TYR A 1 361 ? 2.292 13.530 -14.636 1.00 80.88 361 TYR A C 1
ATOM 2934 O O . TYR A 1 361 ? 1.351 14.173 -14.185 1.00 80.88 361 TYR A O 1
ATOM 2942 N N . TYR A 1 362 ? 2.352 12.200 -14.547 1.00 86.88 362 TYR A N 1
ATOM 2943 C CA . TYR A 1 362 ? 1.266 11.339 -14.085 1.00 86.88 362 TYR A CA 1
ATOM 2944 C C . TYR A 1 362 ? 1.819 9.983 -13.591 1.00 86.88 362 TYR A C 1
ATOM 2946 O O . TYR A 1 362 ? 2.988 9.657 -13.819 1.00 86.88 362 TYR A O 1
ATOM 2954 N N . TRP A 1 363 ? 0.989 9.215 -12.886 1.00 92.25 363 TRP A N 1
ATOM 2955 C CA . TRP A 1 363 ? 1.353 8.028 -12.117 1.00 92.25 363 TRP A CA 1
ATOM 2956 C C . TRP A 1 363 ? 1.900 6.833 -12.933 1.00 92.25 363 TRP A C 1
ATOM 2958 O O . TRP A 1 363 ? 2.982 6.370 -12.594 1.00 92.25 363 TRP A O 1
ATOM 2968 N N . PRO A 1 364 ? 1.303 6.360 -14.040 1.00 91.94 364 PRO A N 1
ATOM 2969 C CA . PRO A 1 364 ? 1.851 5.326 -14.914 1.00 91.94 364 PRO A CA 1
ATOM 2970 C C . PRO A 1 364 ? 3.216 5.688 -15.473 1.00 91.94 364 PRO A C 1
ATOM 2972 O O . PRO A 1 364 ? 4.109 4.852 -15.456 1.00 91.94 364 PRO A O 1
ATOM 2975 N N . ASN A 1 365 ? 3.441 6.942 -15.885 1.00 89.69 365 ASN A N 1
ATOM 2976 C CA . ASN A 1 365 ? 4.769 7.380 -16.329 1.00 89.69 365 ASN A CA 1
ATOM 2977 C C . ASN A 1 365 ? 5.798 7.213 -15.206 1.00 89.69 365 ASN A C 1
ATOM 2979 O O . ASN A 1 365 ? 6.941 6.835 -15.457 1.00 89.69 365 ASN A O 1
ATOM 2983 N N . PHE A 1 366 ? 5.392 7.491 -13.967 1.00 91.94 366 PHE A N 1
ATOM 2984 C CA . PHE A 1 366 ? 6.228 7.263 -12.800 1.00 91.94 366 PHE A CA 1
ATOM 2985 C C . PHE A 1 366 ? 6.468 5.774 -12.543 1.00 91.94 366 PHE A C 1
ATOM 2987 O O . PHE A 1 366 ? 7.621 5.398 -12.353 1.00 91.94 366 PHE A O 1
ATOM 2994 N N . VAL A 1 367 ? 5.433 4.932 -12.578 1.00 92.44 367 VAL A N 1
ATOM 2995 C CA . VAL A 1 367 ? 5.564 3.479 -12.378 1.00 92.44 367 VAL A CA 1
ATOM 2996 C C . VAL A 1 367 ? 6.455 2.862 -13.452 1.00 92.44 367 VAL A C 1
ATOM 2998 O O . VAL A 1 367 ? 7.399 2.154 -13.116 1.00 92.44 367 VAL A O 1
ATOM 3001 N N . ASN A 1 368 ? 6.251 3.215 -14.723 1.00 91.12 368 ASN A N 1
ATOM 3002 C CA . ASN A 1 368 ? 7.105 2.789 -15.831 1.00 91.12 368 ASN A CA 1
ATOM 3003 C C . ASN A 1 368 ? 8.569 3.168 -15.566 1.00 91.12 368 ASN A C 1
ATOM 3005 O O . ASN A 1 368 ? 9.461 2.334 -15.682 1.00 91.12 368 ASN A O 1
ATOM 3009 N N . LYS A 1 369 ? 8.836 4.403 -15.124 1.00 90.00 369 LYS A N 1
ATOM 3010 C CA . LYS A 1 369 ? 10.200 4.827 -14.773 1.00 90.00 369 LYS A CA 1
ATOM 3011 C C . LYS A 1 369 ? 10.770 4.145 -13.541 1.00 90.00 369 LYS A C 1
ATOM 3013 O O . LYS A 1 369 ? 11.978 3.923 -13.493 1.00 90.00 369 LYS A O 1
ATOM 3018 N N . LEU A 1 370 ? 9.940 3.855 -12.546 1.00 90.19 370 LEU A N 1
ATOM 3019 C CA . LEU A 1 370 ? 10.348 3.088 -11.380 1.00 90.19 370 LEU A CA 1
ATOM 3020 C C . LEU A 1 370 ? 10.790 1.690 -11.820 1.00 90.19 370 LEU A C 1
ATOM 3022 O O . LEU A 1 370 ? 11.882 1.273 -11.455 1.00 90.19 370 LEU A O 1
ATOM 3026 N N . TYR A 1 371 ? 10.013 1.018 -12.668 1.00 89.44 371 TYR A N 1
ATOM 3027 C CA . TYR A 1 371 ? 10.350 -0.302 -13.203 1.00 89.44 371 TYR A CA 1
ATOM 3028 C C . TYR A 1 371 ? 11.654 -0.273 -14.007 1.00 89.44 371 TYR A C 1
ATOM 3030 O O . TYR A 1 371 ? 12.553 -1.068 -13.738 1.00 89.44 371 TYR A O 1
ATOM 3038 N N . GLU A 1 372 ? 11.817 0.694 -14.913 1.00 88.81 372 GLU A N 1
ATOM 3039 C CA . GLU A 1 372 ? 13.077 0.894 -15.644 1.00 88.81 372 GLU A CA 1
ATOM 3040 C C . GLU A 1 372 ? 14.264 1.118 -14.697 1.00 88.81 372 GLU A C 1
ATOM 3042 O O . GLU A 1 372 ? 15.356 0.587 -14.898 1.00 88.81 372 GLU A O 1
ATOM 3047 N N . HIS A 1 373 ? 14.061 1.880 -13.621 1.00 88.00 373 HIS A N 1
ATOM 3048 C CA . HIS A 1 373 ? 15.097 2.092 -12.620 1.00 88.00 373 HIS A CA 1
ATOM 3049 C C . HIS A 1 373 ? 15.464 0.797 -11.887 1.00 88.00 373 HIS A C 1
ATOM 3051 O O . HIS A 1 373 ? 16.648 0.508 -11.720 1.00 88.00 373 HIS A O 1
ATOM 3057 N N . LEU A 1 374 ? 14.475 -0.010 -11.501 1.00 86.94 374 LEU A N 1
ATOM 3058 C CA . LEU A 1 374 ? 14.708 -1.302 -10.857 1.00 86.94 374 LEU A CA 1
ATOM 3059 C C . LEU A 1 374 ? 15.425 -2.293 -11.789 1.00 86.94 374 LEU A C 1
ATOM 3061 O O . LEU A 1 374 ? 16.270 -3.058 -11.320 1.00 86.94 374 LEU A O 1
ATOM 3065 N N . LYS A 1 375 ? 15.175 -2.234 -13.105 1.00 88.00 375 LYS A N 1
ATOM 3066 C CA . LYS A 1 375 ? 15.952 -2.981 -14.110 1.00 88.00 375 LYS A CA 1
ATOM 3067 C C . LYS A 1 375 ? 17.411 -2.531 -14.170 1.00 88.00 375 LYS A C 1
ATOM 3069 O O . LYS A 1 375 ? 18.317 -3.359 -14.170 1.00 88.00 375 LYS A O 1
ATOM 3074 N N . ILE A 1 376 ? 17.666 -1.219 -14.154 1.00 86.50 376 ILE A N 1
ATOM 3075 C CA . ILE A 1 376 ? 19.035 -0.666 -14.125 1.00 86.50 376 ILE A CA 1
ATOM 3076 C C . ILE A 1 376 ? 19.797 -1.135 -12.878 1.00 86.50 376 ILE A C 1
ATOM 3078 O O . ILE A 1 376 ? 20.987 -1.440 -12.964 1.00 86.50 376 ILE A O 1
ATOM 3082 N N . LEU A 1 377 ? 19.115 -1.219 -11.733 1.00 82.31 377 LEU A N 1
ATOM 3083 C CA . LEU A 1 377 ? 19.684 -1.743 -10.489 1.00 82.31 377 LEU A CA 1
ATOM 3084 C C . LEU A 1 377 ? 19.861 -3.270 -10.492 1.00 82.31 377 LEU A C 1
ATOM 3086 O O . LEU A 1 377 ? 20.387 -3.809 -9.522 1.00 82.31 377 LEU A O 1
ATOM 3090 N N . LYS A 1 378 ? 19.452 -3.964 -11.565 1.00 82.88 378 LYS A N 1
ATOM 3091 C CA . LYS A 1 378 ? 19.423 -5.431 -11.682 1.00 82.88 378 LYS A CA 1
ATOM 3092 C C . LYS A 1 378 ? 18.579 -6.112 -10.601 1.00 82.88 378 LYS A C 1
ATOM 3094 O O . LYS A 1 378 ? 18.796 -7.279 -10.295 1.00 82.88 378 LYS A O 1
ATOM 3099 N N . ILE A 1 379 ? 17.628 -5.374 -10.029 1.00 80.44 379 ILE A N 1
ATOM 3100 C CA . ILE A 1 379 ? 16.611 -5.918 -9.125 1.00 80.44 379 ILE A CA 1
ATOM 3101 C C . ILE A 1 379 ? 15.537 -6.609 -9.966 1.00 80.44 379 ILE A C 1
ATOM 3103 O O . ILE A 1 379 ? 15.108 -7.707 -9.639 1.00 80.44 379 ILE A O 1
ATOM 3107 N N . LEU A 1 380 ? 15.149 -5.990 -11.084 1.00 82.06 380 LEU A N 1
ATOM 3108 C CA . LEU A 1 380 ? 14.297 -6.602 -12.101 1.00 82.06 380 LEU A CA 1
ATOM 3109 C C . LEU A 1 380 ? 15.133 -7.026 -13.307 1.00 82.06 380 LEU A C 1
ATOM 3111 O O . LEU A 1 380 ? 16.097 -6.358 -13.680 1.00 82.06 380 LEU A O 1
ATOM 3115 N N . ASN A 1 381 ? 14.728 -8.115 -13.945 1.00 81.56 381 ASN A N 1
ATOM 3116 C CA . ASN A 1 381 ? 15.135 -8.459 -15.302 1.00 81.56 381 ASN A CA 1
ATOM 3117 C C . ASN A 1 381 ? 13.877 -8.516 -16.188 1.00 81.56 381 ASN A C 1
ATOM 3119 O O . ASN A 1 381 ? 12.768 -8.307 -15.696 1.00 81.56 381 ASN A O 1
ATOM 3123 N N . ASP A 1 382 ? 14.039 -8.753 -17.489 1.00 78.81 382 ASP A N 1
ATOM 3124 C CA . ASP A 1 382 ? 12.908 -8.758 -18.430 1.00 78.81 382 ASP A CA 1
ATOM 3125 C C . ASP A 1 382 ? 11.927 -9.921 -18.209 1.00 78.81 382 ASP A C 1
ATOM 3127 O O . ASP A 1 382 ? 10.780 -9.843 -18.639 1.00 78.81 382 ASP A O 1
ATOM 3131 N N . ASP A 1 383 ? 12.348 -10.945 -17.467 1.00 80.31 383 ASP A N 1
ATOM 3132 C CA . ASP A 1 383 ? 11.551 -12.119 -17.123 1.00 80.31 383 ASP A CA 1
ATOM 3133 C C . ASP A 1 383 ? 10.792 -11.969 -15.795 1.00 80.31 383 ASP A C 1
ATOM 3135 O O . ASP A 1 383 ? 10.074 -12.893 -15.411 1.00 80.31 383 ASP A O 1
ATOM 3139 N N . LEU A 1 384 ? 10.987 -10.867 -15.059 1.00 85.06 384 LEU A N 1
ATOM 3140 C CA . LEU A 1 384 ? 10.411 -10.662 -13.733 1.00 85.06 384 LEU A CA 1
ATOM 3141 C C . LEU A 1 384 ? 9.369 -9.539 -13.713 1.00 85.06 384 LEU A C 1
ATOM 3143 O O . LEU A 1 384 ? 9.561 -8.448 -14.247 1.00 85.06 384 LEU A O 1
ATOM 3147 N N . THR A 1 385 ? 8.276 -9.797 -13.005 1.00 88.75 385 THR A N 1
ATOM 3148 C CA . THR A 1 385 ? 7.191 -8.868 -12.705 1.00 88.75 385 THR A CA 1
ATOM 3149 C C . THR A 1 385 ? 7.257 -8.476 -11.236 1.00 88.75 385 THR A C 1
ATOM 3151 O O . THR A 1 385 ? 7.178 -9.325 -10.344 1.00 88.75 385 THR A O 1
ATOM 3154 N N . PHE A 1 386 ? 7.392 -7.174 -10.984 1.00 89.69 386 PHE A N 1
ATOM 3155 C CA . PHE A 1 386 ? 7.398 -6.640 -9.630 1.00 89.69 386 PHE A CA 1
ATOM 3156 C C . PHE A 1 386 ? 5.992 -6.658 -9.024 1.00 89.69 386 PHE A C 1
ATOM 3158 O O . PHE A 1 386 ? 5.046 -6.110 -9.589 1.00 89.69 386 PHE A O 1
ATOM 3165 N N . ILE A 1 387 ? 5.882 -7.251 -7.840 1.00 94.56 387 ILE A N 1
ATOM 3166 C CA . ILE A 1 387 ? 4.694 -7.188 -7.000 1.00 94.56 387 ILE A CA 1
ATOM 3167 C C . ILE A 1 387 ? 4.890 -6.063 -5.996 1.00 94.56 387 ILE A C 1
ATOM 3169 O O . ILE A 1 387 ? 5.667 -6.188 -5.040 1.00 94.56 387 ILE A O 1
ATOM 3173 N N . GLU A 1 388 ? 4.132 -4.991 -6.187 1.00 94.81 388 GLU A N 1
ATOM 3174 C CA . GLU A 1 388 ? 3.934 -4.005 -5.141 1.00 94.81 388 GLU A CA 1
ATOM 3175 C C . GLU A 1 388 ? 2.881 -4.553 -4.180 1.00 94.81 388 GLU A C 1
ATOM 3177 O O . GLU A 1 388 ? 1.777 -4.915 -4.591 1.00 94.81 388 GLU A O 1
ATOM 3182 N N . HIS A 1 389 ? 3.213 -4.609 -2.895 1.00 94.62 389 HIS A N 1
ATOM 3183 C CA . HIS A 1 389 ? 2.205 -4.794 -1.868 1.00 94.62 389 HIS A CA 1
ATOM 3184 C C . HIS A 1 389 ? 2.234 -3.630 -0.881 1.00 94.62 389 HIS A C 1
ATOM 3186 O O . HIS A 1 389 ? 3.285 -3.237 -0.378 1.00 94.62 389 HIS A O 1
ATOM 3192 N N . SER A 1 390 ? 1.054 -3.100 -0.589 1.00 93.00 390 SER A N 1
ATOM 3193 C CA . SER A 1 390 ? 0.810 -2.132 0.473 1.00 93.00 390 SER A CA 1
ATOM 3194 C C . SER A 1 390 ? -0.674 -2.229 0.812 1.00 93.00 390 SER A C 1
ATOM 3196 O O . SER A 1 390 ? -1.495 -2.031 -0.087 1.00 93.00 390 SER A O 1
ATOM 3198 N N . PRO A 1 391 ? -1.070 -2.482 2.078 1.00 92.56 391 PRO A N 1
ATOM 3199 C CA . PRO A 1 391 ? -2.487 -2.525 2.464 1.00 92.56 391 PRO A CA 1
ATOM 3200 C C . PRO A 1 391 ? -3.271 -1.313 1.929 1.00 92.56 391 PRO A C 1
ATOM 3202 O O . PRO A 1 391 ? -4.368 -1.405 1.388 1.00 92.56 391 PRO A O 1
ATOM 3205 N N . THR A 1 392 ? -2.608 -0.167 1.992 1.00 90.94 392 THR A N 1
ATOM 3206 C CA . THR A 1 392 ? -3.085 1.170 1.656 1.00 90.94 392 THR A CA 1
ATOM 3207 C C . THR A 1 392 ? -3.479 1.353 0.194 1.00 90.94 392 THR A C 1
ATOM 3209 O O . THR A 1 392 ? -4.325 2.198 -0.081 1.00 90.94 392 THR A O 1
ATOM 3212 N N . ASN A 1 393 ? -2.940 0.554 -0.733 1.00 93.06 393 ASN A N 1
ATOM 3213 C CA . ASN A 1 393 ? -3.265 0.669 -2.156 1.00 93.06 393 ASN A CA 1
ATOM 3214 C C . ASN A 1 393 ? -4.746 0.410 -2.452 1.00 93.06 393 ASN A C 1
ATOM 3216 O O . ASN A 1 393 ? -5.256 0.850 -3.479 1.00 93.06 393 ASN A O 1
ATOM 3220 N N . ALA A 1 394 ? -5.442 -0.267 -1.534 1.00 93.56 394 ALA A N 1
ATOM 3221 C CA . ALA A 1 394 ? -6.849 -0.620 -1.642 1.00 93.56 394 ALA A CA 1
ATOM 3222 C C . ALA A 1 394 ? -7.720 0.617 -1.894 1.00 93.56 394 ALA A C 1
ATOM 3224 O O . ALA A 1 394 ? -8.711 0.539 -2.615 1.00 93.56 394 ALA A O 1
ATOM 3225 N N . ILE A 1 395 ? -7.317 1.784 -1.370 1.00 90.88 395 ILE A N 1
ATOM 3226 C CA . ILE A 1 395 ? -8.063 3.026 -1.574 1.00 90.88 395 ILE A CA 1
ATOM 3227 C C . ILE A 1 395 ? -8.082 3.508 -3.023 1.00 90.88 395 ILE A C 1
ATOM 3229 O O . ILE A 1 395 ? -9.017 4.194 -3.426 1.00 90.88 395 ILE A O 1
ATOM 3233 N N . CYS A 1 396 ? -7.060 3.165 -3.803 1.00 93.19 396 CYS A N 1
ATOM 3234 C CA . CYS A 1 396 ? -6.928 3.622 -5.177 1.00 93.19 396 CYS A CA 1
ATOM 3235 C C . CYS A 1 396 ? -7.299 2.561 -6.201 1.00 93.19 396 CYS A C 1
ATOM 3237 O O . CYS A 1 396 ? -7.185 2.853 -7.380 1.00 93.19 396 CYS A O 1
ATOM 3239 N N . PHE A 1 397 ? -7.753 1.367 -5.811 1.00 95.38 397 PHE A N 1
ATOM 3240 C CA . PHE A 1 397 ? -8.157 0.333 -6.772 1.00 95.38 397 PHE A CA 1
ATOM 3241 C C . PHE A 1 397 ? -9.152 0.831 -7.837 1.00 95.38 397 PHE A C 1
ATOM 3243 O O . PHE A 1 397 ? -8.937 0.510 -9.005 1.00 95.38 397 PHE A O 1
ATOM 3250 N N . PRO A 1 398 ? -10.161 1.669 -7.513 1.00 93.44 398 PRO A N 1
ATOM 3251 C CA . PRO A 1 398 ? -11.073 2.206 -8.525 1.00 93.44 398 PRO A CA 1
ATOM 3252 C C . PRO A 1 398 ? -10.384 2.999 -9.639 1.00 93.44 398 PRO A C 1
ATOM 3254 O O . PRO A 1 398 ? -10.758 2.840 -10.798 1.00 93.44 398 PRO A O 1
ATOM 3257 N N . ASP A 1 399 ? -9.374 3.807 -9.298 1.00 93.56 399 ASP A N 1
ATOM 3258 C CA . ASP A 1 399 ? -8.612 4.629 -10.248 1.00 93.56 399 ASP A CA 1
ATOM 3259 C C . ASP A 1 399 ? -7.463 3.837 -10.894 1.00 93.56 399 ASP A C 1
ATOM 3261 O O . ASP A 1 399 ? -7.201 3.945 -12.091 1.00 93.56 399 ASP A O 1
ATOM 3265 N N . LEU A 1 400 ? -6.772 3.021 -10.096 1.00 95.19 400 LEU A N 1
ATOM 3266 C CA . LEU A 1 400 ? -5.620 2.220 -10.495 1.00 95.19 400 LEU A CA 1
ATOM 3267 C C . LEU A 1 400 ? -5.998 1.202 -11.564 1.00 95.19 400 LEU A C 1
ATOM 3269 O O . LEU A 1 400 ? -5.266 1.055 -12.536 1.00 95.19 400 LEU A O 1
ATOM 3273 N N . LEU A 1 401 ? -7.146 0.538 -11.419 1.00 96.25 401 LEU A N 1
ATOM 3274 C CA . LEU A 1 401 ? -7.583 -0.510 -12.343 1.00 96.25 401 LEU A CA 1
ATOM 3275 C C . LEU A 1 401 ? -8.233 0.036 -13.625 1.00 96.25 401 LEU A C 1
ATOM 3277 O O . LEU A 1 401 ? -8.646 -0.747 -14.478 1.00 96.25 401 LEU A O 1
ATOM 3281 N N . GLN A 1 402 ? -8.290 1.364 -13.792 1.00 94.44 402 GLN A N 1
ATOM 3282 C CA . GLN A 1 402 ? -8.535 1.995 -15.099 1.00 94.44 402 GLN A CA 1
ATOM 3283 C C . GLN A 1 402 ? -7.264 2.051 -15.959 1.00 94.44 402 GLN A C 1
ATOM 3285 O O . GLN A 1 402 ? -7.335 2.322 -17.156 1.00 94.44 402 GLN A O 1
ATOM 3290 N N . VAL A 1 403 ? -6.087 1.837 -15.360 1.00 93.38 403 VAL A N 1
ATOM 3291 C CA . VAL A 1 403 ? -4.808 1.841 -16.070 1.00 93.38 403 VAL A CA 1
ATOM 3292 C C . VAL A 1 403 ? -4.584 0.470 -16.701 1.00 93.38 403 VAL A C 1
ATOM 3294 O O . VAL A 1 403 ? -4.557 -0.551 -16.015 1.00 93.38 403 VAL A O 1
ATOM 3297 N N . SER A 1 404 ? -4.380 0.442 -18.016 1.00 93.19 404 SER A N 1
ATOM 3298 C CA . SER A 1 404 ? -4.089 -0.790 -18.751 1.00 93.19 404 SER A CA 1
ATOM 3299 C C . SER A 1 404 ? -2.823 -1.455 -18.209 1.00 93.19 404 SER A C 1
ATOM 3301 O O . SER A 1 404 ? -1.827 -0.775 -17.939 1.00 93.19 404 SER A O 1
ATOM 3303 N N . ASN A 1 405 ? -2.862 -2.785 -18.092 1.00 93.56 405 ASN A N 1
ATOM 3304 C CA . ASN A 1 405 ? -1.828 -3.640 -17.494 1.00 93.56 405 ASN A CA 1
ATOM 3305 C C . ASN A 1 405 ? -1.636 -3.505 -15.970 1.00 93.56 405 ASN A C 1
ATOM 3307 O O . ASN A 1 405 ? -0.698 -4.099 -15.434 1.00 93.56 405 ASN A O 1
ATOM 3311 N N . ALA A 1 406 ? -2.506 -2.784 -15.254 1.00 96.25 406 ALA A N 1
ATOM 3312 C CA . ALA A 1 406 ? -2.538 -2.799 -13.792 1.00 96.25 406 ALA A CA 1
ATOM 3313 C C . ALA A 1 406 ? -3.523 -3.860 -13.278 1.00 96.25 406 ALA A C 1
ATOM 3315 O O . ALA A 1 406 ? -4.683 -3.869 -13.678 1.00 96.25 406 ALA A O 1
ATOM 3316 N N . TYR A 1 407 ? -3.067 -4.714 -12.360 1.00 97.81 407 TYR A N 1
ATOM 3317 C CA . TYR A 1 407 ? -3.858 -5.781 -11.743 1.00 97.81 407 TYR A CA 1
ATOM 3318 C C . TYR A 1 407 ? -3.899 -5.604 -10.227 1.00 97.81 407 TYR A C 1
ATOM 3320 O O . TYR A 1 407 ? -2.875 -5.332 -9.597 1.00 97.81 407 TYR A O 1
ATOM 3328 N N . GLY A 1 408 ? -5.081 -5.768 -9.641 1.00 98.06 408 GLY A N 1
ATOM 3329 C CA . GLY A 1 408 ? -5.339 -5.592 -8.218 1.00 98.06 408 GLY A CA 1
ATOM 3330 C C . GLY A 1 408 ? -5.728 -6.910 -7.569 1.00 98.06 408 GLY A C 1
ATOM 3331 O O . GLY A 1 408 ? -6.783 -7.460 -7.869 1.00 98.06 408 GLY A O 1
ATOM 3332 N N . VAL A 1 409 ? -4.906 -7.391 -6.640 1.00 98.38 409 VAL A N 1
ATOM 3333 C CA . VAL A 1 409 ? -5.230 -8.543 -5.792 1.00 98.38 409 VAL A CA 1
ATOM 3334 C C . VAL A 1 409 ? -5.609 -8.016 -4.409 1.00 98.38 409 VAL A C 1
ATOM 3336 O O . VAL A 1 409 ? -4.759 -7.609 -3.614 1.00 98.38 409 VAL A O 1
ATOM 3339 N N . HIS A 1 410 ? -6.909 -7.973 -4.134 1.00 97.88 410 HIS A N 1
ATOM 3340 C CA . HIS A 1 410 ? -7.465 -7.560 -2.853 1.00 97.88 410 HIS A CA 1
ATOM 3341 C C . HIS A 1 410 ? -7.483 -8.757 -1.903 1.00 97.88 410 HIS A C 1
ATOM 3343 O O . HIS A 1 41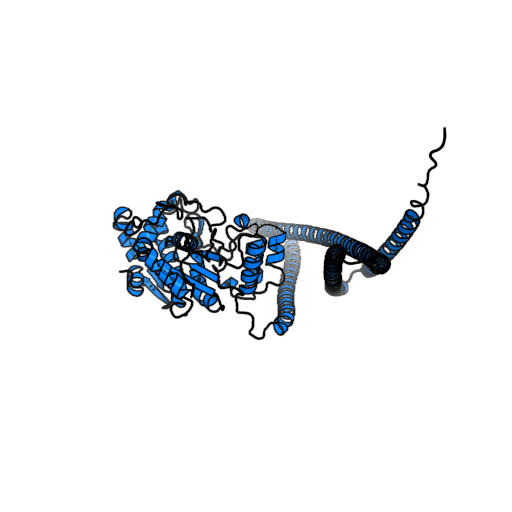0 ? -8.270 -9.681 -2.087 1.00 97.88 410 HIS A O 1
ATOM 3349 N N . ILE A 1 411 ? -6.644 -8.737 -0.867 1.00 97.19 411 ILE A N 1
ATOM 3350 C CA . ILE A 1 411 ? -6.719 -9.720 0.215 1.00 97.19 411 ILE A CA 1
ATOM 3351 C C . ILE A 1 411 ? -7.510 -9.166 1.396 1.00 97.19 411 ILE A C 1
ATOM 3353 O O . ILE A 1 411 ? -7.266 -8.057 1.868 1.00 97.19 411 ILE A O 1
ATOM 3357 N N . ILE A 1 412 ? -8.437 -9.963 1.903 1.00 95.69 412 ILE A N 1
ATOM 3358 C CA . ILE A 1 412 ? -9.303 -9.616 3.027 1.00 95.69 412 ILE A CA 1
ATOM 3359 C C . ILE A 1 412 ? -9.249 -10.731 4.077 1.00 95.69 412 ILE A C 1
ATOM 3361 O O . ILE A 1 412 ? -8.949 -11.885 3.779 1.00 95.69 412 ILE A O 1
ATOM 3365 N N . ARG A 1 413 ? -9.467 -10.366 5.339 1.00 95.06 413 ARG A N 1
ATOM 3366 C CA . ARG A 1 413 ? -9.370 -11.242 6.513 1.00 95.06 413 ARG A CA 1
ATOM 3367 C C . ARG A 1 413 ? -10.478 -10.896 7.491 1.00 95.06 413 ARG A C 1
ATOM 3369 O O . ARG A 1 413 ? -10.847 -9.724 7.556 1.00 95.06 413 ARG A O 1
ATOM 3376 N N . ASP A 1 414 ? -10.918 -11.862 8.294 1.00 95.06 414 ASP A N 1
ATOM 3377 C CA . ASP A 1 414 ? -11.849 -11.621 9.399 1.00 95.06 414 ASP A CA 1
ATOM 3378 C C . ASP A 1 414 ? -11.405 -10.403 10.249 1.00 95.06 414 ASP A C 1
ATOM 3380 O O . ASP A 1 414 ? -10.281 -10.381 10.778 1.00 95.06 414 ASP A O 1
ATOM 3384 N N . PRO A 1 415 ? -12.258 -9.369 10.401 1.00 95.56 415 PRO A N 1
ATOM 3385 C CA . PRO A 1 415 ? -11.892 -8.158 11.130 1.00 95.56 415 PRO A CA 1
ATOM 3386 C C . PRO A 1 415 ? -11.585 -8.426 12.610 1.00 95.56 415 PRO A C 1
ATOM 3388 O O . PRO A 1 415 ? -10.797 -7.693 13.208 1.00 95.56 415 PRO A O 1
ATOM 3391 N N . ARG A 1 416 ? -12.142 -9.486 13.211 1.00 95.81 416 ARG A N 1
ATOM 3392 C CA . ARG A 1 416 ? -11.852 -9.888 14.597 1.00 95.81 416 ARG A CA 1
ATOM 3393 C C . ARG A 1 416 ? -10.409 -10.360 14.735 1.00 95.81 416 ARG A C 1
ATOM 3395 O O . ARG A 1 416 ? -9.707 -9.942 15.656 1.00 95.81 416 ARG A O 1
ATOM 3402 N N . ASP A 1 417 ? -9.935 -11.166 13.787 1.00 95.44 417 ASP A N 1
ATOM 3403 C CA . ASP A 1 417 ? -8.541 -11.612 13.745 1.00 95.44 417 ASP A CA 1
ATOM 3404 C C . ASP A 1 417 ? -7.578 -10.466 13.408 1.00 95.44 417 ASP A C 1
ATOM 3406 O O . ASP A 1 417 ? -6.470 -10.399 13.953 1.00 95.44 417 ASP A O 1
ATOM 3410 N N . ALA A 1 418 ? -7.997 -9.536 12.543 1.00 94.75 418 ALA A N 1
ATOM 3411 C CA . ALA A 1 418 ? -7.232 -8.329 12.242 1.00 94.75 418 ALA A CA 1
ATOM 3412 C C . ALA A 1 418 ? -7.053 -7.438 13.487 1.00 94.75 418 ALA A C 1
ATOM 3414 O O . ALA A 1 418 ? -5.944 -6.948 13.737 1.00 94.75 418 ALA A O 1
ATOM 3415 N N . VAL A 1 419 ? -8.112 -7.279 14.292 1.00 95.81 419 VAL A N 1
ATOM 3416 C CA . VAL A 1 419 ? -8.093 -6.565 15.580 1.00 95.81 419 VAL A CA 1
ATOM 3417 C C . VAL A 1 419 ? -7.212 -7.276 16.603 1.00 95.81 419 VAL A C 1
ATOM 3419 O O . VAL A 1 419 ? -6.344 -6.628 17.187 1.00 95.81 419 VAL A O 1
ATOM 3422 N N . ALA A 1 420 ? -7.363 -8.591 16.779 1.00 95.19 420 ALA A N 1
ATOM 3423 C CA . ALA A 1 420 ? -6.518 -9.380 17.680 1.00 95.19 420 ALA A CA 1
ATOM 3424 C C . ALA A 1 420 ? -5.028 -9.232 17.328 1.00 95.19 420 ALA A C 1
ATOM 3426 O O . ALA A 1 420 ? -4.192 -8.912 18.176 1.00 95.19 420 ALA A O 1
ATOM 3427 N N . SER A 1 421 ? -4.702 -9.337 16.035 1.00 92.75 421 SER A N 1
ATOM 3428 C CA . SER A 1 421 ? -3.345 -9.111 15.534 1.00 92.75 421 SER A CA 1
ATOM 3429 C C . SER A 1 421 ? -2.840 -7.689 15.796 1.00 92.75 421 SER A C 1
ATOM 3431 O O . SER A 1 421 ? -1.657 -7.494 16.077 1.00 92.75 421 SER A O 1
ATOM 3433 N N . MET A 1 422 ? -3.705 -6.681 15.699 1.00 91.25 422 MET A N 1
ATOM 3434 C CA . MET A 1 422 ? -3.311 -5.295 15.918 1.00 91.25 422 MET A CA 1
ATOM 3435 C C . MET A 1 422 ? -3.087 -4.977 17.405 1.00 91.25 422 MET A C 1
ATOM 3437 O O . MET A 1 422 ? -2.080 -4.356 17.749 1.00 91.25 422 MET A O 1
ATOM 3441 N N . LEU A 1 423 ? -3.957 -5.462 18.296 1.00 92.62 423 LEU A N 1
ATOM 3442 C CA . LEU A 1 423 ? -3.795 -5.316 19.746 1.00 92.62 423 LEU A CA 1
ATOM 3443 C C . LEU A 1 423 ? -2.497 -5.971 20.239 1.00 92.62 423 LEU A C 1
ATOM 3445 O O . LEU A 1 423 ? -1.750 -5.352 20.998 1.00 92.62 423 LEU A O 1
ATOM 3449 N N . ALA A 1 424 ? -2.160 -7.164 19.735 1.00 90.12 424 ALA A N 1
ATOM 3450 C CA . ALA A 1 424 ? -0.910 -7.850 20.072 1.00 90.12 424 ALA A CA 1
ATOM 3451 C C . ALA A 1 424 ? 0.349 -7.053 19.670 1.00 90.12 424 ALA A C 1
ATOM 3453 O O . ALA A 1 424 ? 1.374 -7.104 20.359 1.00 90.12 424 ALA A O 1
ATOM 3454 N N . ARG A 1 425 ? 0.271 -6.283 18.574 1.00 85.38 425 ARG A N 1
ATOM 3455 C CA . ARG A 1 425 ? 1.369 -5.443 18.068 1.00 85.38 425 ARG A CA 1
ATOM 3456 C C . ARG A 1 425 ? 1.464 -4.071 18.719 1.00 85.38 425 ARG A C 1
ATOM 3458 O O . ARG A 1 425 ? 2.545 -3.484 18.693 1.00 85.38 425 ARG A O 1
ATOM 3465 N N . ARG A 1 426 ? 0.370 -3.558 19.294 1.00 84.19 426 ARG A N 1
ATOM 3466 C CA . ARG A 1 426 ? 0.269 -2.189 19.831 1.00 84.19 426 ARG A CA 1
ATOM 3467 C C . ARG A 1 426 ? 1.455 -1.814 20.718 1.00 84.19 426 ARG A C 1
ATOM 3469 O O . ARG A 1 426 ? 2.053 -0.762 20.529 1.00 84.19 426 ARG A O 1
ATOM 3476 N N . LYS A 1 427 ? 1.833 -2.704 21.640 1.00 80.81 427 LYS A N 1
ATOM 3477 C CA . LYS A 1 427 ? 2.929 -2.490 22.603 1.00 80.81 427 LYS A CA 1
ATOM 3478 C C . LYS A 1 427 ? 4.309 -2.273 21.966 1.00 80.81 427 LYS A C 1
ATOM 3480 O O . LYS A 1 427 ? 5.202 -1.762 22.626 1.00 80.81 427 LYS A O 1
ATOM 3485 N N . TYR A 1 428 ? 4.484 -2.642 20.698 1.00 79.56 428 TYR A N 1
ATOM 3486 C CA . TYR A 1 428 ? 5.735 -2.470 19.954 1.00 79.56 428 TYR A CA 1
ATOM 3487 C C . TYR A 1 428 ? 5.706 -1.284 18.986 1.00 79.56 428 TYR A C 1
ATOM 3489 O O . TYR A 1 428 ? 6.690 -1.027 18.295 1.00 79.56 428 TYR A O 1
ATOM 3497 N N . GLN A 1 429 ? 4.584 -0.569 18.903 1.00 76.62 429 GLN A N 1
ATOM 3498 C CA . GLN A 1 429 ? 4.406 0.555 17.995 1.00 76.62 429 GLN A CA 1
ATOM 3499 C C . GLN A 1 429 ? 4.332 1.832 18.822 1.00 76.62 429 GLN A C 1
ATOM 3501 O O . GLN A 1 429 ? 3.309 2.117 19.432 1.00 76.62 429 GLN A O 1
ATOM 3506 N N . ALA A 1 430 ? 5.417 2.614 18.820 1.00 70.56 430 ALA A N 1
ATOM 3507 C CA . ALA A 1 430 ? 5.563 3.820 19.644 1.00 70.56 430 ALA A CA 1
ATOM 3508 C C . ALA A 1 430 ? 4.405 4.827 19.496 1.00 70.56 430 ALA A C 1
ATOM 3510 O O . ALA A 1 430 ? 4.105 5.572 20.418 1.00 70.56 430 ALA A O 1
ATOM 3511 N N . LEU A 1 431 ? 3.725 4.842 18.344 1.00 68.31 431 LEU A N 1
ATOM 3512 C CA . LEU A 1 431 ? 2.562 5.704 18.115 1.00 68.31 431 LEU A CA 1
ATOM 3513 C C . LEU A 1 431 ? 1.320 5.281 18.917 1.00 68.31 431 LEU A C 1
ATOM 3515 O O . LEU A 1 431 ? 0.431 6.108 19.132 1.00 68.31 431 LEU A O 1
ATOM 3519 N N . PHE A 1 432 ? 1.250 4.015 19.332 1.00 77.12 432 PHE A N 1
ATOM 3520 C CA . PHE A 1 432 ? 0.051 3.379 19.871 1.00 77.12 432 PHE A CA 1
ATOM 3521 C C . PHE A 1 432 ? 0.205 2.850 21.297 1.00 77.12 432 PHE A C 1
ATOM 3523 O O . PHE A 1 432 ? -0.764 2.318 21.832 1.00 77.12 432 PHE A O 1
ATOM 3530 N N . THR A 1 433 ? 1.372 2.999 21.933 1.00 77.00 433 THR A N 1
ATOM 3531 C CA . THR A 1 433 ? 1.614 2.484 23.293 1.00 77.00 433 THR A CA 1
ATOM 3532 C C . THR A 1 433 ? 0.614 3.018 24.317 1.00 77.00 433 THR A C 1
ATOM 3534 O O . THR A 1 433 ? 0.185 2.261 25.181 1.00 77.00 433 THR A O 1
ATOM 3537 N N . ASP A 1 434 ? 0.171 4.268 24.154 1.00 82.50 434 ASP A N 1
ATOM 3538 C CA . ASP A 1 434 ? -0.683 4.970 25.125 1.00 82.50 434 ASP A CA 1
ATOM 3539 C C . ASP A 1 434 ? -2.168 5.005 24.718 1.00 82.50 434 ASP A C 1
ATOM 3541 O O . ASP A 1 434 ? -2.941 5.823 25.216 1.00 82.50 434 ASP A O 1
ATOM 3545 N N . ILE A 1 435 ? -2.576 4.168 23.760 1.00 85.00 435 ILE A N 1
ATOM 3546 C CA . ILE A 1 435 ? -3.958 4.108 23.266 1.00 85.00 435 ILE A CA 1
ATOM 3547 C C . ILE A 1 435 ? -4.702 2.975 23.972 1.00 85.00 435 ILE A C 1
ATOM 3549 O O . ILE A 1 435 ? -4.197 1.853 24.043 1.00 85.00 435 ILE A O 1
ATOM 3553 N N . SER A 1 436 ? -5.924 3.235 24.449 1.00 90.44 436 SER A N 1
ATOM 3554 C CA . SER A 1 436 ? -6.759 2.203 25.077 1.00 90.44 436 SER A CA 1
ATOM 3555 C C . SER A 1 436 ? -7.127 1.087 24.092 1.00 90.44 436 SER A C 1
ATOM 3557 O O . SER A 1 436 ? -7.109 1.276 22.875 1.00 90.44 436 SER A O 1
ATOM 3559 N N . ASP A 1 437 ? -7.479 -0.098 24.598 1.00 92.62 437 ASP A N 1
ATOM 3560 C CA . ASP A 1 437 ? -7.968 -1.194 23.746 1.00 92.62 437 ASP A CA 1
ATOM 3561 C C . ASP A 1 437 ? -9.179 -0.748 22.926 1.00 92.62 437 ASP A C 1
ATOM 3563 O O . ASP A 1 437 ? -9.248 -1.004 21.728 1.00 92.62 437 ASP A O 1
ATOM 3567 N N . GLU A 1 438 ? -10.094 -0.010 23.554 1.00 91.81 438 GLU A N 1
ATOM 3568 C CA . GLU A 1 438 ? -11.318 0.466 22.919 1.00 91.81 438 GLU A CA 1
ATOM 3569 C C . GLU A 1 438 ? -11.023 1.415 21.748 1.00 91.81 438 GLU A C 1
ATOM 3571 O O . GLU A 1 438 ? -11.603 1.274 20.668 1.00 91.81 438 GLU A O 1
ATOM 3576 N N . GLU A 1 439 ? -10.096 2.357 21.929 1.00 89.12 439 GLU A N 1
ATOM 3577 C CA . GLU A 1 439 ? -9.685 3.272 20.864 1.00 89.12 439 GLU A CA 1
ATOM 3578 C C . GLU A 1 439 ? -8.929 2.519 19.759 1.00 89.12 439 GLU A C 1
ATOM 3580 O O . GLU A 1 439 ? -9.211 2.731 18.578 1.00 89.12 439 GLU A O 1
ATOM 3585 N N . MET A 1 440 ? -8.061 1.563 20.111 1.00 90.75 440 MET A N 1
ATOM 3586 C CA . MET A 1 440 ? -7.335 0.750 19.132 1.00 90.75 440 MET A CA 1
ATOM 3587 C C . MET A 1 440 ? -8.270 -0.121 18.285 1.00 90.75 440 MET A C 1
ATOM 3589 O O . MET A 1 440 ? -8.104 -0.194 17.065 1.00 90.75 440 MET A O 1
ATOM 3593 N N . ILE A 1 441 ? -9.276 -0.745 18.905 1.00 94.06 441 ILE A N 1
ATOM 3594 C CA . ILE A 1 441 ? -10.318 -1.518 18.218 1.00 94.06 441 ILE A CA 1
ATOM 3595 C C . ILE A 1 441 ? -11.048 -0.618 17.219 1.00 94.06 441 ILE A C 1
ATOM 3597 O O . ILE A 1 441 ? -11.119 -0.948 16.036 1.00 94.06 441 ILE A O 1
ATOM 3601 N N . SER A 1 442 ? -11.519 0.556 17.660 1.00 90.56 442 SER A N 1
ATOM 3602 C CA . SER A 1 442 ? -12.246 1.487 16.788 1.00 90.56 442 SER A CA 1
ATOM 3603 C C . SER A 1 442 ? -11.399 1.952 15.599 1.00 90.56 442 SER A C 1
ATOM 3605 O O . SER A 1 442 ? -11.878 1.953 14.465 1.00 90.56 442 SER A O 1
ATOM 3607 N N . LEU A 1 443 ? -10.134 2.321 15.828 1.00 87.94 443 LEU A N 1
ATOM 3608 C CA . LEU A 1 443 ? -9.227 2.762 14.764 1.00 87.94 443 LEU A CA 1
ATOM 3609 C C . LEU A 1 443 ? -8.919 1.641 13.769 1.00 87.94 443 LEU A C 1
ATOM 3611 O O . LEU A 1 443 ? -8.939 1.876 12.560 1.00 87.94 443 LEU A O 1
ATOM 3615 N N . THR A 1 444 ? -8.676 0.428 14.271 1.00 91.50 444 THR A N 1
ATOM 3616 C CA . THR A 1 444 ? -8.384 -0.743 13.436 1.00 91.50 444 THR A CA 1
ATOM 3617 C C . THR A 1 444 ? -9.570 -1.079 12.543 1.00 91.50 444 THR A C 1
ATOM 3619 O O . THR A 1 444 ? -9.391 -1.240 11.340 1.00 91.50 444 THR A O 1
ATOM 3622 N N . LEU A 1 445 ? -10.785 -1.115 13.098 1.00 93.44 445 LEU A N 1
ATOM 3623 C CA . LEU A 1 445 ? -12.002 -1.423 12.344 1.00 93.44 445 LEU A CA 1
ATOM 3624 C C . LEU A 1 445 ? -12.337 -0.342 11.321 1.00 93.44 445 LEU A C 1
ATOM 3626 O O . LEU A 1 445 ? -12.662 -0.667 10.183 1.00 93.44 445 LEU A O 1
ATOM 3630 N N . LYS A 1 446 ? -12.185 0.940 11.678 1.00 88.44 446 LYS A N 1
ATOM 3631 C CA . LYS A 1 446 ? -12.362 2.048 10.729 1.00 88.44 446 LYS A CA 1
ATOM 3632 C C . LYS A 1 446 ? -11.394 1.938 9.561 1.00 88.44 446 LYS A C 1
ATOM 3634 O O . LYS A 1 446 ? -11.825 2.060 8.419 1.00 88.44 446 LYS A O 1
ATOM 3639 N N . GLN A 1 447 ? -10.111 1.689 9.822 1.00 89.19 447 GLN A N 1
ATOM 3640 C CA . GLN A 1 447 ? -9.123 1.521 8.757 1.00 89.19 447 GLN A CA 1
ATOM 3641 C C . GLN A 1 447 ? -9.417 0.280 7.906 1.00 89.19 447 GLN A C 1
ATOM 3643 O O . GLN A 1 447 ? -9.422 0.378 6.682 1.00 89.19 447 GLN A O 1
ATOM 3648 N N . TRP A 1 448 ? -9.677 -0.864 8.543 1.00 92.81 448 TRP A N 1
ATOM 3649 C CA . TRP A 1 448 ? -9.990 -2.122 7.866 1.00 92.81 448 TRP A CA 1
ATOM 3650 C C . TRP A 1 448 ? -11.206 -1.965 6.942 1.00 92.81 448 TRP A C 1
ATOM 3652 O O . TRP A 1 448 ? -11.096 -2.233 5.748 1.00 92.81 448 TRP A O 1
ATOM 3662 N N . ALA A 1 449 ? -12.318 -1.424 7.451 1.00 91.56 449 ALA A N 1
ATOM 3663 C CA . ALA A 1 449 ? -13.538 -1.223 6.673 1.00 91.56 449 ALA A CA 1
ATOM 3664 C C . ALA A 1 449 ? -13.341 -0.198 5.552 1.00 91.56 449 ALA A C 1
ATOM 3666 O O . ALA A 1 449 ? -13.753 -0.438 4.423 1.00 91.56 449 ALA A O 1
ATOM 3667 N N . THR A 1 450 ? -12.654 0.915 5.831 1.00 88.31 450 THR A N 1
ATOM 3668 C CA . THR A 1 450 ? -12.398 1.957 4.824 1.00 88.31 450 THR A CA 1
ATOM 3669 C C . THR A 1 450 ? -11.603 1.423 3.636 1.00 88.31 450 THR A C 1
ATOM 3671 O O . THR A 1 450 ? -11.964 1.680 2.487 1.00 88.31 450 THR A O 1
ATOM 3674 N N . LEU A 1 451 ? -10.524 0.680 3.901 1.00 91.50 451 LEU A N 1
ATOM 3675 C CA . LEU A 1 451 ? -9.673 0.129 2.848 1.00 91.50 451 LEU A CA 1
ATOM 3676 C C . LEU A 1 451 ? -10.418 -0.935 2.037 1.00 91.50 451 LEU A C 1
ATOM 3678 O O . LEU A 1 451 ? -10.442 -0.842 0.812 1.00 91.50 451 LEU A O 1
ATOM 3682 N N . ASN A 1 452 ? -11.088 -1.878 2.702 1.00 93.06 452 ASN A N 1
ATOM 3683 C CA . ASN A 1 452 ? -11.811 -2.943 2.008 1.00 93.06 452 ASN A CA 1
ATOM 3684 C C . ASN A 1 452 ? -12.991 -2.392 1.194 1.00 93.06 452 ASN A C 1
ATOM 3686 O O . ASN A 1 452 ? -13.123 -2.732 0.024 1.00 93.06 452 ASN A O 1
ATOM 3690 N N . ALA A 1 453 ? -13.799 -1.486 1.758 1.00 91.00 453 ALA A N 1
ATOM 3691 C CA . ALA A 1 453 ? -14.909 -0.854 1.037 1.00 91.00 453 ALA A CA 1
ATOM 3692 C C . ALA A 1 453 ? -14.431 -0.065 -0.189 1.00 91.00 453 ALA A C 1
ATOM 3694 O O . ALA A 1 453 ? -15.091 -0.049 -1.224 1.00 91.00 453 ALA A O 1
ATOM 3695 N N . SER A 1 454 ? -13.266 0.583 -0.092 1.00 90.19 454 SER A N 1
ATOM 3696 C CA . SER A 1 454 ? -12.683 1.288 -1.236 1.00 90.19 454 SER A CA 1
ATOM 3697 C C . SER A 1 454 ? -12.236 0.322 -2.334 1.00 90.19 454 SER A C 1
ATOM 3699 O O . SER A 1 454 ? -12.477 0.599 -3.506 1.00 90.19 454 SER A O 1
ATOM 3701 N N . ALA A 1 455 ? -11.649 -0.823 -1.973 1.00 93.75 455 ALA A N 1
ATOM 3702 C CA . ALA A 1 455 ? -11.281 -1.852 -2.941 1.00 93.75 455 ALA A CA 1
ATOM 3703 C C . ALA A 1 455 ? -12.509 -2.508 -3.593 1.00 93.75 455 ALA A C 1
ATOM 3705 O O . ALA A 1 455 ? -12.496 -2.743 -4.800 1.00 93.75 455 ALA A O 1
ATOM 3706 N N . PHE A 1 456 ? -13.591 -2.737 -2.841 1.00 92.94 456 PHE A N 1
ATOM 3707 C CA . PHE A 1 456 ? -14.824 -3.338 -3.366 1.00 92.94 456 PHE A CA 1
ATOM 3708 C C . PHE A 1 456 ? -15.516 -2.505 -4.447 1.00 92.94 456 PHE A C 1
ATOM 3710 O O . PHE A 1 456 ? -16.148 -3.074 -5.333 1.00 92.94 456 PHE A O 1
ATOM 3717 N N . LYS A 1 457 ? -15.299 -1.186 -4.492 1.00 92.31 457 LYS A N 1
ATOM 3718 C CA . LYS A 1 457 ? -15.743 -0.352 -5.624 1.00 92.31 457 LYS A CA 1
ATOM 3719 C C . LYS A 1 457 ? -15.193 -0.813 -6.977 1.00 92.31 457 LYS A C 1
ATOM 3721 O O . LYS A 1 457 ? -15.775 -0.496 -8.008 1.00 92.31 457 LYS A O 1
ATOM 3726 N N . ALA A 1 458 ? -14.082 -1.550 -6.984 1.00 94.50 458 ALA A N 1
ATOM 3727 C CA . ALA A 1 458 ? -13.495 -2.118 -8.188 1.00 94.50 458 ALA A CA 1
ATOM 3728 C C . ALA A 1 458 ? -13.857 -3.598 -8.418 1.00 94.50 458 ALA A C 1
ATOM 3730 O O . ALA A 1 458 ? -13.308 -4.203 -9.333 1.00 94.50 458 ALA A O 1
ATOM 3731 N N . LYS A 1 459 ? -14.785 -4.188 -7.644 1.00 93.69 459 LYS A N 1
ATOM 3732 C CA . LYS A 1 459 ? -15.080 -5.636 -7.673 1.00 93.69 459 LYS A CA 1
ATOM 3733 C C . LYS A 1 459 ? -15.536 -6.180 -9.029 1.00 93.69 459 LYS A C 1
ATOM 3735 O O . LYS A 1 459 ? -15.334 -7.354 -9.308 1.00 93.69 459 LYS A O 1
ATOM 3740 N N . ASN A 1 460 ? -16.132 -5.323 -9.857 1.00 94.50 460 ASN A N 1
ATOM 3741 C CA . ASN A 1 460 ? -16.612 -5.671 -11.196 1.00 94.50 460 ASN A CA 1
ATOM 3742 C C . ASN A 1 460 ? -15.564 -5.412 -12.297 1.00 94.50 460 ASN A C 1
ATOM 3744 O O . ASN A 1 460 ? -15.855 -5.595 -13.477 1.00 94.50 460 ASN A O 1
ATOM 3748 N N . ASN A 1 461 ? -14.364 -4.937 -11.948 1.00 97.19 461 ASN A N 1
ATOM 3749 C CA . ASN A 1 461 ? -13.282 -4.740 -12.907 1.00 97.19 461 ASN A CA 1
ATOM 3750 C C . ASN A 1 461 ? -12.613 -6.092 -13.217 1.00 97.19 461 ASN A C 1
ATOM 3752 O O . ASN A 1 461 ? -12.281 -6.840 -12.305 1.00 97.19 461 ASN A O 1
ATOM 3756 N N . HIS A 1 462 ? -12.370 -6.395 -14.494 1.00 97.19 462 HIS A N 1
ATOM 3757 C CA . HIS A 1 462 ? -11.743 -7.658 -14.913 1.00 97.19 462 HIS A CA 1
ATOM 3758 C C . HIS A 1 462 ? -10.308 -7.842 -14.392 1.00 97.19 462 HIS A C 1
ATOM 3760 O O . HIS A 1 462 ? -9.844 -8.971 -14.303 1.00 97.19 462 HIS A O 1
ATOM 3766 N N . ASN A 1 463 ? -9.622 -6.757 -14.018 1.00 97.75 463 ASN A N 1
ATOM 3767 C CA . ASN A 1 463 ? -8.291 -6.771 -13.409 1.00 97.75 463 ASN A CA 1
ATOM 3768 C C . ASN A 1 463 ? -8.338 -6.749 -11.870 1.00 97.75 463 ASN A C 1
ATOM 3770 O O . ASN A 1 463 ? -7.332 -6.440 -11.229 1.00 97.75 463 ASN A O 1
ATOM 3774 N N . TYR A 1 464 ? -9.484 -7.056 -11.259 1.00 98.19 464 TYR A N 1
ATOM 3775 C CA . TYR A 1 464 ? -9.643 -7.189 -9.813 1.00 98.19 464 TYR A CA 1
ATOM 3776 C C . TYR A 1 464 ? -9.836 -8.657 -9.413 1.00 98.19 464 TYR A C 1
ATOM 3778 O O . TYR A 1 464 ? -10.706 -9.342 -9.947 1.00 98.19 464 TYR A O 1
ATOM 3786 N N . LEU A 1 465 ? -9.089 -9.114 -8.405 1.00 98.12 465 LEU A N 1
ATOM 3787 C CA . LEU A 1 465 ? -9.264 -10.426 -7.783 1.00 98.12 465 LEU A CA 1
ATOM 3788 C C . LEU A 1 465 ? -9.379 -10.298 -6.262 1.00 98.12 465 LEU A C 1
ATOM 3790 O O . LEU A 1 465 ? -8.534 -9.674 -5.621 1.00 98.12 465 LEU A O 1
ATOM 3794 N N . LEU A 1 466 ? -10.393 -10.940 -5.680 1.00 97.44 466 LEU A N 1
ATOM 3795 C CA . LEU A 1 466 ? -10.568 -11.054 -4.232 1.00 97.44 466 LEU A CA 1
ATOM 3796 C C . LEU A 1 466 ? -9.958 -12.360 -3.709 1.00 97.44 466 LEU A C 1
ATOM 3798 O O . LEU A 1 466 ? -10.260 -13.437 -4.215 1.00 97.44 466 LEU A O 1
ATOM 3802 N N . VAL A 1 467 ? -9.166 -12.272 -2.643 1.00 97.12 467 VAL A N 1
ATOM 3803 C CA . VAL A 1 467 ? -8.561 -13.412 -1.946 1.00 97.12 467 VAL A CA 1
ATOM 3804 C C . VAL A 1 467 ? -8.919 -13.349 -0.463 1.00 97.12 467 VAL A C 1
ATOM 3806 O O . VAL A 1 467 ? -8.689 -12.338 0.198 1.00 97.12 467 VAL A O 1
ATOM 3809 N N . LYS A 1 468 ? -9.439 -14.446 0.095 1.00 96.25 468 LYS A N 1
ATOM 3810 C CA . LYS A 1 468 ? -9.617 -14.578 1.546 1.00 96.25 468 LYS A CA 1
ATOM 3811 C C . LYS A 1 468 ? -8.316 -15.070 2.177 1.00 96.25 468 LYS A C 1
ATOM 3813 O O . LYS A 1 468 ? -7.751 -16.072 1.739 1.00 96.25 468 LYS A O 1
ATOM 3818 N N . TYR A 1 469 ? -7.844 -14.387 3.216 1.00 95.81 469 TYR A N 1
ATOM 3819 C CA . TYR A 1 469 ? -6.661 -14.781 3.984 1.00 95.81 469 TYR A CA 1
ATOM 3820 C C . TYR A 1 469 ? -6.787 -16.208 4.521 1.00 95.81 469 TYR A C 1
ATOM 3822 O O . TYR A 1 469 ? -5.830 -16.977 4.485 1.00 95.81 469 TYR A O 1
ATOM 3830 N N . GLU A 1 470 ? -7.978 -16.568 4.987 1.00 95.50 470 GLU A N 1
ATOM 3831 C CA . GLU A 1 470 ? -8.288 -17.880 5.539 1.00 95.50 470 GLU A CA 1
ATOM 3832 C C . GLU A 1 470 ? -8.098 -18.978 4.484 1.00 95.50 470 GLU A C 1
ATOM 3834 O O . GLU A 1 470 ? -7.450 -19.988 4.755 1.00 95.50 470 GLU A O 1
ATOM 3839 N N . ASP A 1 471 ? -8.568 -18.759 3.254 1.00 96.12 471 ASP A N 1
ATOM 3840 C CA . ASP A 1 471 ? -8.333 -19.696 2.155 1.00 96.12 471 ASP A CA 1
ATOM 3841 C C . ASP A 1 471 ? -6.862 -19.722 1.728 1.00 96.12 471 ASP A C 1
ATOM 3843 O O . ASP A 1 471 ? -6.341 -20.798 1.436 1.00 96.12 471 ASP A O 1
ATOM 3847 N N . LEU A 1 472 ? -6.168 -18.576 1.732 1.00 95.56 472 LEU A N 1
ATOM 3848 C CA . LEU A 1 472 ? -4.738 -18.513 1.419 1.00 95.56 472 LEU A CA 1
ATOM 3849 C C . LEU A 1 472 ? -3.921 -19.400 2.363 1.00 95.56 472 LEU A C 1
ATOM 3851 O O . LEU A 1 472 ? -3.033 -20.113 1.907 1.00 95.56 472 LEU A O 1
ATOM 3855 N N . VAL A 1 473 ? -4.201 -19.375 3.667 1.00 94.56 473 VAL A N 1
ATOM 3856 C CA . VAL A 1 473 ? -3.417 -20.160 4.634 1.00 94.56 473 VAL A CA 1
ATOM 3857 C C . VAL A 1 473 ? -3.878 -21.609 4.772 1.00 94.56 473 VAL A C 1
ATOM 3859 O O . VAL A 1 473 ? -3.077 -22.455 5.159 1.00 94.56 473 VAL A O 1
ATOM 3862 N N . LEU A 1 474 ? -5.139 -21.919 4.449 1.00 94.44 474 LEU A N 1
ATOM 3863 C CA . LEU A 1 474 ? -5.670 -23.288 4.491 1.00 94.44 474 LEU A CA 1
ATOM 3864 C C . LEU A 1 474 ? -5.442 -24.061 3.186 1.00 94.44 474 LEU A C 1
ATOM 3866 O O . LEU A 1 474 ? -5.310 -25.282 3.210 1.00 94.44 474 LEU A O 1
ATOM 3870 N N . LYS A 1 475 ? -5.431 -23.371 2.040 1.00 95.31 475 LYS A N 1
ATOM 3871 C CA . LYS A 1 475 ? -5.353 -23.961 0.693 1.00 95.31 475 LYS A CA 1
ATOM 3872 C C . LYS A 1 475 ? -4.374 -23.179 -0.200 1.00 95.31 475 LYS A C 1
ATOM 3874 O O . LYS A 1 475 ? -4.744 -22.782 -1.310 1.00 95.31 475 LYS A O 1
ATOM 3879 N N . PRO A 1 476 ? -3.119 -22.964 0.232 1.00 92.25 476 PRO A N 1
ATOM 3880 C CA . PRO A 1 476 ? -2.210 -22.029 -0.425 1.00 92.25 476 PRO A CA 1
ATOM 3881 C C . PRO A 1 476 ? -1.955 -22.344 -1.894 1.00 92.25 476 PRO A C 1
ATOM 3883 O O . PRO A 1 476 ? -2.064 -21.455 -2.727 1.00 92.25 476 PRO A O 1
ATOM 3886 N N . GLN A 1 477 ? -1.691 -23.606 -2.241 1.00 90.94 477 GLN A N 1
ATOM 3887 C CA . GLN A 1 477 ? -1.421 -24.003 -3.628 1.00 90.94 477 GLN A CA 1
ATOM 3888 C C . GLN A 1 477 ? -2.598 -23.688 -4.559 1.00 90.94 477 GLN A C 1
ATOM 3890 O O . GLN A 1 477 ? -2.395 -23.145 -5.640 1.00 90.94 477 GLN A O 1
ATOM 3895 N N . LYS A 1 478 ? -3.833 -23.961 -4.114 1.00 94.38 478 LYS A N 1
ATOM 3896 C CA . LYS A 1 478 ? -5.049 -23.664 -4.881 1.00 94.38 478 LYS A CA 1
ATOM 3897 C C . LYS A 1 478 ? -5.225 -22.159 -5.086 1.00 94.38 478 LYS A C 1
ATOM 3899 O O . LYS A 1 478 ? -5.548 -21.729 -6.187 1.00 94.38 478 LYS A O 1
ATOM 3904 N N . ILE A 1 479 ? -5.018 -21.369 -4.032 1.00 96.00 479 ILE A N 1
ATOM 3905 C CA . ILE A 1 479 ? -5.171 -19.912 -4.103 1.00 96.00 479 ILE A CA 1
ATOM 3906 C C . ILE A 1 479 ? -4.089 -19.287 -4.981 1.00 96.00 479 ILE A C 1
ATOM 3908 O O . ILE A 1 479 ? -4.412 -18.477 -5.845 1.00 96.00 479 ILE A O 1
ATOM 3912 N N . ILE A 1 480 ? -2.832 -19.711 -4.846 1.00 93.75 480 ILE A N 1
ATOM 3913 C CA . ILE A 1 480 ? -1.753 -19.250 -5.724 1.00 93.75 480 ILE A CA 1
ATOM 3914 C C . ILE A 1 480 ? -2.041 -19.624 -7.183 1.00 93.75 480 ILE A C 1
ATOM 3916 O O . ILE A 1 480 ? -1.968 -18.744 -8.032 1.00 93.75 480 ILE A O 1
ATOM 3920 N N . ALA A 1 481 ? -2.455 -20.861 -7.476 1.00 92.94 481 ALA A N 1
ATOM 3921 C CA . ALA A 1 481 ? -2.834 -21.257 -8.835 1.00 92.94 481 ALA A CA 1
ATOM 3922 C C . ALA A 1 481 ? -3.950 -20.365 -9.410 1.00 92.94 481 ALA A C 1
ATOM 3924 O O . ALA A 1 481 ? -3.789 -19.823 -10.496 1.00 92.94 481 ALA A O 1
ATOM 3925 N N . SER A 1 482 ? -5.012 -20.089 -8.641 1.00 95.69 482 SER A N 1
ATOM 3926 C CA . SER A 1 482 ? -6.087 -19.198 -9.108 1.00 95.69 482 SER A CA 1
ATOM 3927 C C . SER A 1 482 ? -5.633 -17.760 -9.379 1.00 95.69 482 SER A C 1
ATOM 3929 O O . SER A 1 482 ? -6.186 -17.099 -10.253 1.00 95.69 482 SER A O 1
ATOM 3931 N N . ILE A 1 483 ? -4.621 -17.266 -8.655 1.00 96.31 483 ILE A N 1
ATOM 3932 C CA . ILE A 1 483 ? -4.040 -15.944 -8.913 1.00 96.31 483 ILE A CA 1
ATOM 3933 C C . ILE A 1 483 ? -3.241 -15.968 -10.219 1.00 96.31 483 ILE A C 1
ATOM 3935 O O . ILE A 1 483 ? -3.287 -15.002 -10.971 1.00 96.31 483 ILE A O 1
ATOM 3939 N N . PHE A 1 484 ? -2.521 -17.053 -10.506 1.00 93.94 484 PHE A N 1
ATOM 3940 C CA . PHE A 1 484 ? -1.779 -17.210 -11.759 1.00 93.94 484 PHE A CA 1
ATOM 3941 C C . PHE A 1 484 ? -2.711 -17.296 -12.966 1.00 93.94 484 PHE A C 1
ATOM 3943 O O . PHE A 1 484 ? -2.468 -16.600 -13.951 1.00 93.94 484 PHE A O 1
ATOM 3950 N N . ASP A 1 485 ? -3.797 -18.062 -12.849 1.00 95.19 485 ASP A N 1
ATOM 3951 C CA . ASP A 1 485 ? -4.837 -18.149 -13.877 1.00 95.19 485 ASP A CA 1
ATOM 3952 C C . ASP A 1 485 ? -5.466 -16.772 -14.132 1.00 95.19 485 ASP A C 1
ATOM 3954 O O . ASP A 1 485 ? -5.563 -16.326 -15.272 1.00 95.19 485 ASP A O 1
ATOM 3958 N N . PHE A 1 486 ? -5.824 -16.050 -13.063 1.00 96.69 486 PHE A N 1
ATOM 3959 C CA . PHE A 1 486 ? -6.341 -14.680 -13.146 1.00 96.69 486 PHE A CA 1
ATOM 3960 C C . PHE A 1 486 ? -5.361 -13.717 -13.829 1.00 96.69 486 PHE A C 1
ATOM 3962 O O . PHE A 1 486 ? -5.769 -12.843 -14.591 1.00 96.69 486 PHE A O 1
ATOM 3969 N N . LEU A 1 487 ? -4.066 -13.865 -13.555 1.00 94.75 487 LEU A N 1
ATOM 3970 C CA . LEU A 1 487 ? -3.029 -13.029 -14.143 1.00 94.75 487 LEU A CA 1
ATOM 3971 C C . LEU A 1 487 ? -2.618 -13.483 -15.542 1.00 94.75 487 LEU A C 1
ATOM 3973 O O . LEU A 1 487 ? -1.743 -12.828 -16.104 1.00 94.75 487 LEU A O 1
ATOM 3977 N N . ASP A 1 488 ? -3.197 -14.549 -16.100 1.00 93.25 488 ASP A N 1
ATOM 3978 C CA . ASP A 1 488 ? -2.789 -15.156 -17.372 1.00 93.25 488 ASP A CA 1
ATOM 3979 C C . ASP A 1 488 ? -1.268 -15.391 -17.420 1.00 93.25 488 ASP A C 1
ATOM 3981 O O . ASP A 1 488 ? -0.516 -14.783 -18.193 1.00 93.25 488 ASP A O 1
ATOM 3985 N N . ILE A 1 489 ? -0.786 -16.187 -16.465 1.00 88.06 489 ILE A N 1
ATOM 3986 C CA . ILE A 1 489 ? 0.615 -16.588 -16.356 1.00 88.06 489 ILE A CA 1
ATOM 3987 C C . ILE A 1 489 ? 0.692 -18.097 -16.525 1.00 88.06 489 ILE A C 1
ATOM 3989 O O . ILE A 1 489 ? -0.053 -18.842 -15.896 1.00 88.06 489 ILE A O 1
ATOM 3993 N N . GLY A 1 490 ? 1.620 -18.526 -17.383 1.00 80.44 490 GLY A N 1
ATOM 3994 C CA . GLY A 1 490 ? 1.883 -19.932 -17.673 1.00 80.44 490 GLY A CA 1
ATOM 3995 C C . GLY A 1 490 ? 2.350 -20.752 -16.455 1.00 80.44 490 GLY A C 1
ATOM 3996 O O . GLY A 1 490 ? 2.301 -20.291 -15.315 1.00 80.44 490 GLY A O 1
ATOM 3997 N N . PRO A 1 491 ? 2.821 -21.991 -16.676 1.00 75.50 491 PRO A N 1
ATOM 3998 C CA . PRO A 1 491 ? 2.998 -22.977 -15.612 1.00 75.50 491 PRO A CA 1
ATOM 3999 C C . PRO A 1 491 ? 3.877 -22.476 -14.457 1.00 75.50 491 PRO A C 1
ATOM 4001 O O . PRO A 1 491 ? 4.916 -21.847 -14.665 1.00 75.50 491 PRO A O 1
ATOM 4004 N N . LEU A 1 492 ? 3.459 -22.811 -13.232 1.00 78.69 492 LEU A N 1
ATOM 4005 C CA . LEU A 1 492 ? 4.136 -22.461 -11.984 1.00 78.69 492 LEU A CA 1
ATOM 4006 C C . LEU A 1 492 ? 5.548 -23.060 -11.940 1.00 78.69 492 LEU A C 1
ATOM 4008 O O . LEU A 1 492 ? 5.722 -24.250 -11.680 1.00 78.69 492 LEU A O 1
ATOM 4012 N N . ILE A 1 493 ? 6.569 -22.226 -12.138 1.00 83.06 493 ILE A N 1
ATOM 4013 C CA . ILE A 1 493 ? 7.965 -22.602 -11.888 1.00 83.06 493 ILE A CA 1
ATOM 4014 C C . ILE A 1 493 ? 8.332 -22.102 -10.494 1.00 83.06 493 ILE A C 1
ATOM 4016 O O . ILE A 1 493 ? 8.494 -20.899 -10.291 1.00 83.06 493 ILE A O 1
ATOM 4020 N N . SER A 1 494 ? 8.445 -23.012 -9.528 1.00 84.31 494 SER A N 1
ATOM 4021 C CA . SER A 1 494 ? 8.832 -22.670 -8.158 1.00 84.31 494 SER A CA 1
ATOM 4022 C C . SER A 1 494 ? 10.329 -22.387 -8.040 1.00 84.31 494 SER A C 1
ATOM 4024 O O . SER A 1 494 ? 11.155 -23.097 -8.613 1.00 84.31 494 SER A O 1
ATOM 4026 N N . TYR A 1 495 ? 10.674 -21.418 -7.207 1.00 79.88 495 TYR A N 1
ATOM 4027 C CA . TYR A 1 495 ? 12.022 -21.139 -6.741 1.00 79.88 495 TYR A CA 1
ATOM 4028 C C . TYR A 1 495 ? 12.189 -21.534 -5.265 1.00 79.88 495 TYR A C 1
ATOM 4030 O O . TYR A 1 495 ? 11.195 -21.693 -4.550 1.00 79.88 495 TYR A O 1
ATOM 4038 N N . PRO A 1 496 ? 13.436 -21.652 -4.764 1.00 77.81 496 PRO A N 1
ATOM 4039 C CA . PRO A 1 496 ? 13.687 -21.730 -3.330 1.00 77.81 496 PRO A CA 1
ATOM 4040 C C . PRO A 1 496 ? 13.034 -20.557 -2.596 1.00 77.81 496 PRO A C 1
ATOM 4042 O O . PRO A 1 496 ? 13.081 -19.415 -3.070 1.00 77.81 496 PRO A O 1
ATOM 4045 N N . HIS A 1 497 ? 12.440 -20.843 -1.439 1.00 76.75 497 HIS A N 1
ATOM 4046 C CA . HIS A 1 497 ? 11.707 -19.854 -0.661 1.00 76.75 497 HIS A CA 1
ATOM 4047 C C . HIS A 1 497 ? 12.561 -18.609 -0.383 1.00 76.75 497 HIS A C 1
ATOM 4049 O O . HIS A 1 497 ? 13.695 -18.714 0.082 1.00 76.75 497 HIS A O 1
ATOM 4055 N N . GLY A 1 498 ? 12.019 -17.432 -0.700 1.00 75.62 498 GLY A N 1
ATOM 4056 C CA . GLY A 1 498 ? 12.670 -16.144 -0.451 1.00 75.62 498 GLY A CA 1
ATOM 4057 C C . GLY A 1 498 ? 13.767 -15.720 -1.434 1.00 75.62 498 GLY A C 1
ATOM 4058 O O . GLY A 1 498 ? 14.343 -14.649 -1.263 1.00 75.62 498 GLY A O 1
ATOM 4059 N N . SER A 1 499 ? 14.042 -16.499 -2.482 1.00 79.62 499 SER A N 1
ATOM 4060 C CA . SER A 1 499 ? 15.076 -16.163 -3.478 1.00 79.62 499 SER A CA 1
ATOM 4061 C C . SER A 1 499 ? 14.742 -14.953 -4.364 1.00 79.62 499 SER A C 1
ATOM 4063 O O . SER A 1 499 ? 15.659 -14.250 -4.783 1.00 79.62 499 SER A O 1
ATOM 4065 N N . ASN A 1 500 ? 13.457 -14.655 -4.596 1.00 84.94 500 ASN A N 1
ATOM 4066 C CA . ASN A 1 500 ? 13.006 -13.468 -5.342 1.00 84.94 500 ASN A CA 1
ATOM 4067 C C . ASN A 1 500 ? 12.387 -12.413 -4.420 1.00 84.94 500 ASN A C 1
ATOM 4069 O O . ASN A 1 500 ? 11.326 -11.839 -4.685 1.00 84.94 500 ASN A O 1
ATOM 4073 N N . ILE A 1 501 ? 13.054 -12.164 -3.302 1.00 85.62 501 ILE A N 1
ATOM 4074 C CA . ILE A 1 501 ? 12.718 -11.083 -2.390 1.00 85.62 501 ILE A CA 1
ATOM 4075 C C . ILE A 1 501 ? 13.907 -10.137 -2.350 1.00 85.62 501 ILE A C 1
ATOM 4077 O O . ILE A 1 501 ? 15.022 -10.558 -2.049 1.00 85.62 501 ILE A O 1
ATOM 4081 N N . PHE A 1 502 ? 13.678 -8.858 -2.635 1.00 84.62 502 PHE A N 1
ATOM 4082 C CA . PHE A 1 502 ? 14.705 -7.836 -2.459 1.00 84.62 502 PHE A CA 1
ATOM 4083 C C . PHE A 1 502 ? 14.425 -6.966 -1.237 1.00 84.62 502 PHE A C 1
ATOM 4085 O O . PHE A 1 502 ? 13.285 -6.797 -0.797 1.00 84.62 502 PHE A O 1
ATOM 4092 N N . GLY A 1 503 ? 15.488 -6.341 -0.735 1.00 78.69 503 GLY A N 1
ATOM 4093 C CA . GLY A 1 503 ? 15.419 -5.536 0.475 1.00 78.69 503 GLY A CA 1
ATOM 4094 C C . GLY A 1 503 ? 15.222 -6.394 1.722 1.00 78.69 503 GLY A C 1
ATOM 4095 O O . GLY A 1 503 ? 15.232 -7.624 1.684 1.00 78.69 503 GLY A O 1
ATOM 4096 N N . GLU A 1 504 ? 15.092 -5.728 2.861 1.00 72.38 504 GLU A N 1
ATOM 4097 C CA . GLU A 1 504 ? 15.017 -6.414 4.142 1.00 72.38 504 GLU A CA 1
ATOM 4098 C C . GLU A 1 504 ? 13.557 -6.720 4.503 1.00 72.38 504 GLU A C 1
ATOM 4100 O O . GLU A 1 504 ? 12.795 -5.831 4.885 1.00 72.38 504 GLU A O 1
ATOM 4105 N N . ILE A 1 505 ? 13.159 -7.992 4.412 1.00 70.31 505 ILE A N 1
ATOM 4106 C CA . ILE A 1 505 ? 11.893 -8.456 4.987 1.00 70.31 505 ILE A CA 1
ATOM 4107 C C . ILE A 1 505 ? 12.139 -8.868 6.437 1.00 70.31 505 ILE A C 1
ATOM 4109 O O . ILE A 1 505 ? 12.668 -9.940 6.726 1.00 70.31 505 ILE A O 1
ATOM 4113 N N . LYS A 1 506 ? 11.747 -7.996 7.368 1.00 67.56 506 LYS A N 1
ATOM 4114 C CA . LYS A 1 506 ? 11.795 -8.273 8.807 1.00 67.56 506 LYS A CA 1
ATOM 4115 C C . LYS A 1 506 ? 10.431 -8.713 9.317 1.00 67.56 506 LYS A C 1
ATOM 4117 O O . LYS A 1 506 ? 9.428 -8.029 9.107 1.00 67.56 506 LYS A O 1
ATOM 4122 N N . LYS A 1 507 ? 10.413 -9.797 10.098 1.00 76.31 507 LYS A N 1
ATOM 4123 C CA . LYS A 1 507 ? 9.282 -10.116 10.976 1.00 76.31 507 LYS A CA 1
ATOM 4124 C C . LYS A 1 507 ? 9.024 -8.919 11.894 1.00 76.31 507 LYS A C 1
ATOM 4126 O O . LYS A 1 507 ? 9.925 -8.472 12.602 1.00 76.31 507 LYS A O 1
ATOM 4131 N N . GLN A 1 508 ? 7.800 -8.393 11.889 1.00 69.94 508 GLN A N 1
ATOM 4132 C CA . GLN A 1 508 ? 7.446 -7.308 12.801 1.00 69.94 508 GLN A CA 1
ATOM 4133 C C . GLN A 1 508 ? 7.303 -7.835 14.231 1.00 69.94 508 GLN A C 1
ATOM 4135 O O . GLN A 1 508 ? 6.772 -8.924 14.461 1.00 69.94 508 GLN A O 1
ATOM 4140 N N . ASN A 1 509 ? 7.715 -7.031 15.211 1.00 70.56 509 ASN A N 1
ATOM 4141 C CA . ASN A 1 509 ? 7.487 -7.351 16.616 1.00 70.56 509 ASN A CA 1
ATOM 4142 C C . ASN A 1 509 ? 5.981 -7.503 16.891 1.00 70.56 509 ASN A C 1
ATOM 4144 O O . ASN A 1 509 ? 5.175 -6.646 16.521 1.00 70.56 509 ASN A O 1
ATOM 4148 N N . GLY A 1 510 ? 5.608 -8.615 17.527 1.00 66.25 510 GLY A N 1
ATOM 4149 C CA . GLY A 1 510 ? 4.211 -8.996 17.754 1.00 66.25 510 GLY A CA 1
ATOM 4150 C C . GLY A 1 510 ? 3.557 -9.768 16.601 1.00 66.25 510 GLY A C 1
ATOM 4151 O O . GLY A 1 510 ? 2.379 -10.101 16.700 1.00 66.25 510 GLY A O 1
ATOM 4152 N N . TRP A 1 511 ? 4.277 -10.081 15.517 1.00 69.00 511 TRP A N 1
ATOM 4153 C CA . TRP A 1 511 ? 3.843 -11.135 14.597 1.00 69.00 511 TRP A CA 1
ATOM 4154 C C . TRP A 1 511 ? 4.138 -12.508 15.182 1.00 69.00 511 TRP A C 1
ATOM 4156 O O . TRP A 1 511 ? 5.241 -12.764 15.664 1.00 69.00 511 TRP A O 1
ATOM 4166 N N . ASN A 1 512 ? 3.171 -13.418 15.073 1.00 67.69 512 ASN A N 1
ATOM 4167 C CA . ASN A 1 512 ? 3.389 -14.815 15.446 1.00 67.69 512 ASN A CA 1
ATOM 4168 C C . ASN A 1 512 ? 4.342 -15.490 14.443 1.00 67.69 512 ASN A C 1
ATOM 4170 O O . ASN A 1 512 ? 5.217 -16.247 14.854 1.00 67.69 512 ASN A O 1
ATOM 4174 N N . PHE A 1 513 ? 4.277 -15.106 13.161 1.00 72.75 513 PHE A N 1
ATOM 4175 C CA . PHE A 1 513 ? 5.041 -15.715 12.064 1.00 72.75 513 PHE A CA 1
ATOM 4176 C C . PHE A 1 513 ? 5.784 -14.677 11.234 1.00 72.75 513 PHE A C 1
ATOM 4178 O O . PHE A 1 513 ? 5.319 -13.547 11.066 1.00 72.75 513 PHE A O 1
ATOM 4185 N N . SER A 1 514 ? 6.954 -15.064 10.741 1.00 79.12 514 SER A N 1
ATOM 4186 C CA . SER A 1 514 ? 7.612 -14.364 9.652 1.00 79.12 514 SER A CA 1
ATOM 4187 C C . SER A 1 514 ? 6.876 -14.676 8.342 1.00 79.12 514 SER A C 1
ATOM 4189 O O . SER A 1 514 ? 6.435 -15.804 8.142 1.00 79.12 514 SER A O 1
ATOM 4191 N N . PRO A 1 515 ? 6.775 -13.722 7.410 1.00 77.44 515 PRO A N 1
ATOM 4192 C CA . PRO A 1 515 ? 6.358 -13.985 6.029 1.00 77.44 515 PRO A CA 1
ATOM 4193 C C . PRO A 1 515 ? 7.276 -14.978 5.313 1.00 77.44 515 PRO A C 1
ATOM 4195 O O . PRO A 1 515 ? 6.850 -15.600 4.348 1.00 77.44 515 PRO A O 1
ATOM 4198 N N . LEU A 1 516 ? 8.523 -15.077 5.793 1.00 79.56 516 LEU A N 1
ATOM 4199 C CA . LEU A 1 516 ? 9.552 -16.000 5.318 1.00 79.56 516 LEU A CA 1
ATOM 4200 C C . LEU A 1 516 ? 9.467 -17.390 5.975 1.00 79.56 516 LEU A C 1
ATOM 4202 O O . LEU A 1 516 ? 10.264 -18.270 5.660 1.00 79.56 516 LEU A O 1
ATOM 4206 N N . ASP A 1 517 ? 8.562 -17.574 6.940 1.00 79.38 517 ASP A N 1
ATOM 4207 C CA . ASP A 1 517 ? 8.302 -18.894 7.509 1.00 79.38 517 ASP A CA 1
ATOM 4208 C C . ASP A 1 517 ? 7.325 -19.652 6.590 1.00 79.38 517 ASP A C 1
ATOM 4210 O O . ASP A 1 517 ? 6.599 -19.061 5.782 1.00 79.38 517 ASP A O 1
ATOM 4214 N N . GLY A 1 518 ? 7.262 -20.978 6.737 1.00 76.25 518 GLY A N 1
ATOM 4215 C CA . GLY A 1 518 ? 6.228 -21.781 6.082 1.00 76.25 518 GLY A CA 1
ATOM 4216 C C . GLY A 1 518 ? 4.815 -21.284 6.421 1.00 76.25 518 GLY A C 1
ATOM 4217 O O . GLY A 1 518 ? 4.558 -20.781 7.517 1.00 76.25 518 GLY A O 1
ATOM 4218 N N . ILE A 1 519 ? 3.883 -21.428 5.473 1.00 83.88 519 ILE A N 1
ATOM 4219 C CA . ILE A 1 519 ? 2.489 -21.003 5.656 1.00 83.88 519 ILE A CA 1
ATOM 4220 C C . ILE A 1 519 ? 1.870 -21.762 6.834 1.00 83.88 519 ILE A C 1
ATOM 4222 O O . ILE A 1 519 ? 1.924 -22.989 6.890 1.00 83.88 519 ILE A O 1
ATOM 4226 N N . ASN A 1 520 ? 1.245 -21.024 7.753 1.00 86.06 520 ASN A N 1
ATOM 4227 C CA . ASN A 1 520 ? 0.562 -21.575 8.917 1.00 86.06 520 ASN A CA 1
ATOM 4228 C C . ASN A 1 520 ? -0.836 -20.960 9.080 1.00 86.06 520 ASN A C 1
ATOM 4230 O O . ASN A 1 520 ? -1.021 -19.746 8.965 1.00 86.06 520 ASN A O 1
ATOM 4234 N N . SER A 1 521 ? -1.809 -21.806 9.410 1.00 90.06 521 SER A N 1
ATOM 4235 C CA . SER A 1 521 ? -3.203 -21.453 9.669 1.00 90.06 521 SER A CA 1
ATOM 4236 C C . SER A 1 521 ? -3.489 -21.023 11.111 1.00 90.06 521 SER A C 1
ATOM 4238 O O . SER A 1 521 ? -4.594 -20.569 11.387 1.00 90.06 521 SER A O 1
ATOM 4240 N N . SER A 1 522 ? -2.527 -21.068 12.041 1.00 88.38 522 SER A N 1
ATOM 4241 C CA . SER A 1 522 ? -2.774 -20.755 13.464 1.00 88.38 522 SER A CA 1
ATOM 4242 C C . SER A 1 522 ? -3.168 -19.297 13.750 1.00 88.38 522 SER A C 1
ATOM 4244 O O . SER A 1 522 ? -3.482 -18.938 14.883 1.00 88.38 522 SER A O 1
ATOM 4246 N N . SER A 1 523 ? -3.096 -18.426 12.742 1.00 90.50 523 SER A N 1
ATOM 4247 C CA . SER A 1 523 ? -3.601 -17.055 12.810 1.00 90.50 523 SER A CA 1
ATOM 4248 C C . SER A 1 523 ? -5.089 -16.942 12.452 1.00 90.50 523 SER A C 1
ATOM 4250 O O . SER A 1 523 ? -5.651 -15.864 12.639 1.00 90.50 523 SER A O 1
ATOM 4252 N N . VAL A 1 524 ? -5.721 -18.008 11.952 1.00 94.00 524 VAL A N 1
ATOM 4253 C CA . VAL A 1 524 ? -7.164 -18.083 11.681 1.00 94.00 524 VAL A CA 1
ATOM 4254 C C . VAL A 1 524 ? -7.903 -18.403 12.974 1.00 94.00 524 VAL A C 1
ATOM 4256 O O . VAL A 1 524 ? -7.577 -19.363 13.668 1.00 94.00 524 VAL A O 1
ATOM 4259 N N . GLY A 1 525 ? -8.903 -17.592 13.311 1.00 94.06 525 GLY A N 1
ATOM 4260 C CA . GLY A 1 525 ? -9.699 -17.749 14.525 1.00 94.06 525 GLY A CA 1
ATOM 4261 C C . GLY A 1 525 ? -8.947 -17.420 15.816 1.00 94.06 525 GLY A C 1
ATOM 4262 O O . GLY A 1 525 ? -9.437 -17.749 16.898 1.00 94.06 525 GLY A O 1
ATOM 4263 N N . ARG A 1 526 ? -7.783 -16.758 15.738 1.00 93.94 526 ARG A N 1
ATOM 4264 C CA . ARG A 1 526 ? -6.998 -16.340 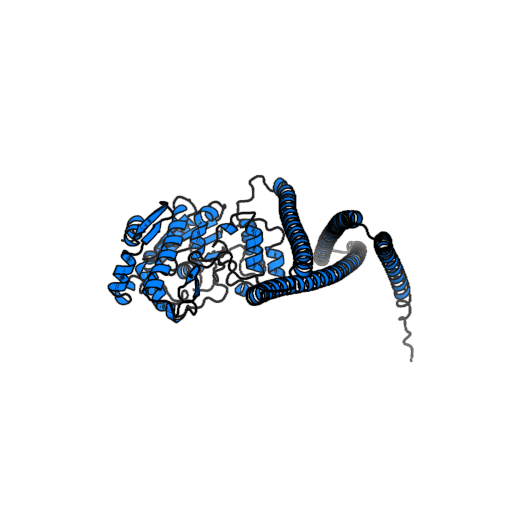16.916 1.00 93.94 526 ARG A CA 1
ATOM 4265 C C . ARG A 1 526 ? -7.793 -15.422 17.843 1.00 93.94 526 ARG A C 1
ATOM 4267 O O . ARG A 1 526 ? -7.569 -15.439 19.052 1.00 93.94 526 ARG A O 1
ATOM 4274 N N . TYR A 1 527 ? -8.755 -14.669 17.305 1.00 95.69 527 TYR A N 1
ATOM 4275 C CA . TYR A 1 527 ? -9.632 -13.803 18.091 1.00 95.69 527 TYR A CA 1
ATOM 4276 C C . TYR A 1 527 ? -10.361 -14.554 19.212 1.00 95.69 527 TYR A C 1
ATOM 4278 O O . TYR A 1 527 ? -10.657 -13.953 20.239 1.00 95.69 527 TYR A O 1
ATOM 4286 N N . LYS A 1 528 ? -10.625 -15.859 19.042 1.00 96.00 528 LYS A N 1
ATOM 4287 C CA . LYS A 1 528 ? -11.326 -16.691 20.032 1.00 96.00 528 LYS A CA 1
ATOM 4288 C C . LYS A 1 528 ? -10.540 -16.843 21.334 1.00 96.00 528 LYS A C 1
ATOM 4290 O O . LYS A 1 528 ? -11.144 -16.979 22.389 1.00 96.00 528 LYS A O 1
ATOM 4295 N N . ASN A 1 529 ? -9.211 -16.808 21.245 1.00 95.25 529 ASN A N 1
ATOM 4296 C CA . ASN A 1 529 ? -8.313 -17.021 22.379 1.00 95.25 529 ASN A CA 1
ATOM 4297 C C . ASN A 1 529 ? -7.690 -15.715 22.883 1.00 95.25 529 ASN A C 1
ATOM 4299 O O . ASN A 1 529 ? -7.242 -15.644 24.023 1.00 95.25 529 ASN A O 1
ATOM 4303 N N . GLU A 1 530 ? -7.620 -14.692 22.030 1.00 95.19 530 GLU A N 1
ATOM 4304 C CA . GLU A 1 530 ? -6.916 -13.443 22.336 1.00 95.19 530 GLU A CA 1
ATOM 4305 C C . GLU A 1 530 ? -7.842 -12.279 22.699 1.00 95.19 530 GLU A C 1
ATOM 4307 O O . GLU A 1 530 ? -7.373 -11.307 23.289 1.00 95.19 530 GLU A O 1
ATOM 4312 N N . LEU A 1 531 ? -9.131 -12.350 22.349 1.00 96.88 531 LEU A N 1
ATOM 4313 C CA . LEU A 1 531 ? -10.099 -11.299 22.655 1.00 96.88 531 LEU A CA 1
ATOM 4314 C C . LEU A 1 531 ? -11.106 -11.757 23.705 1.00 96.88 531 LEU A C 1
ATOM 4316 O O . LEU A 1 531 ? -11.664 -12.848 23.624 1.00 96.88 531 LEU A O 1
ATOM 4320 N N . ASN A 1 532 ? -11.395 -10.882 24.666 1.00 97.00 532 ASN A N 1
ATOM 4321 C CA . ASN A 1 532 ? -12.447 -11.113 25.652 1.00 97.00 532 ASN A CA 1
ATOM 4322 C C . ASN A 1 532 ? -13.834 -10.693 25.126 1.00 97.00 532 ASN A C 1
ATOM 4324 O O . ASN A 1 532 ? -13.966 -9.957 24.143 1.00 97.00 532 ASN A O 1
ATOM 4328 N N . SER A 1 533 ? -14.892 -11.107 25.827 1.00 96.56 533 SER A N 1
ATOM 4329 C CA . SER A 1 533 ? -16.282 -10.832 25.434 1.00 96.56 533 SER A CA 1
ATOM 4330 C C . SER A 1 533 ? -16.603 -9.340 25.307 1.00 96.56 533 SER A C 1
ATOM 4332 O O . SER A 1 533 ? -17.405 -8.959 24.455 1.00 96.56 533 SER A O 1
ATOM 4334 N N . LYS A 1 534 ? -15.971 -8.469 26.110 1.00 97.06 534 LYS A N 1
ATOM 4335 C CA . LYS A 1 534 ? -16.158 -7.012 26.008 1.00 97.06 534 LYS A CA 1
ATOM 4336 C C . LYS A 1 534 ? -15.594 -6.486 24.685 1.00 97.06 534 LYS A C 1
ATOM 4338 O O . LYS A 1 534 ? -16.282 -5.740 23.993 1.00 97.06 534 LYS A O 1
ATOM 4343 N N . GLN A 1 535 ? -14.386 -6.907 24.312 1.00 97.44 535 GLN A N 1
ATOM 4344 C CA . GLN A 1 535 ? -13.745 -6.527 23.050 1.00 97.44 535 GLN A CA 1
ATOM 4345 C C . GLN A 1 535 ? -14.527 -7.068 21.842 1.00 97.44 535 GLN A C 1
ATOM 4347 O O . GLN A 1 535 ? -14.780 -6.325 20.897 1.00 97.44 535 GLN A O 1
ATOM 4352 N N . LEU A 1 536 ? -14.988 -8.323 21.889 1.00 96.69 536 LEU A N 1
ATOM 4353 C CA . LEU A 1 536 ? -15.816 -8.915 20.828 1.00 96.69 536 LEU A CA 1
ATOM 4354 C C . LEU A 1 536 ? -17.143 -8.168 20.649 1.00 96.69 536 LEU A C 1
ATOM 4356 O O . LEU A 1 536 ? -17.509 -7.824 19.524 1.00 96.69 536 LEU A O 1
ATOM 4360 N N . ASN A 1 537 ? -17.823 -7.847 21.753 1.00 95.50 537 ASN A N 1
ATOM 4361 C CA . ASN A 1 537 ? -19.047 -7.046 21.728 1.00 95.50 537 ASN A CA 1
ATOM 4362 C C . ASN A 1 537 ? -18.809 -5.638 21.173 1.00 95.50 537 ASN A C 1
ATOM 4364 O O . ASN A 1 537 ? -19.665 -5.098 20.476 1.00 95.50 537 ASN A O 1
ATOM 4368 N N . GLN A 1 538 ? -17.655 -5.038 21.463 1.00 96.00 538 GLN A N 1
ATOM 4369 C CA . GLN A 1 538 ? -17.293 -3.748 20.893 1.00 96.00 538 GLN A CA 1
ATOM 4370 C C . GLN A 1 538 ? -17.087 -3.839 19.376 1.00 96.00 538 GLN A C 1
ATOM 4372 O O . GLN A 1 538 ? -17.555 -2.960 18.654 1.00 96.00 538 GLN A O 1
ATOM 4377 N N . ILE A 1 539 ? -16.419 -4.888 18.885 1.00 96.06 539 ILE A N 1
ATOM 4378 C CA . ILE A 1 539 ? -16.170 -5.070 17.449 1.00 96.06 539 ILE A CA 1
ATOM 4379 C C . ILE A 1 539 ? -17.488 -5.095 16.678 1.00 96.06 539 ILE A C 1
ATOM 4381 O O . ILE A 1 539 ? -17.675 -4.281 15.778 1.00 96.06 539 ILE A O 1
ATOM 4385 N N . ILE A 1 540 ? -18.427 -5.960 17.070 1.00 94.38 540 ILE A N 1
ATOM 4386 C CA . ILE A 1 540 ? -19.701 -6.122 16.350 1.00 94.38 540 ILE A CA 1
ATOM 4387 C C . ILE A 1 540 ? -20.589 -4.869 16.405 1.00 94.38 540 ILE A C 1
ATOM 4389 O O . ILE A 1 540 ? -21.374 -4.650 15.490 1.00 94.38 540 ILE A O 1
ATOM 4393 N N . LYS A 1 541 ? -20.452 -4.041 17.453 1.00 94.44 541 LYS A N 1
ATOM 4394 C CA . LYS A 1 541 ? -21.198 -2.782 17.639 1.00 94.44 541 LYS A CA 1
ATOM 4395 C C . LYS A 1 541 ? -20.493 -1.557 17.053 1.00 94.44 541 LYS A C 1
ATOM 4397 O O . LYS A 1 541 ? -21.014 -0.451 17.162 1.00 94.44 541 LYS A O 1
ATOM 4402 N N . THR A 1 542 ? -19.295 -1.709 16.487 1.00 94.31 542 THR A N 1
ATOM 4403 C CA . THR A 1 542 ? -18.571 -0.572 15.914 1.00 94.31 542 THR A CA 1
ATOM 4404 C C . THR A 1 542 ? -19.205 -0.179 14.585 1.00 94.31 542 THR A C 1
ATOM 4406 O O . THR A 1 542 ? -19.244 -0.981 13.654 1.00 94.31 542 THR A O 1
ATOM 4409 N N . GLU A 1 543 ? -19.657 1.070 14.494 1.00 92.56 543 GLU A N 1
ATOM 4410 C CA . GLU A 1 543 ? -20.107 1.677 13.242 1.00 92.56 543 GLU A CA 1
ATOM 4411 C C . GLU A 1 543 ? -18.914 2.038 12.347 1.00 92.56 543 GLU A C 1
ATOM 4413 O O . GLU A 1 543 ? -17.925 2.643 12.786 1.00 92.56 543 GLU A O 1
ATOM 4418 N N . VAL A 1 544 ? -19.038 1.708 11.067 1.00 89.81 544 VAL A N 1
ATOM 4419 C CA . VAL A 1 544 ? -18.096 2.046 10.000 1.00 89.81 544 VAL A CA 1
ATOM 4420 C C . VAL A 1 544 ? -18.841 2.590 8.784 1.00 89.81 544 VAL A C 1
ATOM 4422 O O . VAL A 1 544 ? -20.062 2.507 8.693 1.00 89.81 544 VAL A O 1
ATOM 4425 N N . ILE A 1 545 ? -18.098 3.193 7.858 1.00 82.06 545 ILE A N 1
ATOM 4426 C CA . ILE A 1 545 ? -18.648 3.698 6.599 1.00 82.06 545 ILE A CA 1
ATOM 4427 C C . ILE A 1 545 ? -18.419 2.635 5.528 1.00 82.06 545 ILE A C 1
ATOM 4429 O O . ILE A 1 545 ? -17.273 2.270 5.254 1.00 82.06 545 ILE A O 1
ATOM 4433 N N . ASN A 1 546 ? -19.500 2.164 4.913 1.00 82.19 546 ASN A N 1
ATOM 4434 C CA . ASN A 1 546 ? -19.440 1.409 3.676 1.00 82.19 546 ASN A CA 1
ATOM 4435 C C . ASN A 1 546 ? -19.428 2.396 2.512 1.00 82.19 546 ASN A C 1
ATOM 4437 O O . ASN A 1 546 ? -20.450 2.951 2.125 1.00 82.19 546 ASN A O 1
ATOM 4441 N N . TYR A 1 547 ? -18.242 2.623 1.960 1.00 78.50 547 TYR A N 1
ATOM 4442 C CA . TYR A 1 547 ? -18.057 3.559 0.859 1.00 78.50 547 TYR A CA 1
ATOM 4443 C C . TYR A 1 547 ? -18.647 3.081 -0.469 1.00 78.50 547 TYR A C 1
ATOM 4445 O O . TYR A 1 547 ? -18.791 3.912 -1.363 1.00 78.50 547 TYR A O 1
ATOM 4453 N N . GLU A 1 548 ? -18.929 1.785 -0.629 1.00 75.69 548 GLU A N 1
ATOM 4454 C CA . GLU A 1 548 ? -19.608 1.261 -1.819 1.00 75.69 548 GLU A CA 1
ATOM 4455 C C . GLU A 1 548 ? -21.078 1.689 -1.827 1.00 75.69 548 GLU A C 1
ATOM 4457 O O . GLU A 1 548 ? -21.570 2.171 -2.843 1.00 75.69 548 GLU A O 1
ATOM 4462 N N . LEU A 1 549 ? -21.742 1.577 -0.675 1.00 78.69 549 LEU A N 1
ATOM 4463 C CA . LEU A 1 549 ? -23.156 1.923 -0.508 1.00 78.69 549 LEU A CA 1
ATOM 4464 C C . LEU A 1 549 ? -23.383 3.383 -0.084 1.00 78.69 549 LEU A C 1
ATOM 4466 O O . LEU A 1 549 ? -24.518 3.843 -0.072 1.00 78.69 549 LEU A O 1
ATOM 4470 N N . ASP A 1 550 ? -22.316 4.097 0.281 1.00 81.38 550 ASP A N 1
ATOM 4471 C CA . ASP A 1 550 ? -22.350 5.426 0.909 1.00 81.38 550 ASP A CA 1
ATOM 4472 C C . ASP A 1 550 ? -23.225 5.475 2.178 1.00 81.38 550 ASP A C 1
ATOM 4474 O O . ASP A 1 550 ? -23.932 6.441 2.464 1.00 81.38 550 ASP A O 1
ATOM 4478 N N . THR A 1 551 ? -23.179 4.400 2.970 1.00 86.56 551 THR A N 1
ATOM 4479 C CA . THR A 1 551 ? -23.978 4.239 4.191 1.00 86.56 551 THR A CA 1
ATOM 4480 C C . THR A 1 551 ? -23.108 3.945 5.407 1.00 86.56 551 THR A C 1
ATOM 4482 O O . THR A 1 551 ? -21.996 3.417 5.315 1.00 86.56 551 THR A O 1
ATOM 4485 N N . LYS A 1 552 ? -23.615 4.306 6.590 1.00 89.81 552 LYS A N 1
ATOM 4486 C CA . LYS A 1 552 ? -23.065 3.816 7.856 1.00 89.81 552 LYS A CA 1
ATOM 4487 C C . LYS A 1 552 ? -23.672 2.456 8.154 1.00 89.81 552 LYS A C 1
ATOM 4489 O O . LYS A 1 552 ? -24.881 2.298 8.021 1.00 89.81 552 LYS A O 1
ATOM 4494 N N . MET A 1 553 ? -22.842 1.520 8.587 1.00 93.75 553 MET A N 1
ATOM 4495 C CA . MET A 1 553 ? -23.290 0.196 9.003 1.00 93.75 553 MET A CA 1
ATOM 4496 C C . MET A 1 553 ? -22.412 -0.338 10.130 1.00 93.75 553 MET A C 1
ATOM 4498 O O . MET A 1 553 ? -21.274 0.105 10.326 1.00 93.75 553 MET A O 1
ATOM 4502 N N . LEU A 1 554 ? -22.937 -1.288 10.890 1.00 94.69 554 LEU A N 1
ATOM 4503 C CA . LEU A 1 554 ? -22.172 -2.011 11.893 1.00 94.69 554 LEU A CA 1
ATOM 4504 C C . LEU A 1 554 ? -21.154 -2.929 11.212 1.00 94.69 554 LEU A C 1
ATOM 4506 O O . LEU A 1 554 ? -21.402 -3.474 10.140 1.00 94.69 554 LEU A O 1
ATOM 4510 N N . ILE A 1 555 ? -20.019 -3.181 11.866 1.00 94.00 555 ILE A N 1
ATOM 4511 C CA . ILE A 1 555 ? -19.039 -4.166 11.376 1.00 94.00 555 ILE A CA 1
ATOM 4512 C C . ILE A 1 555 ? -19.673 -5.540 11.160 1.00 94.00 555 ILE A C 1
ATOM 4514 O O . ILE A 1 555 ? -19.306 -6.224 10.212 1.00 94.00 555 ILE A O 1
ATOM 4518 N N . LYS A 1 556 ? -20.634 -5.939 11.999 1.00 93.56 556 LYS A N 1
ATOM 4519 C CA . LYS A 1 556 ? -21.373 -7.191 11.805 1.00 93.56 556 LYS A CA 1
ATOM 4520 C C . LYS A 1 556 ? -22.102 -7.214 10.454 1.00 93.56 556 LYS A C 1
ATOM 4522 O O . LYS A 1 556 ? -21.950 -8.172 9.709 1.00 93.56 556 LYS A O 1
ATOM 4527 N N . GLU A 1 557 ? -22.822 -6.145 10.131 1.00 93.25 557 GLU A N 1
ATOM 4528 C CA . GLU A 1 557 ? -23.554 -6.006 8.865 1.00 93.25 557 GLU A CA 1
ATOM 4529 C C . GLU A 1 557 ? -22.577 -5.942 7.682 1.00 93.25 557 GLU A C 1
ATOM 4531 O O . GLU A 1 557 ? -22.804 -6.561 6.650 1.00 93.25 557 GLU A O 1
ATOM 4536 N N . PHE A 1 558 ? -21.436 -5.262 7.849 1.00 90.94 558 PHE A N 1
ATOM 4537 C CA . PHE A 1 558 ? -20.366 -5.256 6.851 1.00 90.94 558 PHE A CA 1
ATOM 4538 C C . PHE A 1 558 ? -19.831 -6.674 6.596 1.00 90.94 558 PHE A C 1
ATOM 4540 O O . PHE A 1 558 ? -19.602 -7.062 5.456 1.00 90.94 558 PHE A O 1
ATOM 4547 N N . MET A 1 559 ? -19.620 -7.474 7.644 1.00 89.31 559 MET A N 1
ATOM 4548 C CA . MET A 1 559 ? -19.183 -8.865 7.490 1.00 89.31 559 MET A CA 1
ATOM 4549 C C . MET A 1 559 ? -20.232 -9.720 6.772 1.00 89.31 559 MET A C 1
ATOM 4551 O O . MET A 1 559 ? -19.860 -10.550 5.948 1.00 89.31 559 MET A O 1
ATOM 4555 N N . GLU A 1 560 ? -21.516 -9.520 7.065 1.00 90.19 560 GLU A N 1
ATOM 4556 C CA . GLU A 1 560 ? -22.626 -10.216 6.401 1.00 90.19 560 GLU A CA 1
ATOM 4557 C C . GLU A 1 560 ? -22.684 -9.879 4.904 1.00 90.19 560 GLU A C 1
ATOM 4559 O O . GLU A 1 560 ? -22.708 -10.793 4.078 1.00 90.19 560 GLU A O 1
ATOM 4564 N N . GLU A 1 561 ? -22.598 -8.590 4.561 1.00 85.31 561 GLU A N 1
ATOM 4565 C CA . GLU A 1 561 ? -22.624 -8.081 3.181 1.00 85.31 561 GLU A CA 1
ATOM 4566 C C . GLU A 1 561 ? -21.523 -8.699 2.306 1.00 85.31 561 GLU A C 1
ATOM 4568 O O . GLU A 1 561 ? -21.760 -9.070 1.159 1.00 85.31 561 GLU A O 1
ATOM 4573 N N . TYR A 1 562 ? -20.313 -8.863 2.849 1.00 79.38 562 TYR A N 1
ATOM 4574 C CA . TYR A 1 562 ? -19.170 -9.411 2.108 1.00 79.38 562 TYR A CA 1
ATOM 4575 C C . TYR A 1 562 ? -18.907 -10.899 2.396 1.00 79.38 562 TYR A C 1
ATOM 4577 O O . TYR A 1 562 ? -17.796 -11.389 2.169 1.00 79.38 562 TYR A O 1
ATOM 4585 N N . HIS A 1 563 ? -19.921 -11.629 2.876 1.00 74.56 563 HIS A N 1
ATOM 4586 C CA . HIS A 1 563 ? -19.889 -13.080 3.108 1.00 74.56 563 HIS A CA 1
ATOM 4587 C C . HIS A 1 563 ? -18.703 -13.548 3.972 1.00 74.56 563 HIS A C 1
ATOM 4589 O O . HIS A 1 563 ? -17.957 -14.473 3.616 1.00 74.56 563 HIS A O 1
ATOM 4595 N N . TYR A 1 564 ? -18.515 -12.864 5.099 1.00 70.75 564 TYR A N 1
ATOM 4596 C CA . T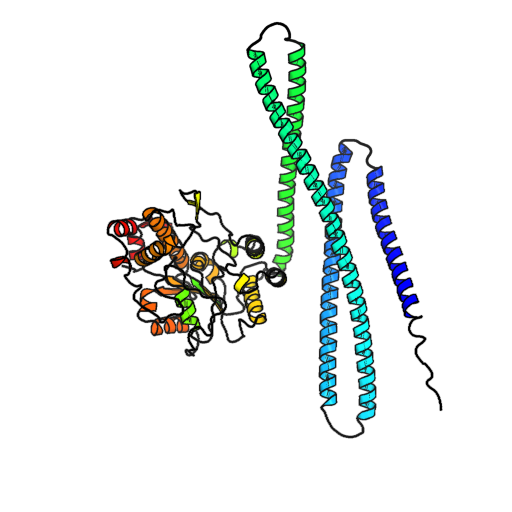YR A 1 564 ? -17.516 -13.148 6.130 1.00 70.75 564 TYR A CA 1
ATOM 4597 C C . TYR A 1 564 ? -18.092 -13.799 7.396 1.00 70.75 564 TYR A C 1
ATOM 4599 O O . TYR A 1 564 ? -17.341 -14.013 8.353 1.00 70.75 564 TYR A O 1
ATOM 4607 N N . THR A 1 565 ? -19.398 -14.069 7.428 1.00 53.53 565 THR A N 1
ATOM 4608 C CA . THR A 1 565 ? -20.099 -14.652 8.578 1.00 53.53 565 THR A CA 1
ATOM 4609 C C . THR A 1 565 ? -19.915 -16.147 8.755 1.00 53.53 565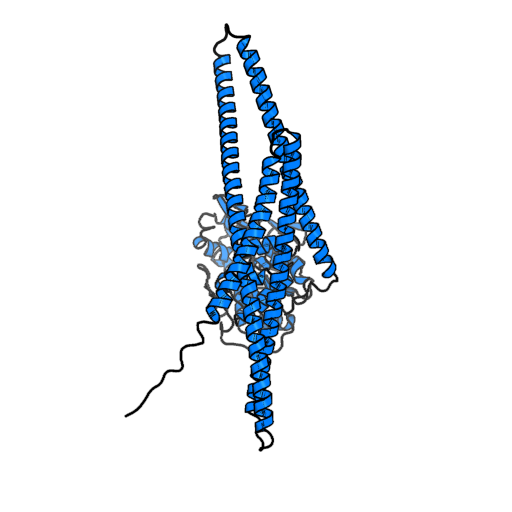 THR A C 1
ATOM 4611 O O . THR A 1 565 ? -19.828 -16.878 7.743 1.00 53.53 565 THR A O 1
#

pLDDT: mean 73.04, std 17.59, range [33.72, 98.38]

Radius of gyration: 34.85 Å; chains: 1; bounding box: 105×94×88 Å

Organism: NCBI:txid29423

InterPro domains:
  IPR000863 Sulfotransferase domain [PF00685] (396-539)
  IPR027417 P-loop containing nucleoside triphosphate hydrolase [G3DSA:3.40.50.300] (240-565)
  IPR027417 P-loop containing nucleoside triphosphate hydrolase [SSF52540] (257-541)

Sequence (565 aa):
MSKKTTFLENSEVKNETHSNIENTIISDLRNQIVQDIFKKVSTLHQKLIYTEDTKKQLLSDRARLVNEMKILISKNLEQCRALKNSLKEKHNEILTLKKLHKIALISEKKELTQQIRQQAFQQLNAQISKLKDEIKNKNILINRKKQLILKNQEVIHKFKNIIKNKNKEISFLNKMLVETKKLNNSKLKDVISVNKQSNLKQKLQNKNQQEIIKKITQELIFKRKNIEALRKEIVLTHSKISNKEDEQVTNNSNLTLNFKSIFIASGGSSGSHLLAVQMANFKPFITGPELNIASHPGLFNKESFRINLHKGLYAKNHIGSPIRLKNGNLFHVLPSLFLTNKKDLILDSSEAKFKLQENVYYWPNFVNKLYEHLKI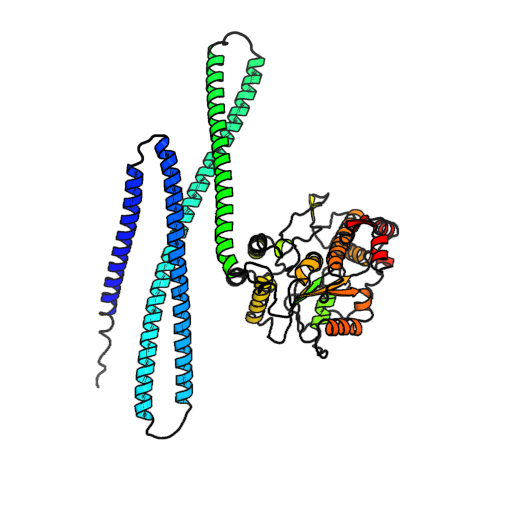LKILNDDLTFIEHSPTNAICFPDLLQVSNAYGVHIIRDPRDAVASMLARRKYQALFTDISDEEMISLTLKQWATLNASAFKAKNNHNYLLVKYEDLVLKPQKIIASIFDFLDIGPLISYPHGSNIFGEIKKQNGWNFSPLDGINSSSVGRYKNELNSKQLNQIIKTEVINYELDTKMLIKEFMEEYHYT

Foldseek 3Di:
DDDDDDDPPDVPVVVVVVVVVVVVVVVVVVVVVCCVVCVVVVVLVVPPDDDPVVVVVVVVVVVVVVVVVVVVLVVLVVVLVVLVVVLVVLVVVLVVLVVVVVVLVPDDDDDVPDVVVVVVVVVSVVVVVVSVVVNVVSVVVNVVVVVVVVVVVVVVVVVVVVVVVVVVVVVVVVVVVVVVVVVVVVVVVVDVVDDDDDPPVVVVVVVVVVVVVVVVVVVVVVVVVVVVVVVVVVVVVVVVVVVVVCVVVPPPPPLAAPAQAEEEAAQAQQCSLLLLLLLLQWPPEFEEDAACLQQDQLQADLVSVLVLLCCCQPHDQFQDAFDQDPVRFTHDLRGRGHGPPVVLLVCNDPVNSCQLNVPDRHSSVSVNSSQVSCVVVVLDDPGHHYYHYDNSSLLRLVSQLVRHSYAYEYEYEDLLLSLLLQVLQQCVDPRRVPPDSLRSLLSSLQSRLNSNLSNVLCVPRLRYHYDYSLCCLVPVVVRSVVVCVSSVHDDTDGHPRPPRYGGDQDDRRSDPDGSSDPRHNPSHPVSVVRPDPVSVVSQQQHWYANPNVRDIDGNVVVCVVVVND

Secondary structure (DSSP, 8-state):
---------SSSHHHHHHHHHHHHHHHHHHHHHHHHHHHHHHHHHHT----HHHHHHHHHHHHHHHHHHHHHHHHHHHHHHHHHHHHHHHHHHHHHHHHHHHHHHH----SSHHHHHHHHHHHHHHHHHHHHHHHHHHHHHHHHHHHHHHHHHHHHHHHHHHHHHHHHHHHHHHHHHHHHHHHHHHHHHHHHH--SS-TTHHHHHHHHHHHHHHHHHHHHHHHHHHHHHHHHHHHHHHHHHHHHHHTTT-SS--SEEEEEEEEEEESTTS-HHHHHHHHHTEETEEE-S---TTS-GGGTSHHHHHHHHHHHHHS-SB-SPPEEPTTS-EE-SS--B-STTTTTTTTTSHHHHHHHHTT--SHHHHHHHHHHHHHHTTSS-TT-EEEEE-GGGGGGHHHHTTSEEEEEEEEE--HHHHHHHHHHHHTT-TTTTT--HHHHHHHHHHHHHHHHHHHHTTTTSTTEEEEEHHHHHHSHHHHHHHHHHHTT--S-EE-STTTTB-S--PPPTT-SS-TTSPP-STTTTTHHHH--HHHHHHHHT-EEEETTTTEEEEHHHHHHHTT--